Protein 6P2I (pdb70)

B-factor: mean 33.3, std 12.21, range [14.89, 86.78]

Foldseek 3Di:
DEEEAQEADPDQDPVLVVVVVVVHHYYYDRHADDLVSSQVRQQVGQEYEYEDAQQDLVSLVSHHNYAEYEYLALADQSYPQVSCVVVNHWYFYLHALQLLLLLVVQVVFVCCLQQVVVVVVVCVVVVDDPDPPVRDGDQQAQFEEEEADCPNNNVSNLVVSVVSNYQAEYEDDVPDDDPRHHYDDLLCSQQRGQEYEYDDHDDPVQFQVAPLVSPLNHQLAHEYEYLYEQRSHPVVSVLVCQVVSSYSAYEYAYHNDDVPDCVVVGSSYHYHPSCSRDDPRSVVSSSVSVSQQSVCVVVVNGPRIDD/DEEEAQEADPDQDDVLVVVVVVVDHYYYDNHHDDLVSSLVRQQVGAEYEYEDDQADLVSLVSHHNYAEYEYLALADQRYPVVSCVVSNHWYFYLHALQQLLLLVVQVVFVCCLQQVVVVVVVCVVVVDPDDPPVRDGDQQAQFEEEEEDCPNNNVSNLVVSVVSNYQAEYEDDVPPDDPSHHYDDLLCRQQRGQEYEYDDHDDPVQFQVAPLVSPLNHQLAHEYEYLYEQRSHPVVSVLVCQVVSSYSAYEYAYHNDDVPDCVVVGSSYHYHPSCSRDDPRSVVSSSVSVVQQVVCVVVVRGPRTDD

Nearest PDB structures (foldseek):
  6p2i-assembly1_B  TM=1.003E+00  e=3.876E-62  Bacillus sp. 5mfcol3.1
  8i5z-assembly1_A  TM=8.192E-01  e=4.871E-26  Thermodesulfatator indicus DSM 15286
  6pex-assembly1_A  TM=8.570E-01  e=5.355E-25  Vitis vinifera
  2yq5-assembly1_B  TM=7.923E-01  e=7.911E-25  Lactobacillus delbrueckii subsp. bulgaricus
  5vg6-assembly3_D  TM=7.718E-01  e=9.087E-20  Xanthobacter autotrophicus Py2

Secondary structure (DSSP, 8-state):
-EEEE-S--S---HHHHHHHHHHSEEEE--S---HHHHHHHHHT-SEEEESS--B-HHHHTT--S--EEEESSS--TTB-HHHHHHTT-EEE---STTHHHHHHHHHHHHHHHHTTHHHHHHHHHTT--S--GGG-B---TT-EEEEE--SHHHHHHHHHHHHTT-EEEEE-SS----TT-EE--HHHHHHH-SEEEE----STTTTT-B-HHHHTTS-TT-EEEE-S-GGGB-HHHHHHHHHTT-SSEEEES--S--TT-GGGG-TTEEE-SS-TT-BHHHHHHHHHHHHHHHHHHHTT---SB--/-EEEE-S--S---HHHHHHHHHHSEEEE--S---HHHHHHHHHT-SEEEESS--B-HHHHTT--S--EEEESSS--TTB-HHHHHHTT-EEE---STTHHHHHHHHHHHHHHHHTTHHHHHHHHHTT-----GGG-B---TT-EEEEE--SHHHHHHHHHHHHTT-EEEEE-SS----TT-EE--HHHHHHH-SEEEE----STTTTT-B-HHHHTTS-TT-EEEE-S-GGGB-HHHHHHHHHTT-SSEEEES--S--TT-GGGG-SSEEE-SS-TT-BHHHHHHHHHHHHHHHHHHHTT---SB--

Solvent-accessible surface area: 25408 Å² total

Structure (mmCIF, N/CA/C/O backbone):
data_6P2I
#
_entry.id   6P2I
#
_cell.length_a   71.303
_cell.length_b   96.760
_cell.length_c   102.860
_cell.angle_alpha   90.00
_cell.angle_beta   90.00
_cell.angle_gamma   90.00
#
_symmetry.space_group_name_H-M   'P 21 21 21'
#
loop_
_entity.id
_entity.type
_entity.pdbx_description
1 polymer 'Glycerate dehydrogenase'
2 non-polymer 'NADP NICOTINAMIDE-ADENINE-DINUCLEOTIDE PHOSPHATE'
3 non-polymer D-ARGININE
4 non-polymer 1,2-ETHANEDIOL
5 water water
#
loop_
_atom_site.group_PDB
_atom_site.id
_atom_site.type_symbol
_atom_site.label_atom_id
_atom_site.label_alt_id
_atom_site.label_comp_id
_atom_site.label_asym_id
_atom_site.label_entity_id
_atom_site.label_seq_id
_atom_site.pdbx_PDB_ins_code
_atom_site.Cartn_x
_atom_site.Cartn_y
_atom_site.Cartn_z
_atom_site.occupancy
_atom_site.B_iso_or_equiv
_atom_site.auth_seq_id
_atom_site.auth_comp_id
_atom_site.auth_asym_id
_atom_site.auth_atom_id
_atom_site.pdbx_PDB_model_num
ATOM 1 N N . MET A 1 1 ? 3.116 29.929 34.706 1.00 46.71 1 MET A N 1
ATOM 2 C CA . MET A 1 1 ? 4.321 30.758 34.621 1.00 34.23 1 MET A CA 1
ATOM 3 C C . MET A 1 1 ? 4.462 31.392 33.245 1.00 32.94 1 MET A C 1
ATOM 4 O O . MET A 1 1 ? 4.750 30.717 32.255 1.00 34.93 1 MET A O 1
ATOM 9 N N . LYS A 1 2 ? 4.271 32.705 33.206 1.00 26.59 2 LYS A N 1
ATOM 10 C CA . LYS A 1 2 ? 4.428 33.506 32.006 1.00 23.84 2 LYS A CA 1
ATOM 11 C C . LYS A 1 2 ? 5.643 34.411 32.159 1.00 24.32 2 LYS A C 1
ATOM 12 O O . LYS A 1 2 ? 5.836 35.028 33.210 1.00 28.28 2 LYS A O 1
ATOM 18 N N . ILE A 1 3 ? 6.455 34.479 31.108 1.00 23.63 3 ILE A N 1
ATOM 19 C CA . ILE A 1 3 ? 7.650 35.313 31.057 1.00 21.86 3 ILE A CA 1
ATOM 20 C C . ILE A 1 3 ? 7.516 36.208 29.835 1.00 24.29 3 ILE A C 1
ATOM 21 O O . ILE A 1 3 ? 7.207 35.722 28.741 1.00 25.27 3 ILE A O 1
ATOM 26 N N . THR A 1 4 ? 7.707 37.511 30.020 1.00 22.56 4 THR A N 1
ATOM 27 C CA . THR A 1 4 ? 7.471 38.470 28.945 1.00 22.36 4 THR A CA 1
ATOM 28 C C . THR A 1 4 ? 8.635 39.438 28.831 1.00 22.53 4 THR A C 1
ATOM 29 O O . THR A 1 4 ? 8.935 40.167 29.781 1.00 20.45 4 THR A O 1
ATOM 33 N N . TYR A 1 5 ? 9.272 39.453 27.665 1.00 19.99 5 TYR A N 1
ATOM 34 C CA . TYR A 1 5 ? 10.227 40.501 27.308 1.00 22.82 5 TYR A CA 1
ATOM 35 C C . TYR A 1 5 ? 9.375 41.640 26.754 1.00 24.53 5 TYR A C 1
ATOM 36 O O . TYR A 1 5 ? 8.836 41.549 25.645 1.00 23.31 5 TYR A O 1
ATOM 45 N N . ILE A 1 6 ? 9.197 42.702 27.548 1.00 19.43 6 ILE A N 1
ATOM 46 C CA . ILE A 1 6 ? 8.122 43.654 27.264 1.00 22.66 6 ILE A CA 1
ATOM 47 C C . ILE A 1 6 ? 8.458 44.688 26.203 1.00 21.31 6 ILE A C 1
ATOM 48 O O . ILE A 1 6 ? 7.560 45.422 25.778 1.00 23.84 6 ILE A O 1
ATOM 53 N N . ASP A 1 7 ? 9.714 44.785 25.758 1.00 22.05 7 ASP A N 1
ATOM 54 C CA . ASP A 1 7 ? 10.062 45.766 24.738 1.00 21.81 7 ASP A CA 1
ATOM 55 C C . ASP A 1 7 ? 11.183 45.200 23.871 1.00 23.05 7 ASP A C 1
ATOM 56 O O . ASP A 1 7 ? 11.711 44.121 24.136 1.00 22.56 7 ASP A O 1
ATOM 61 N N . LYS A 1 8 ? 11.514 45.925 22.798 1.00 25.17 8 LYS A N 1
ATOM 62 C CA . LYS A 1 8 ? 12.283 45.380 21.676 1.00 22.44 8 LYS A CA 1
ATOM 63 C C . LYS A 1 8 ? 13.689 44.951 22.075 1.00 22.86 8 LYS A C 1
ATOM 64 O O . LYS A 1 8 ? 14.525 45.798 22.419 1.00 23.01 8 LYS A O 1
ATOM 70 N N . PRO A 1 9 ? 14.002 43.659 22.034 1.00 20.99 9 PRO A N 1
ATOM 71 C CA . PRO A 1 9 ? 15.348 43.233 22.432 1.00 17.65 9 PRO A CA 1
ATOM 72 C C . PRO A 1 9 ? 16.374 43.638 21.389 1.00 21.52 9 PRO A C 1
ATOM 73 O O . PRO A 1 9 ? 16.144 43.516 20.182 1.00 21.48 9 PRO A O 1
ATOM 77 N N . THR A 1 10 ? 17.518 44.120 21.869 1.00 20.82 10 THR A N 1
ATOM 78 C CA . THR A 1 10 ? 18.652 44.279 20.968 1.00 23.72 10 THR A CA 1
ATOM 79 C C . THR A 1 10 ? 19.102 42.929 20.444 1.00 21.80 10 THR A C 1
ATOM 80 O O . THR A 1 10 ? 19.375 42.771 19.244 1.00 20.85 10 THR A O 1
ATOM 84 N N . TYR A 1 11 ? 19.140 41.932 21.325 1.00 20.12 11 TYR A N 1
ATOM 85 C CA . TYR A 1 11 ? 19.677 40.617 20.997 1.00 21.77 11 TYR A CA 1
ATOM 86 C C . TYR A 1 11 ? 18.864 39.568 21.737 1.00 23.58 11 TYR A C 1
ATOM 87 O O . TYR A 1 11 ? 18.733 39.634 22.962 1.00 22.84 11 TYR A O 1
ATOM 96 N N . LEU A 1 12 ? 18.293 38.625 20.990 1.00 23.66 12 LEU A N 1
ATOM 97 C CA . LEU A 1 12 ? 17.497 37.545 21.566 1.00 21.07 12 LEU A CA 1
ATOM 98 C C . LEU A 1 12 ? 17.446 36.431 20.534 1.00 21.44 12 LEU A C 1
ATOM 99 O O . LEU A 1 12 ? 16.445 36.254 19.826 1.00 23.71 12 LEU A O 1
ATOM 104 N N . PRO A 1 13 ? 18.519 35.658 20.429 1.00 20.89 13 PRO A N 1
ATOM 105 C CA . PRO A 1 13 ? 18.613 34.654 19.370 1.00 21.68 13 PRO A CA 1
ATOM 106 C C . PRO A 1 13 ? 17.678 33.490 19.636 1.00 24.35 13 PRO A C 1
ATOM 107 O O . PRO A 1 13 ? 17.142 33.324 20.735 1.00 25.40 13 PRO A O 1
ATOM 111 N N . SER A 1 14 ? 17.496 32.674 18.591 1.00 26.05 14 SER A N 1
ATOM 112 C CA . SER A 1 14 ? 16.548 31.567 18.650 1.00 26.01 14 SER A CA 1
ATOM 113 C C . SER A 1 14 ? 16.843 30.628 19.810 1.00 29.01 14 SER A C 1
ATOM 114 O O . SER A 1 14 ? 15.914 30.122 20.454 1.00 28.28 14 SER A O 1
ATOM 117 N N . TRP A 1 15 ? 18.126 30.356 20.079 1.00 30.38 15 TRP A N 1
ATOM 118 C CA . TRP A 1 15 ? 18.430 29.392 21.131 1.00 29.44 15 TRP A CA 1
ATOM 119 C C . TRP A 1 15 ? 17.948 29.885 22.489 1.00 25.38 15 TRP A C 1
ATOM 120 O O . TRP A 1 15 ? 17.505 29.079 23.317 1.00 27.18 15 TRP A O 1
ATOM 131 N N . VAL A 1 16 ? 17.958 31.198 22.705 1.00 23.52 16 VAL A N 1
ATOM 132 C CA . VAL A 1 16 ? 17.475 31.753 23.965 1.00 22.02 16 VAL A CA 1
ATOM 133 C C . VAL A 1 16 ? 15.959 31.716 24.021 1.00 22.95 16 VAL A C 1
ATOM 134 O O . VAL A 1 16 ? 15.378 31.376 25.055 1.00 22.74 16 VAL A O 1
ATOM 138 N N . ILE A 1 17 ? 15.297 32.083 22.922 1.00 21.83 17 ILE A N 1
ATOM 139 C CA . ILE A 1 17 ? 13.839 31.980 22.879 1.00 21.72 17 ILE A CA 1
ATOM 140 C C . ILE A 1 17 ? 13.405 30.551 23.162 1.00 21.71 17 ILE A C 1
ATOM 141 O O . ILE A 1 17 ? 12.473 30.311 23.941 1.00 25.20 17 ILE A O 1
ATOM 146 N N . ASN A 1 18 ? 14.080 29.573 22.553 1.00 23.91 18 ASN A N 1
ATOM 147 C CA . ASN A 1 18 ? 13.714 28.179 22.793 1.00 25.33 18 ASN A CA 1
ATOM 148 C C . ASN A 1 18 ? 13.975 27.787 24.243 1.00 27.28 18 ASN A C 1
ATOM 149 O O . ASN A 1 18 ? 13.160 27.097 24.867 1.00 27.75 18 ASN A O 1
ATOM 154 N N . LYS A 1 19 ? 15.104 28.234 24.798 1.00 25.23 19 LYS A N 1
ATOM 155 C CA . LYS A 1 19 ? 15.420 27.895 26.182 1.00 25.68 19 LYS A CA 1
ATOM 156 C C . LYS A 1 19 ? 14.393 28.480 27.150 1.00 26.66 19 LYS A C 1
ATOM 157 O O . LYS A 1 19 ? 13.933 27.796 28.073 1.00 23.13 19 LYS A O 1
ATOM 163 N N . ILE A 1 20 ? 14.013 29.742 26.962 1.00 23.32 20 ILE A N 1
ATOM 164 C CA . ILE A 1 20 ? 13.115 30.336 27.943 1.00 22.92 20 ILE A CA 1
ATOM 165 C C . ILE A 1 20 ? 11.728 29.705 27.849 1.00 23.06 20 ILE A C 1
ATOM 166 O O . ILE A 1 20 ? 11.031 29.553 28.863 1.00 23.60 20 ILE A O 1
ATOM 171 N N . ASN A 1 21 ? 11.315 29.285 26.651 1.00 26.07 21 ASN A N 1
ATOM 172 C CA . ASN A 1 21 ? 10.052 28.565 26.537 1.00 22.35 21 ASN A CA 1
ATOM 173 C C . ASN A 1 21 ? 10.094 27.214 27.250 1.00 23.56 21 ASN A C 1
ATOM 174 O O . ASN A 1 21 ? 9.042 26.604 27.454 1.00 24.73 21 ASN A O 1
ATOM 179 N N . GLU A 1 22 ? 11.285 26.734 27.649 1.00 24.09 22 GLU A N 1
ATOM 180 C CA . GLU A 1 22 ? 11.322 25.536 28.487 1.00 24.41 22 GLU A CA 1
ATOM 181 C C . GLU A 1 22 ? 10.847 25.829 29.907 1.00 26.24 22 GLU A C 1
ATOM 182 O O . GLU A 1 22 ? 10.380 24.919 30.602 1.00 27.94 22 GLU A O 1
ATOM 188 N N . TYR A 1 23 ? 10.994 27.076 30.361 1.00 27.69 23 TYR A N 1
ATOM 189 C CA . TYR A 1 23 ? 10.659 27.468 31.725 1.00 30.89 23 TYR A CA 1
ATOM 190 C C . TYR A 1 23 ? 9.219 27.926 31.888 1.00 30.91 23 TYR A C 1
ATOM 191 O O . TYR A 1 23 ? 8.703 27.905 33.008 1.00 29.36 23 TYR A O 1
ATOM 200 N N . GLY A 1 24 ? 8.569 28.342 30.810 1.00 30.16 24 GLY A N 1
ATOM 201 C CA . GLY A 1 24 ? 7.200 28.805 30.889 1.00 34.07 24 GLY A CA 1
ATOM 202 C C . GLY A 1 24 ? 6.788 29.408 29.563 1.00 29.31 24 GLY A C 1
ATOM 203 O O . GLY A 1 24 ? 7.505 29.303 28.569 1.00 27.64 24 GLY A O 1
ATOM 204 N N . ASP A 1 25 ? 5.612 30.031 29.566 1.00 27.38 25 ASP A N 1
ATOM 205 C CA . ASP A 1 25 ? 5.103 30.703 28.373 1.00 24.45 25 ASP A CA 1
ATOM 206 C C . ASP A 1 25 ? 5.857 32.008 28.154 1.00 25.10 25 ASP A C 1
ATOM 207 O O . ASP A 1 25 ? 5.648 32.985 28.879 1.00 30.17 25 ASP A O 1
ATOM 212 N N . PHE A 1 26 ? 6.704 32.038 27.132 1.00 26.92 26 PHE A N 1
ATOM 213 C CA . PHE A 1 26 ? 7.553 33.182 26.837 1.00 26.74 26 PHE A CA 1
ATOM 214 C C . PHE A 1 26 ? 6.937 33.998 25.709 1.00 26.05 26 PHE A C 1
ATOM 215 O O . PHE A 1 26 ? 6.584 33.448 24.658 1.00 29.69 26 PHE A O 1
ATOM 223 N N . GLU A 1 27 ? 6.777 35.300 25.938 1.00 23.52 27 GLU A N 1
ATOM 224 C CA . GLU A 1 27 ? 6.265 36.211 24.921 1.00 23.12 27 GLU A CA 1
ATOM 225 C C . GLU A 1 27 ? 7.228 37.376 24.793 1.00 25.44 27 GLU A C 1
ATOM 226 O O . GLU A 1 27 ? 7.703 37.901 25.798 1.00 24.93 27 GLU A O 1
ATOM 232 N N . VAL A 1 28 ? 7.515 37.774 23.558 1.00 26.23 28 VAL A N 1
ATOM 233 C CA . VAL A 1 28 ? 8.457 38.848 23.274 1.00 23.66 28 VAL A CA 1
ATOM 234 C C . VAL A 1 28 ? 7.752 39.885 22.420 1.00 24.82 28 VAL A C 1
ATOM 235 O O . VAL A 1 28 ? 7.095 39.535 21.435 1.00 30.10 28 VAL A O 1
ATOM 239 N N . PHE A 1 29 ? 7.907 41.156 22.781 1.00 24.30 29 PHE A N 1
ATOM 240 C CA . PHE A 1 29 ? 7.350 42.271 22.025 1.00 26.96 29 PHE A CA 1
ATOM 241 C C . PHE A 1 29 ? 8.474 43.016 21.329 1.00 29.00 29 PHE A C 1
ATOM 242 O O . PHE A 1 29 ? 9.419 43.470 21.982 1.00 30.88 29 PHE A O 1
ATOM 250 N N . TYR A 1 30 ? 8.358 43.167 20.016 1.00 24.10 30 TYR A N 1
ATOM 251 C CA . TYR A 1 30 ? 9.416 43.831 19.253 1.00 28.29 30 TYR A CA 1
ATOM 252 C C . TYR A 1 30 ? 9.046 45.278 18.953 1.00 34.59 30 TYR A C 1
ATOM 253 O O . TYR A 1 30 ? 9.048 45.725 17.811 1.00 37.47 30 TYR A O 1
ATOM 262 N N . ASP A 1 31 ? 8.710 46.025 19.999 1.00 28.07 31 ASP A N 1
ATOM 263 C CA . ASP A 1 31 ? 8.315 47.416 19.857 1.00 22.71 31 ASP A CA 1
ATOM 264 C C . ASP A 1 31 ? 8.703 48.153 21.128 1.00 27.89 31 ASP A C 1
ATOM 265 O O . ASP A 1 31 ? 9.261 47.571 22.062 1.00 26.57 31 ASP A O 1
ATOM 270 N N . PHE A 1 32 ? 8.413 49.445 21.151 1.00 26.17 32 PHE A N 1
ATOM 271 C CA . PHE A 1 32 ? 8.516 50.233 22.370 1.00 27.48 32 PHE A CA 1
ATOM 272 C C . PHE A 1 32 ? 7.100 50.493 22.848 1.00 21.14 32 PHE A C 1
ATOM 273 O O . PHE A 1 32 ? 6.340 51.188 22.154 1.00 27.61 32 PHE A O 1
ATOM 281 N N . PRO A 1 33 ? 6.677 49.920 23.974 1.00 23.40 33 PRO A N 1
ATOM 282 C CA . PRO A 1 33 ? 5.283 50.094 24.398 1.00 24.48 33 PRO A CA 1
ATOM 283 C C . PRO A 1 33 ? 5.018 51.518 24.856 1.00 29.01 33 PRO A C 1
ATOM 284 O O . PRO A 1 33 ? 5.879 52.169 25.450 1.00 30.14 33 PRO A O 1
ATOM 288 N N . ASN A 1 34 ? 3.813 52.000 24.567 1.00 29.22 34 ASN A N 1
ATOM 289 C CA . ASN A 1 34 ? 3.329 53.184 25.260 1.00 36.93 34 ASN A CA 1
ATOM 290 C C . ASN A 1 34 ? 3.067 52.817 26.724 1.00 38.62 34 ASN A C 1
ATOM 291 O O . ASN A 1 34 ? 3.111 51.646 27.107 1.00 31.81 34 ASN A O 1
ATOM 296 N N . GLU A 1 35 ? 2.822 53.828 27.563 1.00 36.16 35 GLU A N 1
ATOM 297 C CA . GLU A 1 35 ? 2.729 53.563 28.999 1.00 37.43 35 GLU A CA 1
ATOM 298 C C . GLU A 1 35 ? 1.619 52.563 29.326 1.00 37.18 35 GLU A C 1
ATOM 299 O O . GLU A 1 35 ? 1.783 51.708 30.204 1.00 38.27 35 GLU A O 1
ATOM 305 N N . GLU A 1 36 ? 0.491 52.642 28.622 1.00 30.24 36 GLU A N 1
ATOM 306 C CA . GLU A 1 36 ? -0.612 51.726 28.895 1.00 38.17 36 GLU A CA 1
ATOM 307 C C . GLU A 1 36 ? -0.282 50.304 28.461 1.00 38.69 36 GLU A C 1
ATOM 308 O O . GLU A 1 36 ? -0.644 49.342 29.151 1.00 34.26 36 GLU A O 1
ATOM 314 N N . GLU A 1 37 ? 0.369 50.148 27.303 1.00 30.81 37 GLU A N 1
ATOM 315 C CA . GLU A 1 37 ? 0.838 48.827 26.896 1.00 28.91 37 GLU A CA 1
ATOM 316 C C . GLU A 1 37 ? 1.803 48.261 27.925 1.00 30.15 37 GLU A C 1
ATOM 317 O O . GLU A 1 37 ? 1.743 47.071 28.263 1.00 28.54 37 GLU A O 1
ATOM 323 N N . ALA A 1 38 ? 2.690 49.109 28.449 1.00 29.31 38 ALA A N 1
ATOM 324 C CA . ALA A 1 38 ? 3.689 48.642 29.402 1.00 28.48 38 ALA A CA 1
ATOM 325 C C . ALA A 1 38 ? 3.025 48.106 30.662 1.00 29.67 38 ALA A C 1
ATOM 326 O O . ALA A 1 38 ? 3.343 47.002 31.123 1.00 28.25 38 ALA A O 1
ATOM 328 N N . ILE A 1 39 ? 2.086 48.871 31.225 1.00 30.47 39 ILE A N 1
ATOM 329 C CA . ILE A 1 39 ? 1.369 48.416 32.413 1.00 30.27 39 ILE A CA 1
ATOM 330 C C . ILE A 1 39 ? 0.623 47.122 32.117 1.00 28.41 39 ILE A C 1
ATOM 331 O O . ILE A 1 39 ? 0.618 46.190 32.934 1.00 29.21 39 ILE A O 1
ATOM 336 N N . ASN A 1 40 ? -0.004 47.035 30.938 1.00 28.28 40 ASN A N 1
ATOM 337 C CA . ASN A 1 40 ? -0.755 45.834 30.592 1.00 31.99 40 ASN A CA 1
ATOM 338 C C . ASN A 1 40 ? 0.166 44.629 30.445 1.00 27.81 40 ASN A C 1
ATOM 339 O O . ASN A 1 40 ? -0.151 43.537 30.937 1.00 30.77 40 ASN A O 1
ATOM 344 N N . ARG A 1 41 ? 1.305 44.802 29.768 1.00 25.23 41 ARG A N 1
ATOM 345 C CA . ARG A 1 41 ? 2.233 43.688 29.614 1.00 24.27 41 ARG A CA 1
ATOM 346 C C . ARG A 1 41 ? 2.802 43.275 30.957 1.00 26.60 41 ARG A C 1
ATOM 347 O O . ARG A 1 41 ? 2.927 42.078 31.240 1.00 29.01 41 ARG A O 1
ATOM 355 N N . LEU A 1 42 ? 3.139 44.254 31.802 1.00 26.07 42 LEU A N 1
ATOM 356 C CA . LEU A 1 42 ? 3.661 43.929 33.124 1.00 29.64 42 LEU A CA 1
ATOM 357 C C . LEU A 1 42 ? 2.616 43.224 33.981 1.00 28.74 42 LEU A C 1
ATOM 358 O O . LEU A 1 42 ? 2.965 42.352 34.784 1.00 29.61 42 LEU A O 1
ATOM 363 N N . SER A 1 43 ? 1.345 43.574 33.821 1.00 29.02 43 SER A N 1
ATOM 364 C CA . SER A 1 43 ? 0.289 42.979 34.631 1.00 28.16 43 SER A CA 1
ATOM 365 C C . SER A 1 43 ? -0.222 41.649 34.089 1.00 30.51 43 SER A C 1
ATOM 366 O O . SER A 1 43 ? -1.055 41.009 34.747 1.00 33.89 43 SER A O 1
ATOM 369 N N A SER A 1 44 ? 0.256 41.214 32.924 0.55 29.50 44 SER A N 1
ATOM 370 N N B SER A 1 44 ? 0.214 41.223 32.905 0.45 29.96 44 SER A N 1
ATOM 371 C CA A SER A 1 44 ? -0.200 39.977 32.307 0.55 29.46 44 SER A CA 1
ATOM 372 C CA B SER A 1 44 ? -0.219 39.949 32.346 0.45 29.66 44 SER A CA 1
ATOM 373 C C A SER A 1 44 ? 0.843 38.871 32.398 0.55 28.71 44 SER A C 1
ATOM 374 C C B SER A 1 44 ? 0.925 38.944 32.296 0.45 29.05 44 SER A C 1
ATOM 375 O O A SER A 1 44 ? 0.724 37.850 31.713 0.55 27.63 44 SER A O 1
ATOM 376 O O B SER A 1 44 ? 0.969 38.080 31.416 0.45 28.69 44 SER A O 1
ATOM 381 N N . THR A 1 45 ? 1.858 39.050 33.239 1.00 25.08 45 THR A N 1
ATOM 382 C CA . THR A 1 45 ? 2.990 38.147 33.277 1.00 27.63 45 THR A CA 1
ATOM 383 C C . THR A 1 45 ? 3.413 37.932 34.724 1.00 29.09 45 THR A C 1
ATOM 384 O O . THR A 1 45 ? 3.086 38.718 35.618 1.00 28.48 45 THR A O 1
ATOM 388 N N . ASP A 1 46 ? 4.140 36.841 34.948 1.00 25.46 46 ASP A N 1
ATOM 389 C CA . ASP A 1 46 ? 4.685 36.569 36.267 1.00 24.92 46 ASP A CA 1
ATOM 390 C C . ASP A 1 46 ? 6.128 37.031 36.394 1.00 24.81 46 ASP A C 1
ATOM 391 O O . ASP A 1 46 ? 6.504 37.608 37.421 1.00 27.39 46 ASP A O 1
ATOM 396 N N . ILE A 1 47 ? 6.936 36.803 35.356 1.00 23.77 47 ILE A N 1
ATOM 397 C CA . ILE A 1 47 ? 8.276 37.362 35.229 1.00 23.05 47 ILE A CA 1
ATOM 398 C C . ILE A 1 47 ? 8.268 38.308 34.040 1.00 23.19 47 ILE A C 1
ATOM 399 O O . ILE A 1 47 ? 7.699 37.985 32.991 1.00 25.11 47 ILE A O 1
ATOM 404 N N . ALA A 1 48 ? 8.865 39.487 34.210 1.00 22.01 48 ALA A N 1
ATOM 405 C CA . ALA A 1 48 ? 9.013 40.437 33.116 1.00 18.96 48 ALA A CA 1
ATOM 406 C C . ALA A 1 48 ? 10.489 40.717 32.890 1.00 19.72 48 ALA A C 1
ATOM 407 O O . ALA A 1 48 ? 11.280 40.700 33.833 1.00 22.40 48 ALA A O 1
ATOM 409 N N . ILE A 1 49 ? 10.837 40.981 31.630 1.00 22.19 49 ILE A N 1
ATOM 410 C CA . ILE A 1 49 ? 12.182 41.397 31.223 1.00 21.63 49 ILE A CA 1
ATOM 411 C C . ILE A 1 49 ? 12.043 42.736 30.515 1.00 22.81 49 ILE A C 1
ATOM 412 O O . ILE A 1 49 ? 11.154 42.907 29.675 1.00 21.11 49 ILE A O 1
ATOM 417 N N . VAL A 1 50 ? 12.916 43.685 30.839 1.00 21.26 50 VAL A N 1
ATOM 418 C CA . VAL A 1 50 ? 12.786 45.030 30.298 1.00 17.27 50 VAL A CA 1
ATOM 419 C C . VAL A 1 50 ? 14.151 45.518 29.825 1.00 18.61 50 VAL A C 1
ATOM 420 O O . VAL A 1 50 ? 15.181 45.211 30.439 1.00 20.90 50 VAL A O 1
ATOM 424 N N . GLU A 1 51 ? 14.157 46.255 28.714 1.00 18.05 51 GLU A N 1
ATOM 425 C CA . GLU A 1 51 ? 15.393 46.824 28.168 1.00 17.53 51 GLU A CA 1
ATOM 426 C C . GLU A 1 51 ? 15.361 48.337 28.033 1.00 22.45 51 GLU A C 1
ATOM 427 O O . GLU A 1 51 ? 16.394 48.998 28.229 1.00 24.10 51 GLU A O 1
ATOM 433 N N . TRP A 1 52 ? 14.198 48.914 27.710 1.00 19.62 52 TRP A N 1
ATOM 434 C CA . TRP A 1 52 ? 14.106 50.316 27.322 1.00 19.64 52 TRP A CA 1
ATOM 435 C C . TRP A 1 52 ? 13.111 51.124 28.129 1.00 25.51 52 TRP A C 1
ATOM 436 O O . TRP A 1 52 ? 13.222 52.354 28.156 1.00 26.50 52 TRP A O 1
ATOM 447 N N . THR A 1 53 ? 12.126 50.493 28.747 1.00 23.54 53 THR A N 1
ATOM 448 C CA . THR A 1 53 ? 10.935 51.198 29.182 1.00 25.33 53 THR A CA 1
ATOM 449 C C . THR A 1 53 ? 11.068 51.647 30.625 1.00 22.24 53 THR A C 1
ATOM 450 O O . THR A 1 53 ? 11.337 50.833 31.512 1.00 27.56 53 THR A O 1
ATOM 454 N N . SER A 1 54 ? 10.851 52.939 30.853 1.00 24.88 54 SER A N 1
ATOM 455 C CA . SER A 1 54 ? 10.790 53.455 32.211 1.00 28.78 54 SER A CA 1
ATOM 456 C C . SER A 1 54 ? 9.608 52.847 32.948 1.00 28.36 54 SER A C 1
ATOM 457 O O . SER A 1 54 ? 8.499 52.763 32.411 1.00 30.35 54 SER A O 1
ATOM 460 N N . ILE A 1 55 ? 9.842 52.424 34.183 1.00 26.55 55 ILE A N 1
ATOM 461 C CA . ILE A 1 55 ? 8.792 51.865 35.028 1.00 29.43 55 ILE A CA 1
ATOM 462 C C . ILE A 1 55 ? 8.7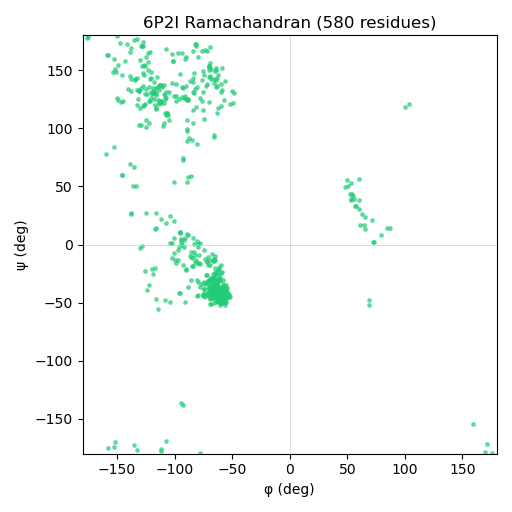52 52.719 36.287 1.00 31.58 55 ILE A C 1
ATOM 463 O O . ILE A 1 55 ? 9.624 52.616 37.158 1.00 30.94 55 ILE A O 1
ATOM 468 N N . THR A 1 56 ? 7.741 53.574 36.379 1.00 30.75 56 THR A N 1
ATOM 469 C CA . THR A 1 56 ? 7.626 54.573 37.428 1.00 38.44 56 THR A CA 1
ATOM 470 C C . THR A 1 56 ? 6.726 54.080 38.552 1.00 37.57 56 THR A C 1
ATOM 471 O O . THR A 1 56 ? 5.957 53.125 38.406 1.00 34.13 56 THR A O 1
ATOM 475 N N . LYS A 1 57 ? 6.816 54.775 39.690 1.00 36.13 57 LYS A N 1
ATOM 476 C CA . LYS A 1 57 ? 5.958 54.443 40.821 1.00 33.50 57 LYS A CA 1
ATOM 477 C C . LYS A 1 57 ? 4.487 54.526 40.434 1.00 33.58 57 LYS A C 1
ATOM 478 O O . LYS A 1 57 ? 3.691 53.666 40.819 1.00 38.95 57 LYS A O 1
ATOM 484 N N . GLU A 1 58 ? 4.116 55.540 39.649 1.00 39.25 58 GLU A N 1
ATOM 485 C CA . GLU A 1 58 ? 2.725 55.677 39.223 1.00 39.56 58 GLU A CA 1
ATOM 486 C C . GLU A 1 58 ? 2.271 54.461 38.423 1.00 34.54 58 GLU A C 1
ATOM 487 O O . GLU A 1 58 ? 1.122 54.015 38.552 1.00 37.61 58 GLU A O 1
ATOM 493 N N . MET A 1 59 ? 3.165 53.917 37.589 1.00 35.36 59 MET A N 1
ATOM 494 C CA . MET A 1 59 ? 2.884 52.689 36.849 1.00 37.56 59 MET A CA 1
ATOM 495 C C . MET A 1 59 ? 2.799 51.482 37.773 1.00 35.67 59 MET A C 1
ATOM 496 O O . MET A 1 59 ? 1.903 50.645 37.628 1.00 35.64 59 MET A O 1
ATOM 501 N N . ILE A 1 60 ? 3.741 51.363 38.711 1.00 32.35 60 ILE A N 1
ATOM 502 C CA . ILE A 1 60 ? 3.806 50.183 39.570 1.00 36.35 60 ILE A CA 1
ATOM 503 C C . ILE A 1 60 ? 2.568 50.075 40.448 1.00 36.25 60 ILE A C 1
ATOM 504 O O . ILE A 1 60 ? 2.083 48.969 40.720 1.00 39.19 60 ILE A O 1
ATOM 509 N N . GLU A 1 61 ? 2.010 51.208 40.878 1.00 38.00 61 GLU A N 1
ATOM 510 C CA . GLU A 1 61 ? 0.782 51.165 41.661 1.00 38.90 61 GLU A CA 1
ATOM 511 C C . GLU A 1 61 ? -0.379 50.569 40.874 1.00 40.53 61 GLU A C 1
ATOM 512 O O . GLU A 1 61 ? -1.327 50.061 41.482 1.00 41.09 61 GLU A O 1
ATOM 518 N N . LYS A 1 62 ? -0.316 50.591 39.542 1.00 40.83 62 LYS A N 1
ATOM 519 C CA . LYS A 1 62 ? -1.369 50.039 38.698 1.00 35.34 62 LYS A CA 1
ATOM 520 C C . LYS A 1 62 ? -1.089 48.612 38.245 1.00 38.51 62 LYS A C 1
ATOM 521 O O . LYS A 1 62 ? -1.928 48.016 37.563 1.00 37.82 62 LYS A O 1
ATOM 527 N N . ILE A 1 63 ? 0.055 48.055 38.604 1.00 33.60 63 ILE A N 1
ATOM 528 C CA . ILE A 1 63 ? 0.461 46.725 38.168 1.00 33.60 63 ILE A CA 1
ATOM 529 C C . ILE A 1 63 ? -0.111 45.676 39.112 1.00 38.95 63 ILE A C 1
ATOM 530 O O . ILE A 1 63 ? -0.166 45.874 40.331 1.00 42.66 63 ILE A O 1
ATOM 535 N N . SER A 1 64 ? -0.544 44.554 38.543 1.00 32.15 64 SER A N 1
ATOM 536 C CA . SER A 1 64 ? -0.918 43.379 39.310 1.00 31.06 64 SER A CA 1
ATOM 537 C C . SER A 1 64 ? -0.187 42.168 38.745 1.00 34.41 64 SER A C 1
ATOM 538 O O . SER A 1 64 ? 0.486 42.249 37.713 1.00 31.00 64 SER A O 1
ATOM 541 N N . ARG A 1 65 ? -0.299 41.052 39.473 1.00 38.64 65 ARG A N 1
ATOM 542 C CA . ARG A 1 65 ? 0.226 39.736 39.101 1.00 33.82 65 ARG A CA 1
ATOM 543 C C . ARG A 1 65 ? 1.749 39.649 39.114 1.00 34.18 65 ARG A C 1
ATOM 544 O O 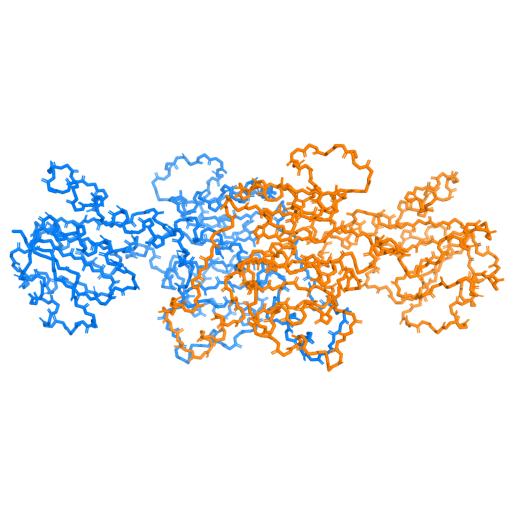. ARG A 1 65 ? 2.305 38.702 39.683 1.00 32.66 65 ARG A O 1
ATOM 552 N N . LEU A 1 66 ? 2.423 40.622 38.498 1.00 29.06 66 LEU A N 1
ATOM 553 C CA . LEU A 1 66 ? 3.879 40.590 38.346 1.00 26.63 66 LEU A CA 1
ATOM 554 C C . LEU A 1 66 ? 4.587 40.309 39.668 1.00 27.99 66 LEU A C 1
ATOM 555 O O . LEU A 1 66 ? 4.304 40.945 40.683 1.00 28.28 66 LEU A O 1
ATOM 560 N N . LYS A 1 67 ? 5.544 39.373 39.646 1.00 27.42 67 LYS A N 1
ATOM 561 C CA . LYS A 1 67 ? 6.317 39.065 40.840 1.00 27.01 67 LYS A CA 1
ATOM 562 C C . LYS A 1 67 ? 7.810 39.305 40.693 1.00 28.59 67 LYS A C 1
ATOM 563 O O . LYS A 1 67 ? 8.485 39.482 41.713 1.00 29.87 67 LYS A O 1
ATOM 569 N N . TYR A 1 68 ? 8.341 39.335 39.471 1.00 27.33 68 TYR A N 1
ATOM 570 C CA . TYR A 1 68 ? 9.786 39.362 39.256 1.00 24.85 68 TYR A CA 1
ATOM 571 C C . TYR A 1 68 ? 10.086 40.128 37.979 1.00 21.12 68 TYR A C 1
ATOM 572 O O . TYR A 1 68 ? 9.544 39.803 36.913 1.00 24.74 68 TYR A O 1
ATOM 581 N N . LEU A 1 69 ? 10.929 41.152 38.098 1.00 24.18 69 LEU A N 1
ATOM 582 C CA . LEU A 1 69 ? 11.354 41.977 36.976 1.00 21.87 69 LEU A CA 1
ATOM 583 C C . LEU A 1 69 ? 12.853 41.832 36.804 1.00 21.21 69 LEU A C 1
ATOM 584 O O . LEU A 1 69 ? 13.604 41.970 37.776 1.00 24.81 69 LEU A O 1
ATOM 589 N N . ILE A 1 70 ? 13.279 41.558 35.572 1.00 19.05 70 ILE A N 1
ATOM 590 C CA . ILE A 1 70 ? 14.689 41.467 35.207 1.00 19.77 70 ILE A CA 1
ATOM 591 C C . ILE A 1 70 ? 14.990 42.595 34.235 1.00 24.65 70 ILE A C 1
ATOM 592 O O . ILE A 1 70 ? 14.335 42.701 33.190 1.00 22.96 70 ILE A O 1
ATOM 597 N N . THR A 1 71 ? 15.980 43.433 34.562 1.00 20.05 71 THR A N 1
ATOM 598 C CA . THR A 1 71 ? 16.514 44.345 33.561 1.00 22.63 71 THR A CA 1
ATOM 599 C C . THR A 1 71 ? 17.555 43.586 32.760 1.00 20.82 71 THR A C 1
ATOM 600 O O . THR A 1 71 ? 18.381 42.875 33.340 1.00 20.37 71 THR A O 1
ATOM 604 N N . ILE A 1 72 ? 17.462 43.670 31.428 1.00 18.14 72 ILE A N 1
ATOM 605 C CA . ILE A 1 72 ? 18.484 43.073 30.582 1.00 18.12 72 ILE A CA 1
ATOM 606 C C . ILE A 1 72 ? 19.776 43.849 30.721 1.00 18.75 72 ILE A C 1
ATOM 607 O O . ILE A 1 72 ? 20.842 43.331 30.388 1.00 20.71 72 ILE A O 1
ATOM 612 N N . THR A 1 73 ? 19.697 45.066 31.242 1.00 18.69 73 THR A N 1
ATOM 613 C CA . THR A 1 73 ? 20.825 45.967 31.417 1.00 20.64 73 THR A CA 1
ATOM 614 C C . THR A 1 73 ? 21.481 45.771 32.777 1.00 20.26 73 THR A C 1
ATOM 615 O O . THR A 1 73 ? 20.893 45.213 33.705 1.00 19.36 73 THR A O 1
ATOM 619 N N . THR A 1 74 ? 22.732 46.247 32.891 1.00 18.20 74 THR A N 1
ATOM 620 C CA . THR A 1 74 ? 23.323 46.394 34.219 1.00 18.57 74 THR A CA 1
ATOM 621 C C . THR A 1 74 ? 22.723 47.585 34.950 1.00 19.79 74 THR A C 1
ATOM 622 O O . THR A 1 74 ? 22.495 47.536 36.166 1.00 22.64 74 THR A O 1
ATOM 626 N N . SER A 1 75 ? 22.458 48.666 34.226 1.00 23.38 75 SER A N 1
ATOM 627 C CA A SER A 1 75 ? 21.805 49.810 34.841 0.48 23.27 75 SER A CA 1
ATOM 628 C CA B SER A 1 75 ? 21.800 49.818 34.822 0.52 23.32 75 SER A CA 1
ATOM 629 C C . SER A 1 75 ? 20.347 49.495 35.159 1.00 25.72 75 SER A C 1
ATOM 630 O O . SER A 1 75 ? 19.692 48.688 34.492 1.00 24.97 75 SER A O 1
ATOM 635 N N . TYR A 1 76 ? 19.855 50.123 36.209 1.00 22.48 76 TYR A N 1
ATOM 636 C CA . TYR A 1 76 ? 18.441 50.017 36.545 1.00 22.95 76 TYR A CA 1
ATOM 637 C C . TYR A 1 76 ? 17.899 51.378 36.959 1.00 25.25 76 TYR A C 1
ATOM 638 O O . TYR A 1 76 ? 16.916 51.466 37.703 1.00 27.95 76 TYR A O 1
ATOM 647 N N . ASP A 1 77 ? 18.519 52.448 36.458 1.00 24.48 77 ASP A N 1
ATOM 648 C CA . ASP A 1 77 ? 18.162 53.800 36.860 1.00 25.74 77 ASP A CA 1
ATOM 649 C C . ASP A 1 77 ? 16.842 54.253 36.263 1.00 30.18 77 ASP A C 1
ATOM 650 O O . ASP A 1 77 ? 16.305 55.276 36.695 1.00 39.25 77 ASP A O 1
ATOM 655 N N . TYR A 1 78 ? 16.313 53.519 35.287 1.00 26.72 78 TYR A N 1
ATOM 656 C CA . TYR A 1 78 ? 15.036 53.836 34.665 1.00 26.51 78 TYR A CA 1
ATOM 657 C C . TYR A 1 78 ? 13.886 53.073 35.314 1.00 32.46 78 TYR A C 1
ATOM 658 O O . TYR A 1 78 ? 12.737 53.181 34.863 1.00 29.19 78 TYR A O 1
ATOM 667 N N . ILE A 1 79 ? 14.176 52.332 36.382 1.00 26.05 79 ILE A N 1
ATOM 668 C CA . ILE A 1 79 ? 13.216 51.511 37.112 1.00 29.14 79 ILE A CA 1
ATOM 669 C C . ILE A 1 79 ? 13.136 52.027 38.542 1.00 29.47 79 ILE A C 1
ATOM 670 O O . ILE A 1 79 ? 14.168 52.192 39.197 1.00 32.81 79 ILE A O 1
ATOM 675 N N . ASP A 1 80 ? 11.919 52.255 39.040 1.00 30.96 80 ASP A N 1
ATOM 676 C CA . ASP A 1 80 ? 11.750 52.671 40.437 1.00 29.87 80 ASP A CA 1
ATOM 677 C C . ASP A 1 80 ? 11.834 51.430 41.320 1.00 31.77 80 ASP A C 1
ATOM 678 O O . ASP A 1 80 ? 10.825 50.818 41.674 1.00 32.61 80 ASP A O 1
ATOM 683 N N . VAL A 1 81 ? 13.063 51.065 41.700 1.00 34.01 81 VAL A N 1
ATOM 684 C CA . VAL A 1 81 ? 13.278 49.819 42.430 1.00 34.32 81 VAL A CA 1
ATOM 685 C C . VAL A 1 81 ? 12.665 49.888 43.823 1.00 34.20 81 VAL A C 1
ATOM 686 O O . VAL A 1 81 ? 12.118 48.897 44.323 1.00 38.73 81 VAL A O 1
ATOM 690 N N . ASN A 1 82 ? 12.742 51.050 44.472 1.00 37.54 82 ASN A N 1
ATOM 691 C CA . ASN A 1 82 ? 12.126 51.189 45.788 1.00 39.52 82 ASN A CA 1
ATOM 692 C C . ASN A 1 82 ? 10.620 50.976 45.718 1.00 34.68 82 ASN A C 1
ATOM 693 O O . ASN A 1 82 ? 10.037 50.341 46.604 1.00 38.19 82 ASN A O 1
ATOM 698 N N . SER A 1 83 ? 9.973 51.491 44.670 1.00 38.21 83 SER A N 1
ATOM 699 C CA . SER A 1 83 ? 8.532 51.289 44.535 1.00 37.60 83 SER A CA 1
ATOM 700 C C . SER A 1 83 ? 8.205 49.828 44.250 1.00 35.36 83 SER A C 1
ATOM 701 O O . SER A 1 83 ? 7.199 49.308 44.739 1.00 39.00 83 SER A O 1
ATOM 704 N N . LEU A 1 84 ? 9.036 49.151 43.448 1.00 33.02 84 LEU A N 1
ATOM 705 C CA . LEU A 1 84 ? 8.842 47.718 43.251 1.00 31.95 84 LEU A CA 1
ATOM 706 C C . LEU A 1 84 ? 8.984 46.959 44.568 1.00 32.37 84 LEU A C 1
ATOM 707 O O . LEU A 1 84 ? 8.197 46.049 44.855 1.00 34.03 84 LEU A O 1
ATOM 712 N N . LYS A 1 85 ? 9.988 47.315 45.376 1.00 40.04 85 LYS A N 1
ATOM 713 C CA . LYS A 1 85 ? 10.137 46.700 46.693 1.00 38.48 85 LYS A CA 1
ATOM 714 C C . LYS A 1 85 ? 8.890 46.916 47.539 1.00 39.89 85 LYS A C 1
ATOM 715 O O . LYS A 1 85 ? 8.385 45.978 48.168 1.00 42.97 85 LYS A O 1
ATOM 721 N N . ASP A 1 86 ? 8.362 48.142 47.543 1.00 43.30 86 ASP A N 1
ATOM 722 C CA . ASP A 1 86 ? 7.165 48.452 48.318 1.00 40.97 86 ASP A CA 1
ATOM 723 C C . ASP A 1 86 ? 5.934 47.700 47.828 1.00 38.16 86 ASP A C 1
ATOM 724 O O . ASP A 1 86 ? 4.959 47.577 48.579 1.00 45.89 86 ASP A O 1
ATOM 729 N N . ASN A 1 87 ? 5.945 47.208 46.589 1.00 40.23 87 ASN A N 1
ATOM 730 C CA . ASN A 1 87 ? 4.832 46.443 46.043 1.00 40.50 87 ASN A CA 1
ATOM 731 C C . ASN A 1 87 ? 5.163 44.960 45.912 1.00 36.20 87 ASN A C 1
ATOM 732 O O . ASN A 1 87 ? 4.493 44.243 45.159 1.00 42.72 87 ASN A O 1
ATOM 737 N N . GLU A 1 88 ? 6.188 44.495 46.627 1.00 39.12 88 GLU A N 1
ATOM 738 C CA . GLU A 1 88 ? 6.541 43.076 46.705 1.00 43.06 88 GLU A CA 1
ATOM 739 C C . GLU A 1 88 ? 6.876 42.492 45.333 1.00 41.70 88 GLU A C 1
ATOM 740 O O . GLU A 1 88 ? 6.538 41.347 45.027 1.00 40.60 88 GLU A O 1
ATOM 746 N N . ILE A 1 89 ? 7.554 43.279 44.501 1.00 31.30 89 ILE A N 1
ATOM 747 C CA . ILE A 1 89 ? 8.046 42.819 43.207 1.00 28.07 89 ILE A CA 1
ATOM 748 C C . ILE A 1 89 ? 9.564 42.815 43.266 1.00 28.59 89 ILE A C 1
ATOM 749 O O . ILE A 1 89 ? 10.186 43.858 43.507 1.00 33.49 89 ILE A O 1
ATOM 754 N N . MET A 1 90 ? 10.152 41.644 43.049 1.00 28.63 90 MET A N 1
ATOM 755 C CA . MET A 1 90 ? 11.596 41.468 43.118 1.00 26.43 90 MET A CA 1
ATOM 756 C C . MET A 1 90 ? 12.234 41.883 41.797 1.00 27.43 90 MET A C 1
ATOM 757 O O . MET A 1 90 ? 11.624 41.770 40.730 1.00 30.17 90 MET A O 1
ATOM 762 N N . VAL A 1 91 ? 13.460 42.412 41.879 1.00 25.64 91 VAL A N 1
ATOM 763 C CA . VAL A 1 91 ? 14.177 42.952 40.727 1.00 23.64 91 VAL A CA 1
ATOM 764 C C . VAL A 1 91 ? 15.579 42.370 40.695 1.00 23.66 91 VAL A C 1
ATOM 765 O O . VAL A 1 91 ? 16.276 42.372 41.715 1.00 27.12 91 VAL A O 1
ATOM 769 N N . SER A 1 92 ? 15.997 41.908 39.519 1.00 22.99 92 SER A N 1
ATOM 770 C CA . SER A 1 92 ? 17.380 41.530 39.252 1.00 20.98 92 SER A CA 1
ATOM 771 C C . SER A 1 92 ? 17.868 42.292 38.034 1.00 21.49 92 SER A C 1
ATOM 772 O O . SER A 1 92 ? 17.080 42.655 37.159 1.00 22.41 92 SER A O 1
ATOM 775 N N . ASN A 1 93 ? 19.186 42.505 37.955 1.00 20.41 93 ASN A N 1
ATOM 776 C CA . ASN A 1 93 ? 19.782 42.994 36.722 1.00 20.42 93 ASN A CA 1
ATOM 777 C C . ASN A 1 93 ? 20.644 41.893 36.111 1.00 22.02 93 ASN A C 1
ATOM 778 O O . ASN A 1 93 ? 20.684 40.760 36.601 1.00 21.68 93 ASN A O 1
ATOM 783 N N . CYS A 1 94 ? 21.326 42.236 35.018 1.00 21.38 94 CYS A N 1
ATOM 784 C CA . CYS A 1 94 ? 22.360 41.388 34.440 1.00 17.93 94 CYS A CA 1
ATOM 785 C C . CYS A 1 94 ? 23.672 42.107 34.713 1.00 19.41 94 CYS A C 1
ATOM 786 O O . CYS A 1 94 ? 23.969 43.130 34.075 1.00 19.69 94 CYS A O 1
ATOM 789 N N . PRO A 1 95 ? 24.455 41.643 35.675 1.00 19.71 95 PRO A N 1
ATOM 790 C CA . PRO A 1 95 ? 25.433 42.524 36.325 1.00 20.96 95 PRO A CA 1
ATOM 791 C C . PRO A 1 95 ? 26.814 42.585 35.706 1.00 20.19 95 PRO A C 1
ATOM 792 O O . PRO A 1 95 ? 27.541 43.531 36.015 1.00 20.34 95 PRO A O 1
ATOM 796 N N . GLN A 1 96 ? 27.229 41.592 34.921 1.00 17.10 96 GLN A N 1
ATOM 797 C CA . GLN A 1 96 ? 28.634 41.557 34.501 1.00 18.64 96 GLN A CA 1
ATOM 798 C C . GLN A 1 96 ? 28.855 41.363 33.008 1.00 20.80 96 GLN A C 1
ATOM 799 O O . GLN A 1 96 ? 30.010 41.394 32.567 1.00 21.65 96 GLN A O 1
ATOM 805 N N . TYR A 1 97 ? 27.793 41.186 32.216 1.00 19.36 97 TYR A N 1
ATOM 806 C CA . TYR A 1 97 ? 27.952 40.776 30.825 1.00 20.98 97 TYR A CA 1
ATOM 807 C C . TYR A 1 97 ? 28.864 41.707 30.035 1.00 20.05 97 TYR A C 1
ATOM 808 O O . TYR A 1 97 ? 29.575 41.247 29.138 1.00 20.38 97 TYR A O 1
ATOM 817 N N . SER A 1 98 ? 28.850 43.008 30.324 1.00 19.33 98 SER A N 1
ATOM 818 C CA . SER A 1 98 ? 29.530 43.950 29.442 1.00 19.48 98 SER A CA 1
ATOM 819 C C . SER A 1 98 ? 30.859 44.464 29.984 1.00 19.61 98 SER A C 1
ATOM 820 O O . SER A 1 98 ? 31.487 45.289 29.320 1.00 19.81 98 SER A O 1
ATOM 823 N N . LYS A 1 99 ? 31.298 44.018 31.158 1.00 18.30 99 LYS A N 1
ATOM 824 C CA . LYS A 1 99 ? 32.382 44.744 31.825 1.00 18.96 99 LYS A CA 1
ATOM 825 C C . LYS A 1 99 ? 33.669 44.741 31.004 1.00 17.68 99 LYS A C 1
ATOM 826 O O . LYS A 1 99 ? 34.390 45.748 30.988 1.00 18.59 99 LYS A O 1
ATOM 832 N N . GLN A 1 100 ? 33.968 43.645 30.298 1.00 20.65 100 GLN A N 1
ATOM 833 C CA . GLN A 1 100 ? 35.178 43.646 29.468 1.00 21.47 100 GLN A CA 1
ATOM 834 C C . GLN A 1 100 ? 35.001 44.539 28.245 1.00 20.50 100 GLN A C 1
ATOM 835 O O . GLN A 1 100 ? 35.919 45.287 27.874 1.00 18.74 100 GLN A O 1
ATOM 841 N N . ALA A 1 101 ? 33.834 44.463 27.599 1.00 16.36 101 ALA A N 1
ATOM 842 C CA . ALA A 1 101 ? 33.547 45.325 26.454 1.00 19.77 101 ALA A CA 1
ATOM 843 C C . ALA A 1 101 ? 33.649 46.799 26.833 1.00 18.60 101 ALA A C 1
ATOM 844 O O . ALA A 1 101 ? 34.268 47.595 26.116 1.00 18.12 101 ALA A O 1
ATOM 846 N N . VAL A 1 102 ? 33.066 47.184 27.973 1.00 18.12 102 VAL A N 1
ATOM 847 C CA . VAL A 1 102 ? 33.069 48.597 28.339 1.00 15.28 102 VAL A CA 1
ATOM 848 C C . VAL A 1 102 ? 34.471 49.035 28.740 1.00 17.00 102 VAL A C 1
ATOM 849 O O . VAL A 1 102 ? 34.921 50.127 28.374 1.00 20.29 102 VAL A O 1
ATOM 853 N N . ALA A 1 103 ? 35.178 48.198 29.504 1.00 16.77 103 ALA A N 1
ATOM 854 C CA . ALA A 1 103 ? 36.543 48.544 29.885 1.00 18.45 103 ALA A CA 1
ATOM 855 C C . ALA A 1 103 ? 37.425 48.743 28.656 1.00 20.33 103 ALA A C 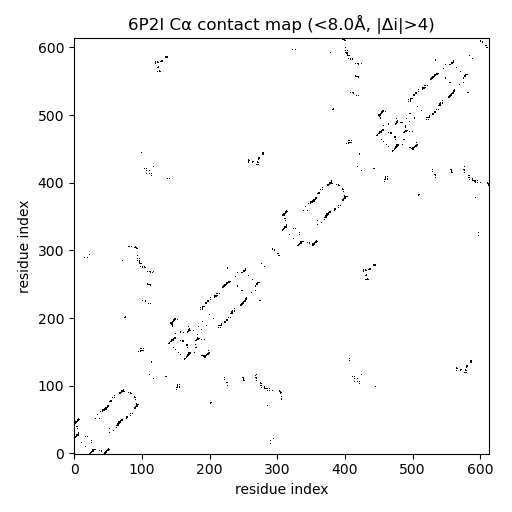1
ATOM 856 O O . ALA A 1 103 ? 38.211 49.698 28.598 1.00 19.12 103 ALA A O 1
ATOM 858 N N . GLU A 1 104 ? 37.302 47.869 27.657 1.00 18.31 104 GLU A N 1
ATOM 859 C CA . GLU A 1 104 ? 38.076 48.085 26.436 1.00 19.17 104 GLU A CA 1
ATOM 860 C C . GLU A 1 104 ? 37.645 49.361 25.729 1.00 19.73 104 GLU A C 1
ATOM 861 O O . GLU A 1 104 ? 38.481 50.068 25.153 1.00 18.44 104 GLU A O 1
ATOM 867 N N . HIS A 1 105 ? 36.349 49.692 25.789 1.00 16.88 105 HIS A N 1
ATOM 868 C CA . HIS A 1 105 ? 35.886 50.922 25.161 1.00 16.52 105 HIS A CA 1
ATOM 869 C C . HIS A 1 105 ? 36.472 52.152 25.821 1.00 15.88 105 HIS A C 1
ATOM 870 O O . HIS A 1 105 ? 36.679 53.172 25.150 1.00 18.14 105 HIS A O 1
ATOM 877 N N . VAL A 1 106 ? 36.718 52.100 27.135 1.00 16.86 106 VAL A N 1
ATOM 878 C CA . VAL A 1 106 ? 37.363 53.229 27.794 1.00 16.17 106 VAL A CA 1
ATOM 879 C C . VAL A 1 106 ? 38.698 53.529 27.119 1.00 18.57 106 VAL A C 1
ATOM 880 O O . VAL A 1 106 ? 39.030 54.691 26.846 1.00 19.09 106 VAL A O 1
ATOM 884 N N . PHE A 1 107 ? 39.467 52.484 26.824 1.00 19.66 107 PHE A N 1
ATOM 885 C CA . PHE A 1 107 ? 40.758 52.690 26.177 1.00 17.80 107 PHE A CA 1
ATOM 886 C C . PHE A 1 107 ? 40.593 53.047 24.708 1.00 19.62 107 PHE A C 1
ATOM 887 O O . PHE A 1 107 ? 41.363 53.856 24.191 1.00 18.81 107 PHE A O 1
ATOM 895 N N . ALA A 1 108 ? 39.575 52.503 24.034 1.00 18.05 108 ALA A N 1
ATOM 896 C CA . ALA A 1 108 ? 39.267 52.951 22.679 1.00 16.93 108 ALA A CA 1
ATOM 897 C C . ALA A 1 108 ? 39.031 54.456 22.647 1.00 17.34 108 ALA A C 1
ATOM 898 O O . ALA A 1 108 ? 39.599 55.174 21.815 1.00 19.56 108 ALA A O 1
ATOM 900 N N . LEU A 1 109 ? 38.198 54.959 23.563 1.00 19.70 109 LEU A N 1
ATOM 901 C CA . LEU A 1 109 ? 37.912 56.387 23.599 1.00 20.16 109 LEU A CA 1
ATOM 902 C C . LEU A 1 109 ? 39.134 57.200 24.002 1.00 18.24 109 LEU A C 1
ATOM 903 O O . LEU A 1 109 ? 39.409 58.247 23.405 1.00 18.75 109 LEU A O 1
ATOM 908 N N . LEU A 1 110 ? 39.857 56.746 25.028 1.00 16.98 110 LEU A N 1
ATOM 909 C CA . LEU A 1 110 ? 41.031 57.465 25.508 1.00 19.80 110 LEU A CA 1
ATOM 910 C C . LEU A 1 110 ? 42.057 57.639 24.398 1.00 18.17 110 LEU A C 1
ATOM 911 O O . LEU A 1 110 ? 42.583 58.733 24.194 1.00 19.35 110 LEU A O 1
ATOM 916 N N . PHE A 1 111 ? 42.341 56.561 23.668 1.00 18.47 111 PHE A N 1
ATOM 917 C CA . PHE A 1 111 ? 43.303 56.643 22.573 1.00 20.89 111 PHE A CA 1
ATOM 918 C C . PHE A 1 111 ? 42.769 57.502 21.429 1.00 19.75 111 PHE A C 1
ATOM 919 O O . PHE A 1 111 ? 43.519 58.272 20.827 1.00 22.36 111 PHE A O 1
ATOM 927 N N . ALA A 1 112 ? 41.468 57.392 21.119 1.00 18.89 112 ALA A N 1
ATOM 928 C CA . ALA A 1 112 ? 40.891 58.212 20.058 1.00 18.59 112 ALA A CA 1
ATOM 929 C C . ALA A 1 112 ? 41.016 59.696 20.384 1.00 20.35 112 ALA A C 1
ATOM 930 O O . ALA A 1 112 ? 41.291 60.515 19.500 1.00 21.42 112 ALA A O 1
ATOM 932 N N . VAL A 1 113 ? 40.824 60.063 21.655 1.00 19.20 113 VAL A N 1
ATOM 933 C CA . VAL A 1 113 ? 41.026 61.451 22.066 1.00 19.51 113 VAL A CA 1
ATOM 934 C C . VAL A 1 113 ? 42.505 61.805 22.015 1.00 22.58 113 VAL A C 1
ATOM 935 O O . VAL A 1 113 ? 42.900 62.820 21.423 1.00 23.14 113 VAL A O 1
ATOM 939 N N . ASN A 1 114 ? 43.342 60.969 22.642 1.00 20.85 114 ASN A N 1
ATOM 940 C CA . ASN A 1 114 ? 44.748 61.308 22.816 1.00 22.13 114 ASN A CA 1
ATOM 941 C C . ASN A 1 114 ? 45.452 61.447 21.479 1.00 22.33 114 ASN A C 1
ATOM 942 O O . ASN A 1 114 ? 46.286 62.339 21.303 1.00 23.37 114 ASN A O 1
ATOM 947 N N . ARG A 1 115 ? 45.131 60.576 20.530 1.00 19.85 115 ARG A N 1
ATOM 948 C CA . ARG A 1 115 ? 45.806 60.562 19.241 1.00 20.06 115 ARG A CA 1
ATOM 949 C C . ARG A 1 115 ? 45.055 61.373 18.195 1.00 22.69 115 ARG A C 1
ATOM 950 O O . ARG A 1 115 ? 45.501 61.437 17.043 1.00 23.56 115 ARG A O 1
ATOM 958 N N . LYS A 1 116 ? 43.929 61.993 18.572 1.00 18.89 116 LYS A N 1
ATOM 959 C CA . LYS A 1 116 ? 43.106 62.789 17.659 1.00 19.69 116 LYS A CA 1
ATOM 960 C C . LYS A 1 116 ? 42.806 62.006 16.390 1.00 21.57 116 LYS A C 1
ATOM 961 O O . LYS A 1 116 ? 42.963 62.498 15.270 1.00 23.65 116 LYS A O 1
ATOM 967 N N . ILE A 1 117 ? 42.330 60.771 16.590 1.00 22.28 117 ILE A N 1
ATOM 968 C CA . ILE A 1 117 ? 42.090 59.851 15.479 1.00 24.64 117 ILE A CA 1
ATOM 969 C C . ILE A 1 117 ? 41.157 60.466 14.439 1.00 21.60 117 ILE A C 1
ATOM 970 O O . ILE A 1 117 ? 41.355 60.286 13.231 1.00 24.42 117 ILE A O 1
ATOM 975 N N . LEU A 1 118 ? 40.107 61.175 14.878 1.00 20.95 118 LEU A N 1
ATOM 976 C CA . LEU A 1 118 ? 39.192 61.785 13.918 1.00 26.58 118 LEU A CA 1
ATOM 977 C C . LEU A 1 118 ? 39.929 62.741 12.984 1.00 27.75 118 LEU A C 1
ATOM 978 O O . LEU A 1 118 ? 39.771 62.678 11.755 1.00 26.22 118 LEU A O 1
ATOM 983 N N . GLN A 1 119 ? 40.742 63.639 13.554 1.00 25.82 119 GLN A N 1
ATOM 984 C CA . GLN A 1 119 ? 41.471 64.617 12.749 1.00 25.25 119 GLN A CA 1
ATOM 985 C C . GLN A 1 119 ? 42.598 63.967 11.965 1.00 25.07 119 GLN A C 1
ATOM 986 O O . GLN A 1 119 ? 42.918 64.399 10.847 1.00 26.40 119 GLN A O 1
ATOM 992 N N . ALA A 1 120 ? 43.208 62.942 12.542 1.00 23.67 120 ALA A N 1
ATOM 993 C CA . ALA A 1 120 ? 44.329 62.266 11.899 1.00 22.15 120 ALA A CA 1
ATOM 994 C C . ALA A 1 120 ? 43.869 61.547 10.646 1.00 23.64 120 ALA A C 1
ATOM 995 O O . ALA A 1 120 ? 44.503 61.639 9.587 1.00 24.49 120 ALA A O 1
ATOM 997 N N . ASP A 1 121 ? 42.750 60.834 10.746 1.00 24.39 121 ASP A N 1
ATOM 998 C CA . ASP A 1 121 ? 42.221 60.164 9.573 1.00 24.06 121 ASP A CA 1
ATOM 999 C C . ASP A 1 121 ? 41.806 61.172 8.515 1.00 25.67 121 ASP A C 1
ATOM 1000 O O . ASP A 1 121 ? 42.104 60.992 7.330 1.00 27.48 121 ASP A O 1
ATOM 1005 N N . GLU A 1 122 ? 41.129 62.249 8.927 1.00 26.47 122 GLU A N 1
ATOM 1006 C CA . GLU A 1 122 ? 40.678 63.244 7.959 1.00 31.58 122 GLU A CA 1
ATOM 1007 C C . GLU A 1 122 ? 41.857 63.873 7.232 1.00 27.73 122 GLU A C 1
ATOM 1008 O O . GLU A 1 122 ? 41.780 64.150 6.029 1.00 33.36 122 GLU A O 1
ATOM 1014 N N . THR A 1 123 ? 42.961 64.090 7.949 1.00 28.61 123 THR A N 1
ATOM 1015 C CA . THR A 1 123 ? 44.189 64.595 7.341 1.00 27.69 123 THR A CA 1
ATOM 1016 C C . THR A 1 123 ? 44.647 63.701 6.196 1.00 28.92 123 THR A C 1
ATOM 1017 O O . THR A 1 123 ? 44.960 64.181 5.099 1.00 31.61 123 THR A O 1
ATOM 1021 N N . CYS A 1 124 ? 44.704 62.387 6.442 1.00 26.66 124 CYS A N 1
ATOM 1022 C CA . CYS A 1 124 ? 45.120 61.454 5.400 1.00 34.34 124 CYS A CA 1
ATOM 1023 C C . CYS A 1 124 ? 44.130 61.419 4.238 1.00 28.30 124 CYS A C 1
ATOM 1024 O O . CYS A 1 124 ? 44.542 61.294 3.078 1.00 33.93 124 CYS A O 1
ATOM 1027 N N . ARG A 1 125 ? 42.822 61.525 4.516 1.00 29.51 125 ARG A N 1
ATOM 1028 C CA . ARG A 1 125 ? 41.841 61.521 3.430 1.00 31.24 125 ARG A CA 1
ATOM 1029 C C . ARG A 1 125 ? 42.006 62.741 2.537 1.00 36.34 125 ARG A C 1
ATOM 1030 O O . ARG A 1 125 ? 41.602 62.717 1.367 1.00 36.75 125 ARG A O 1
ATOM 1038 N N . LYS A 1 126 ? 42.597 63.812 3.068 1.00 34.60 126 LYS A N 1
ATOM 1039 C CA . LYS A 1 126 ? 42.938 64.988 2.283 1.00 36.54 126 LYS A CA 1
ATOM 1040 C C . LYS A 1 126 ? 44.213 64.797 1.479 1.00 43.07 126 LYS A C 1
ATOM 1041 O O . LYS A 1 126 ? 44.596 65.702 0.734 1.00 41.12 126 LYS A O 1
ATOM 1047 N N . GLY A 1 127 ? 44.878 63.653 1.613 1.00 36.02 127 GLY A N 1
ATOM 1048 C CA . GLY A 1 127 ? 46.111 63.402 0.896 1.00 42.82 127 GLY A CA 1
ATOM 1049 C C . GLY A 1 127 ? 47.360 63.944 1.552 1.00 35.77 127 GLY A C 1
ATOM 1050 O O . GLY A 1 127 ? 48.401 64.017 0.889 1.00 39.83 127 GLY A O 1
ATOM 1051 N N . LEU A 1 128 ? 47.289 64.328 2.825 1.00 35.96 128 LEU A N 1
ATOM 1052 C CA . LEU A 1 128 ? 48.436 64.845 3.555 1.00 33.94 128 LEU A CA 1
ATOM 1053 C C . LEU A 1 128 ? 49.105 63.725 4.336 1.00 30.05 128 LEU A C 1
ATOM 1054 O O . LEU A 1 128 ? 48.450 62.802 4.831 1.00 34.06 128 LEU A O 1
ATOM 1059 N N . SER A 1 129 ? 50.424 63.819 4.461 1.00 32.54 129 SER A N 1
ATOM 1060 C CA . SER A 1 129 ? 51.186 62.751 5.084 1.00 31.80 129 SER A CA 1
ATOM 1061 C C . SER A 1 129 ? 52.319 63.343 5.909 1.00 32.68 129 SER A C 1
ATOM 1062 O O . SER A 1 129 ? 52.754 64.478 5.687 1.00 32.70 129 SER A O 1
ATOM 1065 N N . HIS A 1 130 ? 52.788 62.543 6.870 1.00 33.15 130 HIS A N 1
ATOM 1066 C CA . HIS A 1 130 ? 53.890 62.912 7.762 1.00 27.09 130 HIS A CA 1
ATOM 1067 C C . HIS A 1 130 ? 53.613 64.252 8.437 1.00 31.21 130 HIS A C 1
ATOM 1068 O O . HIS A 1 130 ? 54.425 65.183 8.404 1.00 30.56 130 HIS A O 1
ATOM 1075 N N . ILE A 1 131 ? 52.436 64.330 9.060 1.00 27.71 131 ILE A N 1
ATOM 1076 C CA . ILE A 1 131 ? 51.944 65.522 9.737 1.00 28.06 131 ILE A CA 1
ATOM 1077 C C . ILE A 1 131 ? 52.029 65.261 11.233 1.00 26.03 131 ILE A C 1
ATOM 1078 O O . ILE A 1 131 ? 51.294 64.423 11.771 1.00 24.41 131 ILE A O 1
ATOM 1083 N N . TYR A 1 132 ? 52.919 65.970 11.915 1.00 28.49 132 TYR A N 1
ATOM 1084 C CA . TYR A 1 132 ? 53.148 65.653 13.321 1.00 24.35 132 TYR A CA 1
ATOM 1085 C C . TYR A 1 132 ? 52.606 66.697 14.298 1.00 27.25 132 TYR A C 1
ATOM 1086 O O . TYR A 1 132 ? 51.956 66.308 15.277 1.00 27.43 132 TYR A O 1
ATOM 1095 N N . PRO A 1 133 ? 52.851 67.999 14.100 1.00 29.92 133 PRO A N 1
ATOM 1096 C CA . PRO A 1 133 ? 52.523 69.000 15.147 1.00 36.13 133 PRO A CA 1
ATOM 1097 C C . PRO A 1 133 ? 51.090 68.911 15.655 1.00 32.99 133 PRO A C 1
ATOM 1098 O O . PRO A 1 133 ? 50.878 68.960 16.877 1.00 28.81 133 PRO A O 1
ATOM 1102 N N . PRO A 1 134 ? 50.071 68.780 14.789 1.00 32.16 134 PRO A N 1
ATOM 1103 C CA . PRO A 1 134 ? 48.699 68.720 15.325 1.00 29.20 134 PRO A CA 1
ATOM 1104 C C . PRO A 1 134 ? 48.422 67.488 16.163 1.00 27.44 134 PRO A C 1
ATOM 1105 O O . PRO A 1 134 ? 47.424 67.475 16.898 1.00 28.54 134 PRO A O 1
ATOM 1109 N N . PHE A 1 135 ? 49.281 66.467 16.104 1.00 24.55 135 PHE A N 1
ATOM 1110 C CA . PHE A 1 135 ? 49.009 65.169 16.709 1.00 22.11 135 PHE A CA 1
ATOM 1111 C C . PHE A 1 135 ? 49.990 64.828 17.821 1.00 24.25 135 PHE A C 1
ATOM 1112 O O . PHE A 1 135 ? 50.050 63.677 18.260 1.00 28.75 135 PHE A O 1
ATOM 1120 N N . LEU A 1 136 ? 50.737 65.819 18.295 1.00 23.68 136 LEU A N 1
ATOM 1121 C CA . LEU A 1 136 ? 51.535 65.662 19.507 1.00 25.39 136 LEU A CA 1
ATOM 1122 C C . LEU A 1 136 ? 50.666 65.134 20.634 1.00 26.04 136 LEU A C 1
ATOM 1123 O O . LEU A 1 136 ? 49.665 65.761 21.000 1.00 23.22 136 LEU A O 1
ATOM 1128 N N . CYS A 1 137 ? 51.040 63.981 21.181 1.00 24.69 137 CYS A N 1
ATOM 1129 C CA . CYS A 1 137 ? 50.199 63.288 22.143 1.00 24.94 137 CYS A CA 1
ATOM 1130 C C . CYS A 1 137 ? 50.989 62.978 23.407 1.00 24.19 137 CYS A C 1
ATOM 1131 O O . CYS A 1 137 ? 52.198 63.218 23.499 1.00 22.28 137 CYS A O 1
ATOM 1134 N N . SER A 1 138 ? 50.278 62.446 24.395 1.00 24.96 138 SER A N 1
ATOM 1135 C CA . SER A 1 138 ? 50.886 61.921 25.606 1.00 22.48 138 SER A CA 1
ATOM 1136 C C . SER A 1 138 ? 50.763 60.406 25.611 1.00 21.25 138 SER A C 1
ATOM 1137 O O . SER A 1 138 ? 49.710 59.854 25.255 1.00 24.71 138 SER A O 1
ATOM 1140 N N . GLU A 1 139 ? 51.841 59.735 26.002 1.00 18.89 139 GLU A N 1
ATOM 1141 C CA . GLU A 1 139 ? 51.740 58.314 26.309 1.00 19.60 139 GLU A CA 1
ATOM 1142 C C . GLU A 1 139 ? 50.905 58.142 27.564 1.00 22.12 139 GLU A C 1
ATOM 1143 O O . GLU A 1 139 ? 50.986 58.956 28.487 1.00 24.08 139 GLU A O 1
ATOM 1149 N N . ILE A 1 140 ? 50.088 57.086 27.597 1.00 18.87 140 ILE A N 1
ATOM 1150 C CA . ILE A 1 140 ? 49.325 56.834 28.816 1.00 19.59 140 ILE A CA 1
ATOM 1151 C C . ILE A 1 140 ? 50.135 56.065 29.853 1.00 20.17 140 ILE A C 1
ATOM 1152 O O . ILE A 1 140 ? 49.796 56.111 31.045 1.00 19.05 140 ILE A O 1
ATOM 1157 N N . ARG A 1 141 ? 51.221 55.397 29.460 1.00 18.08 141 ARG A N 1
ATOM 1158 C CA . ARG A 1 141 ? 52.039 54.721 30.453 1.00 18.21 141 ARG A CA 1
ATOM 1159 C C . ARG A 1 141 ? 52.555 55.739 31.464 1.00 24.70 141 ARG A C 1
ATOM 1160 O O . ARG A 1 141 ? 52.927 56.862 31.105 1.00 25.88 141 ARG A O 1
ATOM 1168 N N . ASP A 1 142 ? 52.523 55.355 32.739 1.00 23.99 142 ASP A N 1
ATOM 1169 C CA . ASP A 1 142 ? 52.994 56.119 33.894 1.00 26.42 142 ASP A CA 1
ATOM 1170 C C . ASP A 1 142 ? 52.081 57.287 34.243 1.00 27.18 142 ASP A C 1
ATOM 1171 O O . ASP A 1 142 ? 52.394 58.032 35.189 1.00 30.60 142 ASP A O 1
ATOM 1176 N N . LYS A 1 143 ? 50.965 57.473 33.536 1.00 22.58 143 LYS A N 1
ATOM 1177 C CA . LYS A 1 143 ? 50.027 58.519 33.906 1.00 19.25 143 LYS A CA 1
ATOM 1178 C C . LYS A 1 143 ? 49.092 58.012 34.993 1.00 24.85 143 LYS A C 1
ATOM 1179 O O . LYS A 1 143 ? 48.998 56.814 35.263 1.00 24.93 143 LYS A O 1
ATOM 1185 N N . THR A 1 144 ? 48.384 58.945 35.614 1.00 21.42 144 THR A N 1
ATOM 1186 C CA . THR A 1 144 ? 47.433 58.614 36.667 1.00 20.93 144 THR A CA 1
ATOM 1187 C C . THR A 1 144 ? 46.033 58.591 36.078 1.00 21.92 144 THR A C 1
ATOM 1188 O O . THR A 1 144 ? 45.583 59.586 35.497 1.00 22.12 144 THR A O 1
ATOM 1192 N N . ILE A 1 145 ? 45.349 57.461 36.224 1.00 18.39 145 ILE A N 1
ATOM 1193 C CA . ILE A 1 145 ? 43.948 57.347 35.833 1.00 16.59 145 ILE A CA 1
ATOM 1194 C C . ILE A 1 145 ? 43.110 57.285 37.100 1.00 21.01 145 ILE A C 1
ATOM 1195 O O . ILE A 1 145 ? 43.421 56.519 38.019 1.00 21.15 145 ILE A O 1
ATOM 1200 N N . GLY A 1 146 ? 42.058 58.101 37.148 1.00 20.90 146 GLY A N 1
ATOM 1201 C CA . GLY A 1 146 ? 41.194 58.166 38.310 1.00 20.84 146 GLY A CA 1
ATOM 1202 C C . GLY A 1 146 ? 39.831 57.606 37.962 1.00 22.79 146 GLY A C 1
ATOM 1203 O O . GLY A 1 146 ? 39.187 58.052 37.003 1.00 23.05 146 GLY A O 1
ATOM 1204 N N . LEU A 1 147 ? 39.400 56.606 38.714 1.00 20.51 147 LEU A N 1
ATOM 1205 C CA . LEU A 1 147 ? 38.175 55.866 38.428 1.00 19.46 147 LEU A CA 1
ATOM 1206 C C . LEU A 1 147 ? 37.124 56.277 39.450 1.00 20.72 147 LEU A C 1
ATOM 1207 O O . LEU A 1 147 ? 37.271 56.003 40.645 1.00 22.56 147 LEU A O 1
ATOM 1212 N N . ILE A 1 148 ? 36.075 56.960 38.989 1.00 19.86 148 ILE A N 1
ATOM 1213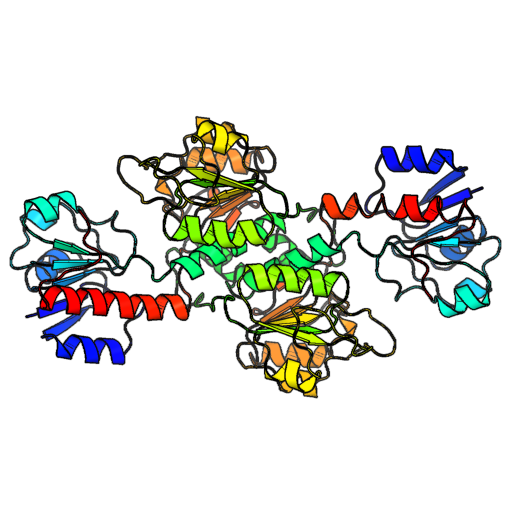 C CA . ILE A 1 148 ? 34.956 57.330 39.848 1.00 19.60 148 ILE A CA 1
ATOM 1214 C C . ILE A 1 148 ? 33.978 56.159 39.779 1.00 25.63 148 ILE A C 1
ATOM 1215 O O . ILE A 1 148 ? 33.194 56.039 38.832 1.00 23.91 148 ILE A O 1
ATOM 1220 N N . GLY A 1 149 ? 34.051 55.275 40.775 1.00 21.77 149 GLY A N 1
ATOM 1221 C CA . GLY A 1 149 ? 33.375 53.992 40.712 1.00 22.60 149 GLY A CA 1
ATOM 1222 C C . GLY A 1 149 ? 34.374 52.897 40.408 1.00 23.97 149 GLY A C 1
ATOM 1223 O O . GLY A 1 149 ? 35.068 52.953 39.386 1.00 22.38 149 GLY A O 1
ATOM 1224 N N . ILE A 1 150 ? 34.487 51.915 41.304 1.00 22.35 150 ILE A N 1
ATOM 1225 C CA . ILE A 1 150 ? 35.507 50.882 41.189 1.00 19.06 150 ILE A CA 1
ATOM 1226 C C . ILE A 1 150 ? 34.860 49.539 41.501 1.00 24.65 150 ILE A C 1
ATOM 1227 O O . ILE A 1 150 ? 35.368 48.752 42.313 1.00 22.40 150 ILE A O 1
ATOM 1232 N N . GLY A 1 151 ? 33.736 49.276 40.846 1.00 20.14 151 GLY A N 1
ATOM 1233 C CA . GLY A 1 151 ? 33.020 48.019 40.925 1.00 20.96 151 GLY A CA 1
ATOM 1234 C C . GLY A 1 151 ? 33.422 47.092 39.797 1.00 22.15 151 GLY A C 1
ATOM 1235 O O . GLY A 1 151 ? 34.607 46.979 39.462 1.00 21.50 151 GLY A O 1
ATOM 1236 N N . GLN A 1 152 ? 32.424 46.439 39.191 1.00 20.55 152 GLN A N 1
ATOM 1237 C CA . GLN A 1 152 ? 32.693 45.464 38.135 1.00 23.34 152 GLN A CA 1
ATOM 1238 C C . GLN A 1 152 ? 33.492 46.089 36.997 1.00 27.53 152 GLN A C 1
ATOM 1239 O O . GLN A 1 152 ? 34.532 45.556 36.587 1.00 21.44 152 GLN A O 1
ATOM 1245 N N . ILE A 1 153 ? 33.025 47.222 36.471 1.00 22.50 153 ILE A N 1
ATOM 1246 C CA . ILE A 1 153 ? 33.692 47.802 35.309 1.00 23.90 153 ILE A CA 1
ATOM 1247 C C . ILE A 1 153 ? 34.931 48.581 35.726 1.00 21.39 153 ILE A C 1
ATOM 1248 O O . ILE A 1 153 ? 35.998 48.441 35.109 1.00 22.06 153 ILE A O 1
ATOM 1253 N N . GLY A 1 154 ? 34.831 49.389 36.788 1.00 18.85 154 GLY A N 1
ATOM 1254 C CA . GLY A 1 154 ? 35.996 50.135 37.247 1.00 20.62 154 GLY A CA 1
ATOM 1255 C C . GLY A 1 154 ? 37.182 49.235 37.538 1.00 21.00 154 GLY A C 1
ATOM 1256 O O . GLY A 1 154 ? 38.319 49.554 37.177 1.00 19.92 154 GLY A O 1
ATOM 1257 N N . GLN A 1 155 ? 36.934 48.083 38.163 1.00 19.93 155 GLN A N 1
ATOM 1258 C CA . GLN A 1 155 ? 38.041 47.170 38.458 1.00 20.92 155 GLN A CA 1
ATOM 1259 C C . GLN A 1 155 ? 38.611 46.542 37.195 1.00 21.79 155 GLN A C 1
ATOM 1260 O O . GLN A 1 155 ? 39.808 46.234 37.144 1.00 21.02 155 GLN A O 1
ATOM 1266 N N . THR A 1 156 ? 37.779 46.320 36.179 1.00 20.07 156 THR A N 1
ATOM 1267 C CA . THR A 1 156 ? 38.299 45.802 34.918 1.00 22.15 156 THR A CA 1
ATOM 1268 C C . THR A 1 156 ? 39.178 46.839 34.238 1.00 21.84 156 THR A C 1
ATOM 1269 O O . THR A 1 156 ? 40.255 46.506 33.721 1.00 22.41 156 THR A O 1
ATOM 1273 N N . VAL A 1 157 ? 38.751 48.103 34.255 1.00 17.33 157 VAL A N 1
ATOM 1274 C CA . VAL A 1 157 ? 39.587 49.175 33.723 1.00 21.33 157 VAL A CA 1
ATOM 1275 C C . VAL A 1 157 ? 40.899 49.248 34.493 1.00 22.91 157 VAL A C 1
ATOM 1276 O O . VAL A 1 157 ? 41.979 49.406 33.901 1.00 23.18 157 VAL A O 1
ATOM 1280 N N . ALA A 1 158 ? 40.831 49.125 35.822 1.00 18.22 158 ALA A N 1
ATOM 1281 C CA . ALA A 1 158 ? 42.059 49.166 36.620 1.00 21.85 158 ALA A CA 1
ATOM 1282 C C . ALA A 1 158 ? 43.022 48.054 36.223 1.00 24.89 158 ALA A C 1
ATOM 1283 O O . ALA A 1 158 ? 44.242 48.265 36.182 1.00 27.98 158 ALA A O 1
ATOM 1285 N N . GLU A 1 159 ? 42.504 46.854 35.944 1.00 25.04 159 GLU A N 1
ATOM 1286 C CA . GLU A 1 159 ? 43.388 45.753 35.563 1.00 25.60 159 GLU A CA 1
ATOM 1287 C C . GLU A 1 159 ? 44.139 46.083 34.285 1.00 31.60 159 GLU A C 1
ATOM 1288 O O . GLU A 1 159 ? 45.353 45.855 34.184 1.00 39.56 159 GLU A O 1
ATOM 1294 N N . ILE A 1 160 ? 43.421 46.592 33.285 1.00 25.40 160 ILE A N 1
ATOM 1295 C CA . ILE A 1 160 ? 44.061 46.984 32.035 1.00 32.81 160 ILE A CA 1
ATOM 1296 C C . ILE A 1 160 ? 45.046 48.120 32.279 1.00 38.83 160 ILE A C 1
ATOM 1297 O O . ILE A 1 160 ? 46.171 48.109 31.760 1.00 38.71 160 ILE A O 1
ATOM 1302 N N . ALA A 1 161 ? 44.645 49.109 33.080 1.00 25.83 161 ALA A N 1
ATOM 1303 C CA . ALA A 1 161 ? 45.532 50.234 33.371 1.00 24.49 161 ALA A CA 1
ATOM 1304 C C . ALA A 1 161 ? 46.794 49.779 34.093 1.00 29.07 161 ALA A C 1
ATOM 1305 O O . ALA A 1 161 ? 47.904 50.211 33.752 1.00 33.09 161 ALA A O 1
ATOM 1307 N N . ASN A 1 162 ? 46.645 48.930 35.122 1.00 26.61 162 ASN A N 1
ATOM 1308 C CA . ASN A 1 162 ? 47.789 48.590 35.969 1.00 39.93 162 ASN A CA 1
ATOM 1309 C C . ASN A 1 162 ? 48.844 47.835 35.182 1.00 45.97 162 ASN A C 1
ATOM 1310 O O . ASN A 1 162 ? 50.034 47.887 35.519 1.00 47.03 162 ASN A O 1
ATOM 1315 N N . ALA A 1 163 ? 48.436 47.160 34.113 1.00 41.37 163 ALA A N 1
ATOM 1316 C CA . ALA A 1 163 ? 49.362 46.435 33.263 1.00 48.41 163 ALA A CA 1
ATOM 1317 C C . ALA A 1 163 ? 49.777 47.224 32.025 1.00 57.43 163 ALA A C 1
ATOM 1318 O O . ALA A 1 163 ? 50.747 46.838 31.365 1.00 62.60 163 ALA A O 1
ATOM 1320 N N . PHE A 1 164 ? 49.078 48.319 31.699 1.00 49.14 164 PHE A N 1
ATOM 1321 C CA . PHE A 1 164 ? 49.675 49.408 30.928 1.00 42.19 164 PHE A CA 1
ATOM 1322 C C . PHE A 1 164 ? 50.726 50.161 31.732 1.00 43.30 164 PHE A C 1
ATOM 1323 O O . PHE A 1 164 ? 51.348 51.085 31.192 1.00 46.82 164 PHE A O 1
ATOM 1331 N N A GLN A 1 165 ? 50.886 49.804 33.010 0.46 33.70 165 GLN A N 1
ATOM 1332 N N B GLN A 1 165 ? 50.954 49.781 32.990 0.54 33.70 165 GLN A N 1
ATOM 1333 C CA A GLN A 1 165 ? 51.824 50.441 33.933 0.46 30.73 165 GLN A CA 1
ATOM 1334 C CA B GLN A 1 165 ? 51.853 50.491 33.899 0.54 30.26 165 GLN A CA 1
ATOM 1335 C C A GLN A 1 165 ? 51.439 51.898 34.187 0.46 30.37 165 GLN A C 1
ATOM 1336 C C B GLN A 1 165 ? 51.405 51.945 34.067 0.54 29.99 165 GLN A C 1
ATOM 1337 O O A GLN A 1 165 ? 52.255 52.815 34.081 0.46 30.29 165 GLN A O 1
ATOM 1338 O O B GLN A 1 165 ? 52.129 52.894 33.767 0.54 29.66 165 GLN A O 1
ATOM 1349 N N . MET A 1 166 ? 50.171 52.096 34.534 1.00 31.48 166 MET A N 1
ATOM 1350 C CA . MET A 1 166 ? 49.614 53.378 34.942 1.00 27.16 166 MET A CA 1
ATOM 1351 C C . MET A 1 166 ? 49.463 53.390 36.457 1.00 28.94 166 MET A C 1
ATOM 1352 O O . MET A 1 166 ? 49.449 52.340 37.100 1.00 29.65 166 MET A O 1
ATOM 1357 N N . LYS A 1 167 ? 49.367 54.590 37.028 1.00 23.08 167 LYS A N 1
ATOM 1358 C CA . LYS A 1 167 ? 48.999 54.742 38.432 1.00 22.17 167 LYS A CA 1
ATOM 1359 C C . LYS A 1 167 ? 47.485 54.834 38.496 1.00 23.73 167 LYS A C 1
ATOM 1360 O O . LYS A 1 167 ? 46.890 55.672 37.813 1.00 26.30 167 LYS A O 1
ATOM 1366 N N . VAL A 1 168 ? 46.857 53.955 39.275 1.00 23.52 168 VAL A N 1
ATOM 1367 C CA . VAL A 1 168 ? 45.399 53.890 39.340 1.00 22.14 168 VAL A CA 1
ATOM 1368 C C . VAL A 1 168 ? 44.941 54.414 40.689 1.00 22.80 168 VAL A C 1
ATOM 1369 O O . VAL A 1 168 ? 45.338 53.885 41.735 1.00 25.52 168 VAL A O 1
ATOM 1373 N N . ILE A 1 169 ? 44.104 55.448 40.666 1.00 19.37 169 ILE A N 1
ATOM 1374 C CA . ILE A 1 169 ? 43.425 55.924 41.860 1.00 20.28 169 ILE A CA 1
ATOM 1375 C C . ILE A 1 169 ? 41.923 55.851 41.595 1.00 21.04 169 ILE A C 1
ATOM 1376 O O . ILE A 1 169 ? 41.474 55.668 40.462 1.00 21.59 169 ILE A O 1
ATOM 1381 N N . GLY A 1 170 ? 41.137 55.954 42.657 1.00 22.41 170 GLY A N 1
ATOM 1382 C CA . GLY A 1 170 ? 39.716 55.750 42.461 1.00 20.77 170 GLY A CA 1
ATOM 1383 C C . GLY A 1 170 ? 38.941 55.999 43.731 1.00 23.45 170 GLY A C 1
ATOM 1384 O O . GLY A 1 170 ? 39.504 56.297 44.791 1.00 26.46 170 GLY A O 1
ATOM 1385 N N . LEU A 1 171 ? 37.623 55.884 43.608 1.00 22.52 171 LEU A N 1
ATOM 1386 C CA . LEU A 1 171 ? 36.765 56.102 44.758 1.00 23.61 171 LEU A CA 1
ATOM 1387 C C . LEU A 1 171 ? 35.503 55.282 44.604 1.00 24.74 171 LEU A C 1
ATOM 1388 O O . LEU A 1 171 ? 35.051 54.999 43.490 1.00 24.54 171 LEU A O 1
ATOM 1393 N N . ASN A 1 172 ? 34.943 54.908 45.748 1.00 23.96 172 ASN A N 1
ATOM 1394 C CA . ASN A 1 172 ? 33.649 54.266 45.807 1.00 21.58 172 ASN A CA 1
ATOM 1395 C C . ASN A 1 172 ? 32.869 54.934 46.933 1.00 23.46 172 ASN A C 1
ATOM 1396 O O . ASN A 1 172 ? 33.300 55.943 47.503 1.00 27.60 172 ASN A O 1
ATOM 1401 N N . LYS A 1 173 ? 31.707 54.376 47.249 1.00 22.71 173 LYS A N 1
ATOM 1402 C CA . LYS A 1 173 ? 30.825 54.928 48.267 1.00 25.80 173 LYS A CA 1
ATOM 1403 C C . LYS A 1 173 ? 31.022 54.277 49.629 1.00 23.89 173 LYS A C 1
ATOM 1404 O O . LYS A 1 173 ? 31.038 54.973 50.652 1.00 31.70 173 LYS A O 1
ATOM 1410 N N . SER A 1 174 ? 31.188 52.954 49.663 1.00 28.06 174 SER A N 1
ATOM 1411 C CA . SER A 1 174 ? 31.260 52.214 50.919 1.00 30.26 174 SER A CA 1
ATOM 1412 C C . SER A 1 174 ? 32.620 52.318 51.590 1.00 34.72 174 SER A C 1
ATOM 1413 O O . SER A 1 174 ? 32.738 51.982 52.774 1.00 30.54 174 SER A O 1
ATOM 1416 N N . LYS A 1 175 ? 33.638 52.761 50.856 1.00 27.50 175 LYS A N 1
ATOM 1417 C CA . LYS A 1 175 ? 35.036 52.748 51.281 1.00 28.40 175 LYS A CA 1
ATOM 1418 C C . LYS A 1 175 ? 35.568 51.332 51.486 1.00 33.39 175 LYS A C 1
ATOM 1419 O O . LYS A 1 175 ? 36.620 51.145 52.114 1.00 32.98 175 LYS A O 1
ATOM 1425 N N . ARG A 1 176 ? 34.888 50.319 50.950 1.00 28.87 176 ARG A N 1
ATOM 1426 C CA . ARG A 1 176 ? 35.511 49.006 50.873 1.00 30.14 176 ARG A CA 1
ATOM 1427 C C . ARG A 1 176 ? 36.832 49.122 50.118 1.00 33.65 176 ARG A C 1
ATOM 1428 O O . ARG A 1 176 ? 36.957 49.882 49.154 1.00 29.45 176 ARG A O 1
ATOM 1436 N N . ASN A 1 177 ? 37.838 48.396 50.592 1.00 28.56 177 ASN A N 1
ATOM 1437 C CA . ASN A 1 177 ? 39.176 48.506 50.037 1.00 28.80 177 ASN A CA 1
ATOM 1438 C C . ASN A 1 177 ? 39.291 47.621 48.800 1.00 30.45 177 ASN A C 1
ATOM 1439 O O . ASN A 1 177 ? 39.189 46.393 48.895 1.00 34.22 177 ASN A O 1
ATOM 1444 N N . VAL A 1 178 ? 39.502 48.240 47.644 1.00 30.36 178 VAL A N 1
ATOM 1445 C CA . VAL A 1 178 ? 39.618 47.525 46.381 1.00 29.48 178 VAL A CA 1
ATOM 1446 C C . VAL A 1 178 ? 41.097 47.367 46.059 1.00 30.02 178 VAL A C 1
ATOM 1447 O O . VAL A 1 178 ? 41.853 48.348 46.058 1.00 30.29 178 VAL A O 1
ATOM 1451 N N . LYS A 1 179 ? 41.512 46.131 45.789 1.00 38.28 179 LYS A N 1
ATOM 1452 C CA . LYS A 1 179 ? 42.926 45.844 45.578 1.00 38.47 179 LYS A CA 1
ATOM 1453 C C . LYS A 1 179 ? 43.447 46.533 44.322 1.00 38.50 179 LYS A C 1
ATOM 1454 O O . LYS A 1 179 ? 42.773 46.575 43.287 1.00 33.95 179 LYS A O 1
ATOM 1456 N N . GLY A 1 180 ? 44.659 47.082 44.426 1.00 31.82 180 GLY A N 1
ATOM 1457 C CA . GLY A 1 180 ? 45.334 47.694 43.299 1.00 30.98 180 GLY A CA 1
ATOM 1458 C C . GLY A 1 180 ? 44.877 49.088 42.942 1.00 37.13 180 GLY A C 1
ATOM 1459 O O . GLY A 1 180 ? 45.285 49.607 41.895 1.00 33.09 180 GLY A O 1
ATOM 1460 N N . ILE A 1 181 ? 44.038 49.711 43.769 1.00 28.99 181 ILE A N 1
ATOM 1461 C CA . ILE A 1 181 ? 43.508 51.040 43.495 1.00 23.60 181 ILE A CA 1
ATOM 1462 C C . ILE A 1 181 ? 43.721 51.897 44.735 1.00 28.38 181 ILE A C 1
ATOM 1463 O O . ILE A 1 181 ? 43.164 51.597 45.797 1.00 28.54 181 ILE A O 1
ATOM 1468 N N . GLN A 1 182 ? 44.517 52.957 44.607 1.00 26.66 182 GLN A N 1
ATOM 1469 C CA . GLN A 1 182 ? 44.702 53.898 45.708 1.00 25.77 182 GLN A CA 1
ATOM 1470 C C . GLN A 1 182 ? 43.453 54.763 45.814 1.00 28.80 182 GLN A C 1
ATOM 1471 O O . GLN A 1 182 ? 43.131 55.515 44.888 1.00 27.45 182 GLN A O 1
ATOM 1477 N N . GLN A 1 183 ? 42.737 54.661 46.924 1.00 24.74 183 GLN A N 1
ATOM 1478 C CA . GLN A 1 183 ? 41.452 55.330 47.015 1.00 23.60 183 GLN A CA 1
ATOM 1479 C C . GLN A 1 183 ? 41.593 56.706 47.652 1.00 27.95 183 GLN A C 1
ATOM 1480 O O . GLN A 1 183 ? 42.325 56.889 48.630 1.00 30.07 183 GLN A O 1
ATOM 1486 N N . VAL A 1 184 ? 40.917 57.683 47.044 1.00 25.58 184 VAL A N 1
ATOM 1487 C CA . VAL A 1 184 ? 41.019 59.096 47.392 1.00 24.43 184 VAL A CA 1
ATOM 1488 C C . VAL A 1 184 ? 39.615 59.690 47.367 1.00 27.29 184 VAL A C 1
ATOM 1489 O O . VAL A 1 184 ? 38.671 59.069 46.877 1.00 27.89 184 VAL A O 1
ATOM 1493 N N . ASP A 1 185 ? 39.480 60.916 47.884 1.00 28.87 185 ASP A N 1
ATOM 1494 C CA . ASP A 1 185 ? 38.209 61.609 47.704 1.00 33.59 185 ASP A CA 1
ATOM 1495 C C . ASP A 1 185 ? 38.152 62.263 46.316 1.00 35.52 185 ASP A C 1
ATOM 1496 O O . ASP A 1 185 ? 39.141 62.293 45.572 1.00 31.46 185 ASP A O 1
ATOM 1501 N N . ILE A 1 186 ? 36.964 62.761 45.950 1.00 29.88 186 ILE A N 1
ATOM 1502 C CA . ILE A 1 186 ? 36.741 63.165 44.560 1.00 27.28 186 ILE A CA 1
ATOM 1503 C C . ILE A 1 186 ? 37.528 64.429 44.222 1.00 27.41 186 ILE A C 1
ATOM 1504 O O . ILE A 1 186 ? 37.955 64.613 43.072 1.00 28.35 186 ILE A O 1
ATOM 1509 N N . THR A 1 187 ? 37.739 65.310 45.202 1.00 31.01 187 THR A N 1
ATOM 1510 C CA . THR A 1 187 ? 38.520 66.517 44.960 1.00 29.38 187 THR A CA 1
ATOM 1511 C C . THR A 1 187 ? 39.951 66.161 44.582 1.00 33.23 187 THR A C 1
ATOM 1512 O O . THR A 1 187 ? 40.484 66.656 43.580 1.00 31.01 187 THR A O 1
ATOM 1516 N N . GLU A 1 188 ? 40.588 65.288 45.367 1.00 33.96 188 GLU A N 1
ATOM 1517 C CA . GLU A 1 188 ? 41.929 64.841 45.006 1.00 30.38 188 GLU A CA 1
ATOM 1518 C C . GLU A 1 188 ? 41.923 64.102 43.677 1.00 28.81 188 GLU A C 1
ATOM 1519 O O . GLU A 1 188 ? 42.831 64.280 42.860 1.00 30.26 188 GLU A O 1
ATOM 1525 N N . LEU A 1 189 ? 40.906 63.271 43.432 1.00 26.41 189 LEU A N 1
ATOM 1526 C CA . LEU A 1 189 ? 40.865 62.563 42.158 1.00 24.65 189 LEU A CA 1
ATOM 1527 C C . LEU A 1 189 ? 40.850 63.541 40.991 1.00 27.95 189 LEU A C 1
ATOM 1528 O O . LEU A 1 189 ? 41.595 63.368 40.017 1.00 26.75 189 LEU A O 1
ATOM 1533 N N . MET A 1 190 ? 40.008 64.576 41.074 1.00 26.49 190 MET A N 1
ATOM 1534 C CA . MET A 1 190 ? 39.921 65.544 39.986 1.00 30.13 190 MET A CA 1
ATOM 1535 C C . MET A 1 190 ? 41.220 66.322 39.831 1.00 30.24 190 MET A C 1
ATOM 1536 O O . MET A 1 190 ? 41.600 66.660 38.707 1.00 29.23 190 MET A O 1
ATOM 1541 N N . LYS A 1 191 ? 41.918 66.600 40.937 1.00 27.25 191 LYS A N 1
ATOM 1542 C CA . LYS A 1 191 ? 43.150 67.379 40.859 1.00 30.38 191 LYS A CA 1
ATOM 1543 C C . LYS A 1 191 ? 44.301 66.561 40.287 1.00 31.79 191 LYS A C 1
ATOM 1544 O O . LYS A 1 191 ? 45.128 67.090 39.535 1.00 29.20 191 LYS A O 1
ATOM 1550 N N . LYS A 1 192 ? 44.387 65.278 40.642 1.00 28.10 192 LYS A N 1
ATOM 1551 C CA . LYS A 1 192 ? 45.602 64.512 40.383 1.00 28.25 192 LYS A CA 1
ATOM 1552 C C . LYS A 1 192 ? 45.528 63.636 39.138 1.00 27.62 192 LYS A C 1
ATOM 1553 O O . LYS A 1 192 ? 46.577 63.188 38.662 1.00 29.12 192 LYS A O 1
ATOM 1559 N N . SER A 1 193 ? 44.340 63.386 38.593 1.00 24.54 193 SER A N 1
ATOM 1560 C CA . SER A 1 193 ? 44.215 62.442 37.489 1.00 22.66 193 SER A CA 1
ATOM 1561 C C . SER A 1 193 ? 44.600 63.076 36.161 1.00 28.16 193 SER A C 1
ATOM 1562 O O . SER A 1 193 ? 44.193 64.196 35.842 1.00 27.69 193 SER A O 1
ATOM 1565 N N . ASP A 1 194 ? 45.381 62.340 35.379 1.00 23.64 194 ASP A N 1
ATOM 1566 C CA . ASP A 1 194 ? 45.584 62.699 33.983 1.00 24.30 194 ASP A CA 1
ATOM 1567 C C . ASP A 1 194 ? 44.414 62.246 33.134 1.00 23.20 194 ASP A C 1
ATOM 1568 O O . ASP A 1 194 ? 44.079 62.892 32.130 1.00 24.92 194 ASP A O 1
ATOM 1573 N N . ILE A 1 195 ? 43.802 61.133 33.525 1.00 20.97 195 ILE A N 1
ATOM 1574 C CA . ILE A 1 195 ? 42.655 60.550 32.848 1.00 21.92 195 ILE A CA 1
ATOM 1575 C C . ILE A 1 195 ? 41.610 60.258 33.916 1.00 20.33 195 ILE A C 1
ATOM 1576 O O . ILE A 1 195 ? 41.940 59.710 34.974 1.00 22.71 195 ILE A O 1
ATOM 1581 N N . ILE A 1 196 ? 40.366 60.657 33.666 1.00 20.12 196 ILE A N 1
ATOM 1582 C CA . ILE A 1 196 ? 39.272 60.411 34.596 1.00 19.43 196 ILE A CA 1
ATOM 1583 C C . ILE A 1 196 ? 38.233 59.592 33.859 1.00 19.89 196 ILE A C 1
ATOM 1584 O O . ILE A 1 196 ? 37.861 59.937 32.733 1.00 22.10 196 ILE A O 1
ATOM 1589 N N . SER A 1 197 ? 37.769 58.506 34.480 1.00 19.21 197 SER A N 1
ATOM 1590 C CA . SER A 1 197 ? 36.748 57.656 33.867 1.00 20.48 197 SER A CA 1
ATOM 1591 C C . SER A 1 197 ? 35.652 57.345 34.877 1.00 20.45 197 SER A C 1
ATOM 1592 O O . SER A 1 197 ? 35.942 56.954 36.013 1.00 21.04 197 SER A O 1
ATOM 1595 N N . LEU A 1 198 ? 34.392 57.500 34.455 1.00 18.64 198 LEU A N 1
ATOM 1596 C CA A LEU A 1 198 ? 33.242 57.274 35.325 0.65 20.44 198 LEU A CA 1
ATOM 1597 C CA B LEU A 1 198 ? 33.251 57.269 35.333 0.35 20.18 198 LEU A CA 1
ATOM 1598 C C . LEU A 1 198 ? 32.745 55.837 35.195 1.00 20.81 198 LEU A C 1
ATOM 1599 O O . LEU A 1 198 ? 32.572 55.333 34.080 1.00 20.72 198 LEU A O 1
ATOM 1608 N N . HIS A 1 199 ? 32.497 55.190 36.339 1.00 18.63 199 HIS A N 1
ATOM 1609 C CA . HIS A 1 199 ? 32.009 53.815 36.383 1.00 18.47 199 HIS A CA 1
ATOM 1610 C C . HIS A 1 199 ? 31.065 53.663 37.570 1.00 22.22 199 HIS A C 1
ATOM 1611 O O . HIS A 1 199 ? 31.266 52.853 38.466 1.00 21.47 199 HIS A O 1
ATOM 1618 N N . ILE A 1 200 ? 29.999 54.458 37.553 1.00 20.91 200 ILE A N 1
ATOM 1619 C CA . ILE A 1 200 ? 29.120 54.625 38.703 1.00 22.74 200 ILE A CA 1
ATOM 1620 C C . ILE A 1 200 ? 27.673 54.626 38.224 1.00 21.66 200 ILE A C 1
ATOM 1621 O O . ILE A 1 200 ? 27.382 55.138 37.132 1.00 22.59 200 ILE A O 1
ATOM 1626 N N . PRO A 1 201 ? 26.754 54.028 38.972 1.00 21.41 201 PRO A N 1
ATOM 1627 C CA . PRO A 1 201 ? 25.342 54.069 38.575 1.00 21.79 201 PRO A CA 1
ATOM 1628 C C . PRO A 1 201 ? 24.778 55.466 38.732 1.00 23.27 201 PRO A C 1
ATOM 1629 O O . PRO A 1 201 ? 25.231 56.260 39.560 1.00 25.64 201 PRO A O 1
ATOM 1633 N N . ARG A 1 202 ? 23.765 55.761 37.927 1.00 26.20 202 ARG A N 1
ATOM 1634 C CA . ARG A 1 202 ? 23.027 57.010 38.053 1.00 28.47 202 ARG A CA 1
ATOM 1635 C C . ARG A 1 202 ? 21.871 56.850 39.032 1.00 28.18 202 ARG A C 1
ATOM 1636 O O . ARG A 1 202 ? 21.033 55.954 38.877 1.00 32.36 202 ARG A O 1
ATOM 1644 N N . ASN A 1 203 ? 21.832 57.710 40.043 1.00 27.86 203 ASN A N 1
ATOM 1645 C CA . ASN A 1 203 ? 20.684 57.792 40.940 1.00 36.10 203 ASN A CA 1
ATOM 1646 C C . ASN A 1 203 ? 20.629 59.208 41.495 1.00 32.84 203 ASN A C 1
ATOM 1647 O O . ASN A 1 203 ? 21.395 60.081 41.078 1.00 34.57 203 ASN A O 1
ATOM 1652 N N . ALA A 1 204 ? 19.700 59.438 42.428 1.00 33.92 204 ALA A N 1
ATOM 1653 C CA . ALA A 1 204 ? 19.533 60.768 43.003 1.00 36.46 204 ALA A CA 1
ATOM 1654 C C . ALA A 1 204 ? 20.818 61.274 43.654 1.00 41.99 204 ALA A C 1
ATOM 1655 O O . ALA A 1 204 ? 21.076 62.483 43.657 1.00 42.39 204 ALA A O 1
ATOM 1657 N N . ASP A 1 205 ? 21.644 60.368 44.190 1.00 41.97 205 ASP A N 1
ATOM 1658 C CA . ASP A 1 205 ? 22.885 60.767 44.849 1.00 42.91 205 ASP A CA 1
ATOM 1659 C C . ASP A 1 205 ? 23.988 61.121 43.859 1.00 44.54 205 ASP A C 1
ATOM 1660 O O . ASP A 1 205 ? 24.813 61.998 44.142 1.00 40.43 205 ASP A O 1
ATOM 1665 N N . THR A 1 206 ? 24.038 60.450 42.713 1.00 36.20 206 THR A N 1
ATOM 1666 C CA . THR A 1 206 ? 25.146 60.607 41.786 1.00 31.26 206 THR A CA 1
ATOM 1667 C C . THR A 1 206 ? 24.837 61.521 40.610 1.00 29.78 206 THR A C 1
ATOM 1668 O O . THR A 1 206 ? 25.745 61.823 39.837 1.00 30.20 206 THR A O 1
ATOM 1672 N N . GLU A 1 207 ? 23.592 61.967 40.449 1.00 33.90 207 GLU A N 1
ATOM 1673 C CA . GLU A 1 207 ? 23.297 62.922 39.389 1.00 29.72 207 GLU A CA 1
ATOM 1674 C C . GLU A 1 207 ? 24.121 64.185 39.588 1.00 30.25 207 GLU A C 1
ATOM 1675 O O . GLU A 1 207 ? 24.181 64.728 40.695 1.00 31.37 207 GLU A O 1
ATOM 1681 N N . ILE A 1 208 ? 24.777 64.631 38.515 1.00 31.00 208 ILE A N 1
ATOM 1682 C CA . ILE A 1 208 ? 25.630 65.818 38.528 1.00 36.08 208 ILE A CA 1
ATOM 1683 C C . ILE A 1 208 ? 26.688 65.696 39.619 1.00 35.22 208 ILE A C 1
ATOM 1684 O O . ILE A 1 208 ? 26.972 66.664 40.338 1.00 36.07 208 ILE A O 1
ATOM 1689 N N . ILE A 1 209 ? 27.270 64.505 39.762 1.00 32.34 209 ILE A N 1
ATOM 1690 C CA . ILE A 1 209 ? 28.353 64.356 40.727 1.00 33.00 209 ILE A CA 1
ATOM 1691 C C . ILE A 1 209 ? 29.578 65.146 40.278 1.00 31.16 209 ILE A C 1
ATOM 1692 O O . ILE A 1 209 ? 30.328 65.667 41.113 1.00 32.64 209 ILE A O 1
ATOM 1697 N N . LEU A 1 210 ? 29.785 65.280 38.967 1.00 26.26 210 LEU A N 1
ATOM 1698 C CA . LEU A 1 210 ? 30.862 66.124 38.438 1.00 26.34 210 LEU A CA 1
ATOM 1699 C C . LEU A 1 210 ? 30.290 67.526 38.266 1.00 32.24 210 LEU A C 1
ATOM 1700 O O . LEU A 1 210 ? 29.765 67.890 37.213 1.00 32.72 210 LEU A O 1
ATOM 1705 N N . THR A 1 211 ? 30.387 68.315 39.328 1.00 29.78 211 THR A N 1
ATOM 1706 C CA . THR A 1 211 ? 29.896 69.683 39.340 1.00 32.24 211 THR A CA 1
ATOM 1707 C C . THR A 1 211 ? 30.811 70.594 38.524 1.00 35.71 211 THR A C 1
ATOM 1708 O O . THR A 1 211 ? 31.935 70.232 38.156 1.00 33.98 211 THR A O 1
ATOM 1712 N N . GLU A 1 212 ? 30.312 71.804 38.249 1.00 33.73 212 GLU A N 1
ATOM 1713 C CA . GLU A 1 212 ? 31.155 72.821 37.627 1.00 39.98 212 GLU A CA 1
ATOM 1714 C C . GLU A 1 212 ? 32.424 73.048 38.440 1.00 34.41 212 GLU A C 1
ATOM 1715 O O . GLU A 1 212 ? 33.520 73.159 37.878 1.00 37.04 212 GLU A O 1
ATOM 1721 N N . LYS A 1 213 ? 32.291 73.115 39.769 1.00 38.79 213 LYS A N 1
ATOM 1722 C CA . LYS A 1 213 ? 33.456 73.324 40.627 1.00 36.62 213 LYS A CA 1
ATOM 1723 C C . LYS A 1 213 ? 34.467 72.194 40.474 1.00 34.54 213 LYS A C 1
ATOM 1724 O O . LYS A 1 213 ? 35.666 72.437 40.287 1.00 37.31 213 LYS A O 1
ATOM 1727 N N . LEU A 1 214 ? 34.003 70.945 40.553 1.00 31.45 214 LEU A N 1
ATOM 1728 C CA . LEU A 1 214 ? 34.917 69.811 40.433 1.00 31.73 214 LEU A CA 1
ATOM 1729 C C . LEU A 1 214 ? 35.570 69.769 39.059 1.00 30.08 214 LEU A C 1
ATOM 1730 O O . LEU A 1 214 ? 36.766 69.474 38.942 1.00 29.34 214 LEU A O 1
ATOM 1735 N N . LEU A 1 215 ? 34.798 70.046 38.003 1.00 32.10 215 LEU A N 1
ATOM 1736 C CA . LEU A 1 215 ? 35.372 70.071 36.661 1.00 30.36 215 LEU A CA 1
ATOM 1737 C C . LEU A 1 215 ? 36.454 71.140 36.531 1.00 32.35 215 LEU A C 1
ATOM 1738 O O . LEU A 1 215 ? 37.411 70.969 35.769 1.00 31.21 215 LEU A O 1
ATOM 1743 N N . SER A 1 216 ? 36.333 72.240 37.268 1.00 33.66 216 SER A N 1
ATOM 1744 C CA . SER A 1 216 ? 37.330 73.300 37.168 1.00 30.93 216 SER A CA 1
ATOM 1745 C C . SER A 1 216 ? 38.665 72.905 37.777 1.00 32.04 216 SER A C 1
ATOM 1746 O O . SER A 1 216 ? 39.651 73.627 37.588 1.00 32.26 216 SER A O 1
ATOM 1749 N N . LEU A 1 217 ? 38.725 71.789 38.500 1.00 33.92 217 LEU A N 1
ATOM 1750 C CA . LEU A 1 217 ? 39.971 71.344 39.112 1.00 33.06 217 LEU A CA 1
ATOM 1751 C C . LEU A 1 217 ? 40.827 70.489 38.184 1.00 29.35 217 LEU A C 1
ATOM 1752 O O . LEU A 1 217 ? 41.992 70.227 38.515 1.00 31.96 217 LEU A O 1
ATOM 1757 N N . MET A 1 218 ? 40.288 70.070 37.034 1.00 28.23 218 MET A N 1
ATOM 1758 C CA . MET A 1 218 ? 40.992 69.155 36.139 1.00 30.50 218 MET A CA 1
ATOM 1759 C C . MET A 1 218 ? 42.322 69.730 35.679 1.00 30.68 218 MET A C 1
ATOM 1760 O O . MET A 1 218 ? 42.504 70.947 35.582 1.00 32.15 218 MET A O 1
ATOM 1765 N N . LYS A 1 219 ? 43.250 68.824 35.386 1.00 28.46 219 LYS A N 1
ATOM 1766 C CA . LYS A 1 219 ? 44.528 69.208 34.824 1.00 31.20 219 LYS A CA 1
ATOM 1767 C C . LYS A 1 219 ? 44.328 69.812 33.434 1.00 29.77 219 LYS A C 1
ATOM 1768 O O . LYS A 1 219 ? 43.403 69.432 32.710 1.00 28.03 219 LYS A O 1
ATOM 1774 N N . PRO A 1 220 ? 45.189 70.749 33.033 1.00 33.14 220 PRO A N 1
ATOM 1775 C CA . PRO A 1 220 ? 45.004 71.408 31.729 1.00 31.54 220 PRO A CA 1
ATOM 1776 C C . PRO A 1 220 ? 45.075 70.468 30.542 1.00 33.89 220 PRO A C 1
ATOM 1777 O O . PRO A 1 220 ? 44.561 70.817 29.472 1.00 35.30 220 PRO A O 1
ATOM 1781 N N . ASP A 1 221 ? 45.696 69.296 30.677 1.00 31.21 221 ASP A N 1
ATOM 1782 C CA . ASP A 1 221 ? 45.734 68.326 29.587 1.00 30.30 221 ASP A CA 1
ATOM 1783 C C . ASP A 1 221 ? 45.005 67.033 29.952 1.00 27.64 221 ASP A C 1
ATOM 1784 O O . ASP A 1 221 ? 45.303 65.969 29.403 1.00 28.70 221 ASP A O 1
ATOM 1787 N N . ALA A 1 222 ? 44.021 67.122 30.850 1.00 27.36 222 ALA A N 1
ATOM 1788 C CA . ALA A 1 222 ? 43.268 65.953 31.284 1.00 27.01 222 ALA A CA 1
ATOM 1789 C C . ALA A 1 222 ? 42.364 65.435 30.171 1.00 25.58 222 ALA A C 1
ATOM 1790 O O . ALA A 1 222 ? 41.943 66.182 29.285 1.00 26.91 222 ALA A O 1
ATOM 1792 N N . VAL A 1 223 ? 42.071 64.134 30.224 1.00 23.26 223 VAL A N 1
ATOM 1793 C CA . VAL A 1 223 ? 41.078 63.500 29.362 1.00 20.73 223 VAL A CA 1
ATOM 1794 C C . VAL A 1 223 ? 40.002 62.903 30.250 1.00 22.70 223 VAL A C 1
ATOM 1795 O O . VAL A 1 223 ? 40.306 62.178 31.206 1.00 22.64 223 VAL A O 1
ATOM 1799 N N . LEU A 1 224 ? 38.749 63.211 29.935 1.00 19.85 224 LEU A N 1
ATOM 1800 C CA . LEU A 1 224 ? 37.600 62.716 30.674 1.00 22.77 224 LEU A CA 1
ATOM 1801 C C . LEU A 1 224 ? 36.868 61.691 29.819 1.00 21.68 224 LEU A C 1
ATOM 1802 O O . LEU A 1 224 ? 36.563 61.960 28.653 1.00 21.10 224 LEU A O 1
ATOM 1807 N N . ILE A 1 225 ? 36.616 60.515 30.388 1.00 21.29 225 ILE A N 1
ATOM 1808 C CA . ILE A 1 225 ? 35.908 59.429 29.711 1.00 19.90 225 ILE A CA 1
ATOM 1809 C C . ILE A 1 225 ? 34.608 59.170 30.460 1.00 19.63 225 ILE A C 1
ATOM 1810 O O . ILE A 1 225 ? 34.619 59.012 31.684 1.00 20.19 225 ILE A O 1
ATOM 1815 N N . ASN A 1 226 ? 33.484 59.114 29.735 1.00 19.01 226 ASN A N 1
ATOM 1816 C CA . ASN A 1 226 ? 32.215 58.752 30.358 1.00 21.66 226 ASN A CA 1
ATOM 1817 C C . ASN A 1 226 ? 31.534 57.647 29.554 1.00 20.78 226 ASN A C 1
ATOM 1818 O O . ASN A 1 226 ? 30.948 57.904 28.498 1.00 22.28 226 ASN A O 1
ATOM 1823 N N . THR A 1 227 ? 31.611 56.416 30.060 1.00 20.19 227 THR A N 1
ATOM 1824 C CA . THR A 1 227 ? 30.790 55.321 29.562 1.00 18.99 227 THR A CA 1
ATOM 1825 C C . THR A 1 227 ? 29.526 55.138 30.389 1.00 26.03 227 THR A C 1
ATOM 1826 O O . THR A 1 227 ? 28.843 54.123 30.231 1.00 26.59 227 THR A O 1
ATOM 1830 N N . CYS A 1 228 ? 29.212 56.080 31.279 1.00 20.35 228 CYS A N 1
ATOM 1831 C CA . CYS A 1 228 ? 27.995 56.030 32.074 1.00 21.89 228 CYS A CA 1
ATOM 1832 C C . CYS A 1 228 ? 27.034 57.126 31.607 1.00 23.53 228 CYS A C 1
ATOM 1833 O O . CYS A 1 228 ? 27.223 57.740 30.552 1.00 25.17 228 CYS A O 1
ATOM 1836 N N A ARG A 1 229 ? 25.999 57.383 32.400 0.48 25.75 229 ARG A N 1
ATOM 1837 N N C ARG A 1 229 ? 25.985 57.357 32.396 0.52 25.64 229 ARG A N 1
ATOM 1838 C CA A ARG A 1 229 ? 24.953 58.298 31.962 0.48 24.39 229 ARG A CA 1
ATOM 1839 C CA C ARG A 1 229 ? 24.962 58.320 32.011 0.52 24.43 229 ARG A CA 1
ATOM 1840 C C A ARG A 1 229 ? 25.451 59.738 31.920 0.48 24.14 229 ARG A C 1
ATOM 1841 C C C ARG A 1 229 ? 25.558 59.714 31.856 0.52 24.37 229 ARG A C 1
ATOM 1842 O O A ARG A 1 229 ? 26.160 60.199 32.819 0.48 22.65 229 ARG A O 1
ATOM 1843 O O C ARG A 1 229 ? 26.450 60.114 32.609 0.52 24.47 229 ARG A O 1
ATOM 1858 N N . GLY A 1 230 ? 25.061 60.455 30.861 1.00 27.21 230 GLY A N 1
ATOM 1859 C CA . GLY A 1 230 ? 25.482 61.839 30.708 1.00 26.86 230 GLY A CA 1
ATOM 1860 C C . GLY A 1 230 ? 25.085 62.705 31.887 1.00 22.21 230 GLY A C 1
ATOM 1861 O O . GLY A 1 230 ? 25.777 63.676 32.215 1.00 29.42 230 GLY A O 1
ATOM 1862 N N . ASN A 1 231 ? 23.981 62.349 32.552 1.00 25.81 231 ASN A N 1
ATOM 1863 C CA . ASN A 1 231 ? 23.445 63.073 33.697 1.00 28.20 231 ASN A CA 1
ATOM 1864 C C . ASN A 1 231 ? 24.356 63.061 34.916 1.00 26.48 231 ASN A C 1
ATOM 1865 O O . ASN A 1 231 ? 24.070 63.778 35.882 1.00 28.58 231 ASN A O 1
ATOM 1870 N N . LEU A 1 232 ? 25.421 62.255 34.910 1.00 27.00 232 LEU A N 1
ATOM 1871 C CA . LEU A 1 232 ? 26.375 62.271 36.012 1.00 26.21 232 LEU A CA 1
ATOM 1872 C C . LEU A 1 232 ? 27.201 63.544 36.026 1.00 28.58 232 LEU A C 1
ATOM 1873 O O . LEU A 1 232 ? 27.829 63.850 37.044 1.00 28.28 232 LEU A O 1
ATOM 1878 N N . ILE A 1 233 ? 27.229 64.277 34.917 1.00 30.09 233 ILE A N 1
ATOM 1879 C CA . ILE A 1 233 ? 28.077 65.452 34.748 1.00 26.07 233 ILE A CA 1
ATOM 1880 C C . ILE A 1 233 ? 27.191 66.677 34.592 1.00 30.49 233 ILE A C 1
ATOM 1881 O O . ILE A 1 233 ? 26.114 66.596 33.990 1.00 31.62 233 ILE A O 1
ATOM 1886 N N . ASP A 1 234 ? 27.642 67.810 35.138 1.00 29.47 234 ASP A N 1
ATOM 1887 C CA . ASP A 1 234 ? 27.088 69.095 34.725 1.00 31.72 234 ASP A CA 1
ATOM 1888 C C . ASP A 1 234 ? 27.476 69.304 33.267 1.00 33.56 234 ASP A C 1
ATOM 1889 O O . ASP A 1 234 ? 28.564 69.814 32.971 1.00 31.42 234 ASP A O 1
ATOM 1894 N N . GLU A 1 235 ? 26.599 68.896 32.348 1.00 31.27 235 GLU A N 1
ATOM 1895 C CA . GLU A 1 235 ? 26.985 68.831 30.943 1.00 33.59 235 GLU A CA 1
ATOM 1896 C C . GLU A 1 235 ? 27.225 70.211 30.351 1.00 35.31 235 GLU A C 1
ATOM 1897 O O . GLU A 1 235 ? 28.089 70.364 29.478 1.00 34.53 235 GLU A O 1
ATOM 1903 N N . GLN A 1 236 ? 26.474 71.218 30.804 1.00 34.60 236 GLN A N 1
ATOM 1904 C CA . GLN A 1 236 ? 26.723 72.582 30.357 1.00 37.89 236 GLN A CA 1
ATOM 1905 C C . GLN A 1 236 ? 28.096 73.056 30.806 1.00 39.75 236 GLN A C 1
ATOM 1906 O O . GLN A 1 236 ? 28.817 73.708 30.040 1.00 34.99 236 GLN A O 1
ATOM 1912 N N . ALA A 1 237 ? 28.478 72.741 32.046 1.00 35.32 237 ALA A N 1
ATOM 1913 C CA . ALA A 1 237 ? 29.812 73.109 32.508 1.00 35.95 237 ALA A CA 1
ATOM 1914 C C . ALA A 1 237 ? 30.884 72.360 31.728 1.00 36.07 237 ALA A C 1
ATOM 1915 O O . ALA A 1 237 ? 31.939 72.926 31.417 1.00 34.73 237 ALA A O 1
ATOM 1917 N N . LEU A 1 238 ? 30.630 71.091 31.397 1.00 33.35 238 LEU A N 1
ATOM 1918 C CA . LEU A 1 238 ? 31.596 70.330 30.611 1.00 33.04 238 LEU A CA 1
ATOM 1919 C C . LEU A 1 238 ? 31.770 70.940 29.228 1.00 30.89 238 LEU A C 1
ATOM 1920 O O . LEU A 1 238 ? 32.891 71.017 28.710 1.00 27.33 238 LEU A O 1
ATOM 1925 N N . TYR A 1 239 ? 30.670 71.385 28.613 1.00 29.75 239 TYR A N 1
ATOM 1926 C CA . TYR A 1 239 ? 30.775 72.054 27.322 1.00 28.35 239 TYR A CA 1
ATOM 1927 C C . TYR A 1 239 ? 31.697 73.265 27.406 1.00 34.35 239 TYR A C 1
ATOM 1928 O O . TYR A 1 239 ? 32.572 73.448 26.553 1.00 35.07 239 TYR A O 1
ATOM 1937 N N . SER A 1 240 ? 31.513 74.103 28.434 1.00 32.17 240 SER A N 1
ATOM 1938 C CA . SER A 1 240 ? 32.349 75.289 28.589 1.00 34.57 240 SER A CA 1
ATOM 1939 C C . SER A 1 240 ? 33.810 74.915 28.796 1.00 32.43 240 SER A C 1
ATOM 1940 O O . SER A 1 240 ? 34.707 75.569 28.254 1.00 37.47 240 SER A O 1
ATOM 1943 N N . VAL A 1 241 ? 34.067 73.865 29.578 1.00 34.08 241 VAL A N 1
ATOM 1944 C CA . VAL A 1 241 ? 35.440 73.418 29.802 1.00 32.06 241 VAL A CA 1
ATOM 1945 C C . VAL A 1 241 ? 36.092 73.022 28.482 1.00 32.98 241 VAL A C 1
ATOM 1946 O O . VAL A 1 241 ? 37.215 73.439 28.170 1.00 35.13 241 VAL A O 1
ATOM 1950 N N . LEU A 1 242 ? 35.384 72.228 27.677 1.00 29.82 242 LEU A N 1
ATOM 1951 C CA . LEU A 1 242 ? 35.932 71.788 26.397 1.00 29.90 242 LEU A CA 1
ATOM 1952 C C . LEU A 1 242 ? 36.000 72.929 25.389 1.00 36.62 242 LEU A C 1
ATOM 1953 O O . LEU A 1 242 ? 37.008 73.082 24.687 1.00 31.95 242 LEU A O 1
ATOM 1958 N N . LYS A 1 243 ? 34.943 73.745 25.304 1.00 32.50 243 LYS A N 1
ATOM 1959 C CA . LYS A 1 243 ? 34.946 74.875 24.376 1.00 34.42 243 LYS A CA 1
ATOM 1960 C C . LYS A 1 243 ? 36.127 75.802 24.632 1.00 35.18 243 LYS A C 1
ATOM 1961 O O . LYS A 1 243 ? 36.715 76.347 23.690 1.00 40.74 243 LYS A O 1
ATOM 1967 N N . GLN A 1 244 ? 36.483 75.999 25.899 1.00 34.64 244 GLN A N 1
ATOM 1968 C CA . GLN A 1 244 ? 37.580 76.877 26.280 1.00 37.06 244 GLN A CA 1
ATOM 1969 C C . GLN A 1 244 ? 38.915 76.147 26.340 1.00 38.27 244 GLN A C 1
ATOM 1970 O O . GLN A 1 244 ? 39.900 76.723 26.814 1.00 36.25 244 GLN A O 1
ATOM 1976 N N . ASN A 1 245 ? 38.959 74.898 25.877 1.00 36.22 245 ASN A N 1
ATOM 1977 C CA . ASN A 1 245 ? 40.186 74.100 25.826 1.00 38.68 245 ASN A CA 1
ATOM 1978 C C . ASN A 1 245 ? 40.877 74.053 27.187 1.00 37.98 245 ASN A C 1
ATOM 1979 O O . ASN A 1 245 ? 42.104 74.108 27.289 1.00 37.87 245 ASN A O 1
ATOM 1984 N N . ARG A 1 246 ? 40.075 73.952 28.249 1.00 34.23 246 ARG A N 1
ATOM 1985 C CA . ARG A 1 246 ? 40.617 73.869 29.601 1.00 32.09 246 ARG A CA 1
ATOM 1986 C C . ARG A 1 246 ? 41.073 72.460 29.971 1.00 31.36 246 ARG A C 1
ATOM 1987 O O . ARG A 1 246 ? 41.758 72.300 30.990 1.00 32.20 246 ARG A O 1
ATOM 1995 N N . ILE A 1 247 ? 40.706 71.444 29.184 1.00 29.76 247 ILE A N 1
ATOM 1996 C CA . ILE A 1 247 ? 41.288 70.106 29.249 1.00 30.77 247 ILE A CA 1
ATOM 1997 C C . ILE A 1 247 ? 41.620 69.667 27.826 1.00 31.01 247 ILE A C 1
ATOM 1998 O O . ILE A 1 247 ? 41.333 70.375 26.863 1.00 30.81 247 ILE A O 1
ATOM 2003 N N . ARG A 1 248 ? 42.227 68.483 27.699 1.00 27.16 248 ARG A N 1
ATOM 2004 C CA . ARG A 1 248 ? 42.625 68.013 26.374 1.00 29.03 248 ARG A CA 1
ATOM 2005 C C . ARG A 1 248 ? 41.421 67.561 25.554 1.00 26.13 248 ARG A C 1
ATOM 2006 O O . ARG A 1 248 ? 41.314 67.884 24.364 1.00 28.45 248 ARG A O 1
ATOM 2014 N N . GLY A 1 249 ? 40.524 66.793 26.157 1.00 25.86 249 GLY A N 1
ATOM 2015 C CA . GLY A 1 249 ? 39.346 66.342 25.435 1.00 24.97 249 GLY A CA 1
ATOM 2016 C C . GLY A 1 249 ? 38.520 65.392 26.272 1.00 26.16 249 GLY A C 1
ATOM 2017 O O . GLY A 1 249 ? 38.848 65.087 27.423 1.00 24.04 249 GLY A O 1
ATOM 2018 N N . ALA A 1 250 ? 37.422 64.928 25.673 1.00 22.29 250 ALA A N 1
ATOM 2019 C CA . ALA A 1 250 ? 36.528 64.006 26.349 1.00 19.87 250 ALA A CA 1
ATOM 2020 C C . ALA A 1 250 ? 36.071 62.921 25.385 1.00 20.38 250 ALA A C 1
ATOM 2021 O O . ALA A 1 250 ? 35.870 63.174 24.194 1.00 21.12 250 ALA A O 1
ATOM 2023 N N . GLY A 1 251 ? 35.908 61.715 25.914 1.00 21.95 251 GLY A N 1
ATOM 2024 C CA . GLY A 1 251 ? 35.337 60.622 25.155 1.00 20.87 251 GLY A CA 1
ATOM 2025 C C . GLY A 1 251 ? 34.037 60.224 25.818 1.00 21.11 251 GLY A C 1
ATOM 2026 O O . GLY A 1 251 ? 34.042 59.807 26.984 1.00 21.32 251 GLY A O 1
ATOM 2027 N N . LEU A 1 252 ? 32.917 60.365 25.114 1.00 21.72 252 LEU A N 1
ATOM 2028 C CA . LEU A 1 252 ? 31.606 60.267 25.747 1.00 22.57 252 LEU A CA 1
ATOM 2029 C C . LEU A 1 252 ? 30.728 59.264 25.013 1.00 19.26 252 LEU A C 1
ATOM 2030 O O . LEU A 1 252 ? 30.401 59.463 23.836 1.00 21.77 252 LEU A O 1
ATOM 2035 N N . ASP A 1 253 ? 30.309 58.220 25.726 1.00 19.97 253 ASP A N 1
ATOM 2036 C CA . ASP A 1 253 ? 29.417 57.199 25.197 1.00 19.46 253 ASP A CA 1
ATOM 2037 C C . ASP A 1 253 ? 27.955 57.526 25.466 1.00 23.42 253 ASP A C 1
ATOM 2038 O O . ASP A 1 253 ? 27.082 56.771 25.037 1.00 22.85 253 ASP A O 1
ATOM 2043 N N . ASP A 1 254 ? 27.675 58.628 26.166 1.00 20.95 254 ASP A N 1
ATOM 2044 C CA . ASP A 1 254 ? 26.313 59.096 26.391 1.00 23.82 254 ASP A CA 1
ATOM 2045 C C . ASP A 1 254 ? 26.339 60.608 26.538 1.00 26.02 254 ASP A C 1
ATOM 2046 O O . ASP A 1 254 ? 27.330 61.182 26.991 1.00 25.48 254 ASP A O 1
ATOM 2051 N N . LEU A 1 255 ? 25.254 61.249 26.116 1.00 25.60 255 LEU A N 1
ATOM 2052 C CA . LEU A 1 255 ? 24.987 62.652 26.403 1.00 24.05 255 LEU A CA 1
ATOM 2053 C C . LEU A 1 255 ? 23.573 62.746 26.949 1.00 25.81 255 LEU A C 1
ATOM 2054 O O . LEU A 1 255 ? 22.747 61.864 26.703 1.00 29.79 255 LEU A O 1
ATOM 2059 N N . THR A 1 256 ? 23.280 63.831 27.679 1.00 26.14 256 THR A N 1
ATOM 2060 C CA . THR A 1 256 ? 21.920 63.964 28.213 1.00 28.86 256 THR A CA 1
ATOM 2061 C C . THR A 1 256 ? 20.893 64.126 27.096 1.00 32.96 256 THR A C 1
ATOM 2062 O O . THR A 1 256 ? 19.724 63.759 27.268 1.00 38.22 256 THR A O 1
ATOM 2066 N N . TYR A 1 257 ? 21.306 64.681 25.959 1.00 31.43 257 TYR A N 1
ATOM 2067 C CA . TYR A 1 257 ? 20.511 64.726 24.740 1.00 31.08 257 TYR A CA 1
ATOM 2068 C C . TYR A 1 257 ? 21.471 64.935 23.580 1.00 34.18 257 TYR A C 1
ATOM 2069 O O . TYR A 1 257 ? 22.619 65.337 23.776 1.00 29.41 257 TYR A O 1
ATOM 2078 N N . TYR A 1 258 ? 20.995 64.659 22.364 1.00 33.62 258 TYR A N 1
ATOM 2079 C CA . TYR A 1 258 ? 21.857 64.707 21.190 1.00 37.48 258 TYR A CA 1
ATOM 2080 C C . TYR A 1 258 ? 21.469 65.811 20.212 1.00 35.39 258 TYR A C 1
ATOM 2081 O O . TYR A 1 258 ? 22.311 66.647 19.882 1.00 38.20 258 TYR A O 1
ATOM 2090 N N . LYS A 1 259 ? 20.224 65.844 19.741 1.00 39.56 259 LYS A N 1
ATOM 2091 C CA . LYS A 1 259 ? 19.849 66.849 18.749 1.00 42.52 259 LYS A CA 1
ATOM 2092 C C . LYS A 1 259 ? 20.122 68.254 19.274 1.00 40.02 259 LYS A C 1
ATOM 2093 O O . LYS A 1 259 ? 19.666 68.624 20.359 1.00 39.84 259 LYS A O 1
ATOM 2099 N N . ASP A 1 260 ? 20.907 69.019 18.514 1.00 39.23 260 ASP A N 1
ATOM 2100 C CA . ASP A 1 260 ? 21.247 70.413 18.796 1.00 39.51 260 ASP A CA 1
ATOM 2101 C C . ASP A 1 260 ? 22.076 70.585 20.067 1.00 40.52 260 ASP A C 1
ATOM 2102 O O . ASP A 1 260 ? 22.225 71.715 20.551 1.00 38.49 260 ASP A O 1
ATOM 2107 N N . ASN A 1 261 ? 22.627 69.509 20.615 1.00 41.25 261 ASN A N 1
ATOM 2108 C CA . ASN A 1 261 ? 23.508 69.631 21.770 1.00 37.48 261 ASN A CA 1
ATOM 2109 C C . ASN A 1 261 ? 24.809 70.288 21.329 1.00 38.97 261 ASN A C 1
ATOM 2110 O O . ASN A 1 261 ? 25.470 69.777 20.416 1.00 36.33 261 ASN A O 1
ATOM 2115 N N . PRO A 1 262 ? 25.204 71.413 21.931 1.00 36.82 262 PRO A N 1
ATOM 2116 C CA . PRO A 1 262 ? 26.422 72.108 21.481 1.00 30.73 262 PRO A CA 1
ATOM 2117 C C . PRO A 1 262 ? 27.681 71.259 21.553 1.00 31.86 262 PRO A C 1
ATOM 2118 O O . PRO A 1 262 ? 28.646 71.549 20.831 1.00 33.71 262 PRO A O 1
ATOM 2122 N N . ILE A 1 263 ? 27.710 70.226 22.397 1.00 31.81 263 ILE A N 1
ATOM 2123 C CA . ILE A 1 263 ? 28.891 69.366 22.460 1.00 30.15 263 ILE A CA 1
ATOM 2124 C C . ILE A 1 263 ? 29.155 68.704 21.112 1.00 34.52 263 ILE A C 1
ATOM 2125 O O . ILE A 1 263 ? 30.313 68.427 20.764 1.00 32.09 263 ILE A O 1
ATOM 2130 N N . ILE A 1 264 ? 28.104 68.479 20.316 1.00 32.88 264 ILE A N 1
ATOM 2131 C CA . ILE A 1 264 ? 28.261 67.897 18.982 1.00 33.47 264 ILE A CA 1
ATOM 2132 C C . ILE A 1 264 ? 29.118 68.775 18.073 1.00 31.88 264 ILE A C 1
ATOM 2133 O O . ILE A 1 264 ? 29.684 68.282 17.089 1.00 34.17 264 ILE A O 1
ATOM 2138 N N . GLY A 1 265 ? 29.269 70.056 18.403 1.00 29.64 265 GLY A N 1
ATOM 2139 C CA . GLY A 1 265 ? 30.079 70.979 17.639 1.00 33.58 265 GLY A CA 1
ATOM 2140 C C . GLY A 1 265 ? 31.553 71.003 17.987 1.00 33.80 265 GLY A C 1
ATOM 2141 O O . GLY A 1 265 ? 32.334 71.669 17.296 1.00 35.29 265 GLY A O 1
ATOM 2142 N N . LEU A 1 266 ? 31.963 70.290 19.030 1.00 30.89 266 LEU A N 1
ATOM 2143 C CA . LEU A 1 266 ? 33.325 70.373 19.546 1.00 32.89 266 LEU A CA 1
ATOM 2144 C C . LEU A 1 266 ? 34.275 69.457 18.785 1.00 35.74 266 LEU A C 1
ATOM 2145 O O . LEU A 1 266 ? 33.938 68.314 18.462 1.00 31.25 266 LEU A O 1
ATOM 2150 N N . ASN A 1 267 ? 35.482 69.959 18.540 1.00 32.45 267 ASN A N 1
ATOM 2151 C CA . ASN A 1 267 ? 36.531 69.202 17.869 1.00 30.10 267 ASN A CA 1
ATOM 2152 C C . ASN A 1 267 ? 37.488 68.523 18.839 1.00 32.61 267 ASN A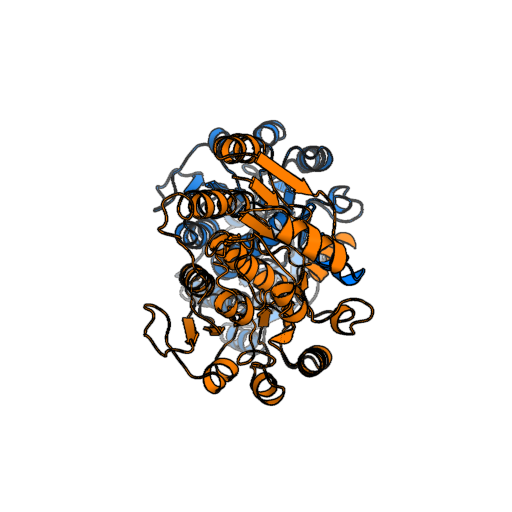 C 1
ATOM 2153 O O . ASN A 1 267 ? 38.540 68.031 18.413 1.00 34.87 267 ASN A O 1
ATOM 2158 N N . ASN A 1 268 ? 37.171 68.513 20.131 1.00 26.15 268 ASN A N 1
ATOM 2159 C CA . ASN A 1 268 ? 37.994 67.813 21.108 1.00 27.47 268 ASN A CA 1
ATOM 2160 C C . ASN A 1 268 ? 37.163 66.821 21.907 1.00 31.17 268 ASN A C 1
ATOM 2161 O O . ASN A 1 268 ? 37.487 66.512 23.056 1.00 25.72 268 ASN A O 1
ATOM 2166 N N . VAL A 1 269 ? 36.080 66.316 21.315 1.00 25.51 269 VAL A N 1
ATOM 2167 C CA . VAL A 1 269 ? 35.342 65.204 21.895 1.00 19.76 269 VAL A CA 1
ATOM 2168 C C . VAL A 1 269 ? 35.292 64.081 20.871 1.00 21.66 269 VAL A C 1
ATOM 2169 O O . VAL A 1 269 ? 35.319 64.311 19.657 1.00 24.96 269 VAL A O 1
ATOM 2173 N N . VAL A 1 270 ? 35.244 62.860 21.378 1.00 21.13 270 VAL A N 1
ATOM 2174 C CA . VAL A 1 270 ? 34.949 61.674 20.593 1.00 18.62 270 VAL A CA 1
ATOM 2175 C C . VAL A 1 270 ? 33.672 61.081 21.169 1.00 22.95 270 VAL A C 1
ATOM 2176 O O . VAL A 1 270 ? 33.589 60.843 22.379 1.00 21.03 270 VAL A O 1
ATOM 2180 N N . LEU A 1 271 ? 32.674 60.881 20.316 1.00 21.39 271 LEU A N 1
ATOM 2181 C CA . LEU A 1 271 ? 31.355 60.434 20.747 1.00 21.36 271 LEU A CA 1
ATOM 2182 C C . LEU A 1 271 ? 31.066 59.040 20.215 1.00 23.31 271 LEU A C 1
ATOM 2183 O O . LEU A 1 271 ? 31.347 58.746 19.051 1.00 22.13 271 LEU A O 1
ATOM 2188 N N . THR A 1 272 ? 30.501 58.185 21.065 1.00 21.41 272 THR A N 1
ATOM 2189 C CA . THR A 1 272 ? 29.972 56.916 20.595 1.00 19.13 272 THR A CA 1
ATOM 2190 C C . THR A 1 272 ? 28.518 56.774 21.039 1.00 19.64 272 THR A C 1
ATOM 2191 O O . THR A 1 272 ? 28.137 57.264 22.108 1.00 22.35 272 THR A O 1
ATOM 2195 N N . PRO A 1 273 ? 27.673 56.140 20.225 1.00 20.67 273 PRO A N 1
ATOM 2196 C CA . PRO A 1 273 ? 26.213 56.150 20.500 1.00 24.43 273 PRO A CA 1
ATOM 2197 C C . PRO A 1 273 ? 25.768 55.048 21.456 1.00 23.06 273 PRO A C 1
ATOM 2198 O O . PRO A 1 273 ? 24.921 54.205 21.130 1.00 22.95 273 PRO A O 1
ATOM 2202 N N . GLY A 1 274 ? 26.326 55.057 22.667 1.00 24.45 274 GLY A N 1
ATOM 2203 C CA . GLY A 1 274 ? 26.031 54.006 23.625 1.00 23.85 274 GLY A CA 1
ATOM 2204 C C . GLY A 1 274 ? 26.513 52.629 23.214 1.00 26.51 274 GLY A C 1
ATOM 2205 O O . GLY A 1 274 ? 25.970 51.630 23.681 1.00 26.41 274 GLY A O 1
ATOM 2206 N N . SER A 1 275 ? 27.519 52.545 22.344 1.00 19.87 275 SER A N 1
ATOM 2207 C CA . SER A 1 275 ? 27.956 51.274 21.773 1.00 20.53 275 SER A CA 1
ATOM 2208 C C . SER A 1 275 ? 29.064 50.592 22.579 1.00 22.76 275 SER A C 1
ATOM 2209 O O . SER A 1 275 ? 29.571 49.550 22.149 1.00 20.87 275 SER A O 1
ATOM 2212 N N . ALA A 1 276 ? 29.433 51.143 23.743 1.00 20.26 276 ALA A N 1
ATOM 2213 C CA . ALA A 1 276 ? 30.557 50.618 24.519 1.00 19.04 276 ALA A CA 1
ATOM 2214 C C . ALA A 1 276 ? 30.404 49.137 24.835 1.00 18.85 276 ALA A C 1
ATOM 2215 O O . ALA A 1 276 ? 31.393 48.389 24.858 1.00 19.58 276 ALA A O 1
ATOM 2217 N N . TRP A 1 277 ? 29.176 48.700 25.108 1.00 19.92 277 TRP A N 1
ATOM 2218 C CA . TRP A 1 277 ? 28.946 47.351 25.598 1.00 19.21 277 TRP A CA 1
ATOM 2219 C C . TRP A 1 277 ? 28.894 46.295 24.516 1.00 18.41 277 TRP A C 1
ATOM 2220 O O . TRP A 1 277 ? 28.904 45.103 24.849 1.00 20.95 277 TRP A O 1
ATOM 2231 N N . TYR A 1 278 ? 28.747 46.672 23.244 1.00 19.14 278 TYR A N 1
ATOM 2232 C CA . TYR A 1 278 ? 28.157 45.727 22.293 1.00 23.45 278 TYR A CA 1
ATOM 2233 C C . TYR A 1 278 ? 29.235 44.907 21.588 1.00 20.11 278 TYR A C 1
ATOM 2234 O O . TYR A 1 278 ? 29.515 45.078 20.404 1.00 21.82 278 TYR A O 1
ATOM 2243 N N . SER A 1 279 ? 29.800 43.959 22.337 1.00 20.10 279 SER A N 1
ATOM 2244 C CA . SER A 1 279 ? 30.687 42.948 21.779 1.00 20.99 279 SER A CA 1
ATOM 2245 C C . SER A 1 279 ? 29.954 41.620 21.607 1.00 23.14 279 SER A C 1
ATOM 2246 O O . SER A 1 279 ? 28.938 41.353 22.257 1.00 23.69 279 SER A O 1
ATOM 2249 N N . TYR A 1 280 ? 30.492 40.780 20.716 1.00 23.43 280 TYR A N 1
ATOM 2250 C CA . TYR A 1 280 ? 29.974 39.419 20.594 1.00 21.30 280 TYR A CA 1
ATOM 2251 C C . TYR A 1 280 ? 29.986 38.709 21.937 1.00 25.38 280 TYR A C 1
ATOM 2252 O O . TYR A 1 280 ? 29.038 37.990 22.282 1.00 26.42 280 TYR A O 1
ATOM 2261 N N . GLU A 1 281 ? 31.076 38.869 22.695 1.00 21.49 281 GLU A N 1
ATOM 2262 C CA . GLU A 1 281 ? 31.177 38.191 23.981 1.00 22.38 281 GLU A CA 1
ATOM 2263 C C . GLU A 1 281 ? 30.163 38.741 24.975 1.00 23.94 281 GLU A C 1
ATOM 2264 O O . GLU A 1 281 ? 29.539 37.972 25.720 1.00 23.71 281 GLU A O 1
ATOM 2270 N N . ALA A 1 282 ? 29.983 40.064 25.005 1.00 21.41 282 ALA A N 1
ATOM 2271 C CA . ALA A 1 282 ? 29.072 40.669 25.975 1.00 20.63 282 ALA A CA 1
ATOM 2272 C C . ALA A 1 282 ? 27.624 40.271 25.707 1.00 23.50 282 ALA A C 1
ATOM 2273 O O . ALA A 1 282 ? 26.886 39.923 26.635 1.00 22.20 282 ALA A O 1
ATOM 2275 N N . ARG A 1 283 ? 27.184 40.337 24.449 1.00 18.69 283 ARG A N 1
ATOM 2276 C CA . ARG A 1 283 ? 25.771 40.049 24.205 1.00 18.12 283 ARG A CA 1
ATOM 2277 C C . ARG A 1 283 ? 25.456 38.586 24.464 1.00 20.89 283 ARG A C 1
ATOM 2278 O O . ARG A 1 283 ? 24.338 38.262 24.874 1.00 21.16 283 ARG A O 1
ATOM 2286 N N . GLU A 1 284 ? 26.423 37.688 24.264 1.00 21.16 284 GLU A N 1
ATOM 2287 C CA . GLU A 1 284 ? 26.192 36.293 24.629 1.00 23.83 284 GLU A CA 1
ATOM 2288 C C . GLU A 1 284 ? 26.124 36.135 26.144 1.00 22.11 284 GLU A C 1
ATOM 2289 O O . GLU A 1 284 ? 25.221 35.469 26.669 1.00 22.66 284 GLU A O 1
ATOM 2295 N N . LYS A 1 285 ? 27.071 36.739 26.865 1.00 22.66 285 LYS A N 1
ATOM 2296 C CA . LYS A 1 285 ? 27.025 36.700 28.322 1.00 19.85 285 LYS A CA 1
ATOM 2297 C C . LYS A 1 285 ? 25.726 37.289 28.844 1.00 24.09 285 LYS A C 1
ATOM 2298 O O . LYS A 1 285 ? 25.193 36.825 29.857 1.00 22.21 285 LYS A O 1
ATOM 2304 N N . ASN A 1 286 ? 25.214 38.326 28.170 1.00 19.52 286 ASN A N 1
ATOM 2305 C CA . ASN A 1 286 ? 23.950 38.938 28.566 1.00 19.49 286 ASN A CA 1
ATOM 2306 C C . ASN A 1 286 ? 22.842 37.895 28.572 1.00 21.79 286 ASN A C 1
ATOM 2307 O O . ASN A 1 286 ? 22.008 37.862 29.488 1.00 20.61 286 ASN A O 1
ATOM 2312 N N . MET A 1 287 ? 22.843 37.016 27.566 1.00 20.63 287 MET A N 1
ATOM 2313 C CA . MET A 1 287 ? 21.852 35.944 27.498 1.00 20.23 287 MET A CA 1
ATOM 2314 C C . MET A 1 287 ? 22.063 34.932 28.612 1.00 26.06 287 MET A C 1
ATOM 2315 O O . MET A 1 287 ? 21.090 34.451 29.210 1.00 22.68 287 MET A O 1
ATOM 2320 N N . TYR A 1 288 ? 23.323 34.583 28.897 1.00 21.93 288 TYR A N 1
ATOM 2321 C CA . TYR A 1 288 ? 23.585 33.641 29.982 1.00 23.48 288 TYR A CA 1
ATOM 2322 C C . TYR A 1 288 ? 23.094 34.192 31.313 1.00 23.08 288 TYR A C 1
ATOM 2323 O O . TYR A 1 288 ? 22.561 33.442 32.143 1.00 23.29 288 TYR A O 1
ATOM 2332 N N . GLU A 1 289 ? 23.281 35.498 31.543 1.00 21.91 289 GLU A N 1
ATOM 2333 C CA . GLU A 1 289 ? 22.835 36.112 32.795 1.00 22.16 289 GLU A CA 1
ATOM 2334 C C . GLU A 1 289 ? 21.317 36.158 32.877 1.00 19.69 289 GLU A C 1
ATOM 2335 O O . GLU A 1 289 ? 20.740 35.869 33.930 1.00 22.73 289 GLU A O 1
ATOM 2341 N N . LEU A 1 290 ? 20.661 36.525 31.779 1.00 18.99 290 LEU A N 1
ATOM 2342 C CA . LEU A 1 290 ? 19.202 36.515 31.743 1.00 20.45 290 LEU A CA 1
ATOM 2343 C C . LEU A 1 290 ? 18.659 35.137 32.102 1.00 21.50 290 LEU A C 1
ATOM 2344 O O . LEU A 1 290 ? 17.720 35.009 32.901 1.00 21.64 290 LEU A O 1
ATOM 2349 N N . ILE A 1 291 ? 19.247 34.092 31.520 1.00 20.20 291 ILE A N 1
ATOM 2350 C CA . ILE A 1 291 ? 18.770 32.735 31.761 1.00 20.78 291 ILE A CA 1
ATOM 2351 C C . ILE A 1 291 ? 19.089 32.313 33.187 1.00 22.35 291 ILE A C 1
ATOM 2352 O O . ILE A 1 291 ? 18.285 31.640 33.844 1.00 24.82 291 ILE A O 1
ATOM 2357 N N . GLU A 1 292 ? 20.263 32.702 33.689 1.00 21.26 292 GLU A N 1
ATOM 2358 C CA . GLU A 1 292 ? 20.606 32.372 35.065 1.00 25.34 292 GLU A CA 1
ATOM 2359 C C . GLU A 1 292 ? 19.650 33.038 36.041 1.00 23.42 292 GLU A C 1
ATOM 2360 O O . GLU A 1 292 ? 19.264 32.436 37.049 1.00 24.62 292 GLU A O 1
ATOM 2366 N N . ASN A 1 293 ? 19.246 34.273 35.752 1.00 21.06 293 ASN A N 1
ATOM 2367 C CA . ASN A 1 293 ? 18.251 34.935 36.591 1.00 21.23 293 ASN A CA 1
ATOM 2368 C C . ASN A 1 293 ? 16.955 34.138 36.641 1.00 23.41 293 ASN A C 1
ATOM 2369 O O . ASN A 1 293 ? 16.373 33.939 37.718 1.00 23.42 293 ASN A O 1
ATOM 2374 N N . ILE A 1 294 ? 16.472 33.691 35.478 1.00 23.24 294 ILE A N 1
ATOM 2375 C CA . ILE A 1 294 ? 15.200 32.967 35.426 1.00 22.04 294 ILE A CA 1
ATOM 2376 C C . ILE A 1 294 ? 15.314 31.638 36.159 1.00 22.54 294 ILE A C 1
ATOM 2377 O O . ILE A 1 294 ? 14.480 31.301 37.010 1.00 24.74 294 ILE A O 1
ATOM 2382 N N . GLU A 1 295 ? 16.345 30.855 35.831 1.00 21.31 295 GLU A N 1
ATOM 2383 C CA . GLU A 1 295 ? 16.512 29.548 36.458 1.00 24.54 295 GLU A CA 1
ATOM 2384 C C . GLU A 1 295 ? 16.626 29.677 37.972 1.00 24.39 295 GLU A C 1
ATOM 2385 O O . GLU A 1 295 ? 15.972 28.940 38.722 1.00 26.84 295 GLU A O 1
ATOM 2387 N N . SER A 1 296 ? 17.450 30.620 38.440 1.00 23.90 296 SER A N 1
ATOM 2388 C CA . SER A 1 296 ? 17.694 30.747 39.874 1.00 26.43 296 SER A CA 1
ATOM 2389 C C . SER A 1 296 ? 16.438 31.193 40.606 1.00 25.55 296 SER A C 1
ATOM 2390 O O . SER A 1 296 ? 16.185 30.767 41.738 1.00 26.26 296 SER A O 1
ATOM 2393 N N . TYR A 1 297 ? 15.640 32.052 39.974 1.00 23.78 297 TYR A N 1
ATOM 2394 C CA . TYR A 1 297 ? 14.386 32.469 40.588 1.00 26.74 297 TYR A CA 1
ATOM 2395 C C . TYR A 1 297 ? 13.427 31.296 40.703 1.00 23.26 297 TYR A C 1
ATOM 2396 O O . TYR A 1 297 ? 12.794 31.096 41.747 1.00 27.23 297 TYR A O 1
ATOM 2405 N N . LEU A 1 298 ? 13.326 30.494 39.646 1.00 25.91 298 LEU A N 1
ATOM 2406 C CA . LEU A 1 298 ? 12.441 29.340 39.704 1.00 28.54 298 LEU A CA 1
ATOM 2407 C C . LEU A 1 298 ? 12.925 28.314 40.718 1.00 29.01 298 LEU A C 1
ATOM 2408 O O . LEU A 1 298 ? 12.107 27.579 41.292 1.00 31.22 298 LEU A O 1
ATOM 2413 N N . ALA A 1 299 ? 14.233 28.264 40.968 1.00 28.39 299 ALA A N 1
ATOM 2414 C CA . ALA A 1 299 ? 14.807 27.398 41.989 1.00 30.99 299 ALA A CA 1
ATOM 2415 C C . ALA A 1 299 ? 14.632 27.948 43.400 1.00 33.65 299 ALA A C 1
ATOM 2416 O O . ALA A 1 299 ? 15.090 27.308 44.354 1.00 32.38 299 ALA A O 1
ATOM 2418 N N . GLN A 1 300 ? 13.979 29.105 43.548 1.00 28.68 300 GLN A N 1
ATOM 2419 C CA . GLN A 1 300 ? 13.806 29.787 44.835 1.00 31.95 300 GLN A CA 1
ATOM 2420 C C . GLN A 1 300 ? 15.148 30.147 45.465 1.00 32.49 300 GLN A C 1
ATOM 2421 O O . GLN A 1 300 ? 15.285 30.192 46.689 1.00 34.10 300 GLN A O 1
ATOM 2427 N N . LYS A 1 301 ? 16.151 30.404 44.635 1.00 30.71 301 LYS A N 1
ATOM 2428 C CA . LYS A 1 301 ? 17.446 30.900 45.089 1.00 29.69 301 LYS A CA 1
ATOM 2429 C C . LYS A 1 301 ? 17.853 32.025 44.148 1.00 28.08 301 LYS A C 1
ATOM 2430 O O . LYS A 1 301 ? 18.823 31.902 43.390 1.00 29.57 301 LYS A O 1
ATOM 2436 N N . PRO A 1 302 ? 17.120 33.137 44.170 1.00 26.99 302 PRO A N 1
ATOM 2437 C CA . PRO A 1 302 ? 17.343 34.192 43.171 1.00 25.84 302 PRO A CA 1
ATOM 2438 C C . PRO A 1 302 ? 18.731 34.792 43.301 1.00 25.59 302 PRO A C 1
ATOM 2439 O O . PRO A 1 302 ? 19.311 34.847 44.389 1.00 30.40 302 PRO A O 1
ATOM 2443 N N . VAL A 1 303 ? 19.257 35.259 42.168 1.00 24.03 303 VAL A N 1
ATOM 2444 C CA . VAL A 1 303 ? 20.571 35.884 42.115 1.00 24.49 303 VAL A CA 1
ATOM 2445 C C . VAL A 1 303 ? 20.439 37.282 41.525 1.00 26.77 303 VAL A C 1
ATOM 2446 O O . VAL A 1 303 ? 19.412 37.649 40.945 1.00 22.92 303 VAL A O 1
ATOM 2450 N N . ASN A 1 304 ? 21.497 38.076 41.710 1.00 23.73 304 ASN A N 1
ATOM 2451 C CA . ASN A 1 304 ? 21.590 39.429 41.153 1.00 25.81 304 ASN A CA 1
ATOM 2452 C C . ASN A 1 304 ? 20.425 40.314 41.595 1.00 28.40 304 ASN A C 1
ATOM 2453 O O . ASN A 1 304 ? 19.999 41.215 40.863 1.00 23.03 304 ASN A O 1
ATOM 2458 N N . VAL A 1 305 ? 19.935 40.099 42.812 1.00 24.73 305 VAL A N 1
ATOM 2459 C CA . VAL A 1 305 ? 18.770 40.825 43.307 1.00 24.60 305 VAL A CA 1
ATOM 2460 C C . VAL A 1 305 ? 19.177 42.244 43.677 1.00 33.50 305 VAL A C 1
ATOM 2461 O O . VAL A 1 305 ? 20.174 42.459 44.377 1.00 32.73 305 VAL A O 1
ATOM 2465 N N . ILE A 1 306 ? 18.406 43.218 43.204 1.00 27.07 306 ILE A N 1
ATOM 2466 C CA . ILE A 1 306 ? 18.635 44.620 43.525 1.00 33.94 306 ILE A CA 1
ATOM 2467 C C . ILE A 1 306 ? 17.846 44.956 44.781 1.00 38.72 306 ILE A C 1
ATOM 2468 O O . ILE A 1 306 ? 16.629 44.747 44.832 1.00 39.55 306 ILE A O 1
ATOM 2473 N N . LEU A 1 307 ? 18.528 45.487 45.792 1.00 42.50 307 LEU A N 1
ATOM 2474 C CA . LEU A 1 307 ? 17.862 45.795 47.057 1.00 52.21 307 LEU A CA 1
ATOM 2475 C C . LEU A 1 307 ? 18.253 47.159 47.618 1.00 61.47 307 LEU A C 1
ATOM 2476 O O . LEU A 1 307 ? 19.396 47.592 47.491 1.00 67.64 307 LEU A O 1
ATOM 2481 N N . MET B 1 1 ? 85.190 71.766 15.785 1.00 47.72 1 MET B N 1
ATOM 2482 C CA . MET B 1 1 ? 84.064 70.845 15.725 1.00 50.58 1 MET B CA 1
ATOM 2483 C C . MET B 1 1 ? 82.799 71.580 15.306 1.00 51.42 1 MET B C 1
ATOM 2484 O O . MET B 1 1 ? 82.387 72.544 15.950 1.00 50.44 1 MET B O 1
ATOM 2489 N N . LYS B 1 2 ? 82.183 71.120 14.221 1.00 47.55 2 LYS B N 1
ATOM 2490 C CA . LYS B 1 2 ? 80.961 71.719 13.704 1.00 46.28 2 LYS B CA 1
ATOM 2491 C C . LYS B 1 2 ? 79.897 70.641 13.560 1.00 40.18 2 LYS B C 1
ATOM 2492 O O . LYS B 1 2 ? 80.162 69.582 12.981 1.00 41.12 2 LYS B O 1
ATOM 2498 N N . ILE B 1 3 ? 78.707 70.907 14.099 1.00 37.64 3 ILE B N 1
ATOM 2499 C CA . ILE B 1 3 ? 77.564 69.998 14.037 1.00 35.83 3 ILE B CA 1
ATOM 2500 C C . ILE B 1 3 ? 76.464 70.710 13.270 1.00 38.13 3 ILE B C 1
ATOM 2501 O O . ILE B 1 3 ? 76.176 71.881 13.541 1.00 41.31 3 ILE B O 1
ATOM 2506 N N . THR B 1 4 ? 75.858 70.019 12.307 1.00 36.58 4 THR B N 1
ATOM 2507 C CA . THR B 1 4 ? 74.813 70.622 11.489 1.00 36.50 4 THR B CA 1
ATOM 2508 C C . THR B 1 4 ? 73.609 69.701 11.418 1.00 34.89 4 THR B C 1
ATOM 2509 O O . THR B 1 4 ? 73.741 68.534 11.033 1.00 36.98 4 THR B O 1
ATOM 2513 N N . TYR B 1 5 ? 72.444 70.232 11.787 1.00 34.60 5 TYR B N 1
ATOM 2514 C CA . TYR B 1 5 ? 71.155 69.588 11.536 1.00 31.72 5 TYR B CA 1
ATOM 2515 C C . TYR B 1 5 ? 70.702 70.076 10.162 1.00 35.26 5 TYR B C 1
ATOM 2516 O O . TYR B 1 5 ? 70.342 71.245 9.999 1.00 34.19 5 TYR B O 1
ATOM 2525 N N . ILE B 1 6 ? 70.761 69.195 9.160 1.00 30.24 6 ILE B N 1
ATOM 2526 C CA . ILE B 1 6 ? 70.773 69.652 7.771 1.00 36.35 6 ILE B CA 1
ATOM 2527 C C . ILE B 1 6 ? 69.386 69.907 7.195 1.00 38.00 6 ILE B C 1
ATOM 2528 O O . ILE B 1 6 ? 69.279 70.513 6.118 1.00 39.15 6 ILE B O 1
ATOM 2533 N N . ASP B 1 7 ? 68.323 69.479 7.871 1.00 36.04 7 ASP B N 1
ATOM 2534 C CA . ASP B 1 7 ? 66.965 69.754 7.430 1.00 37.03 7 ASP B CA 1
ATOM 2535 C C . ASP B 1 7 ? 66.107 70.048 8.652 1.00 30.70 7 ASP B C 1
ATOM 2536 O O . ASP B 1 7 ? 66.549 69.899 9.792 1.00 32.13 7 ASP B O 1
ATOM 2541 N N . LYS B 1 8 ? 64.870 70.472 8.402 1.00 37.64 8 LYS B N 1
ATOM 2542 C CA . LYS B 1 8 ? 64.035 71.071 9.439 1.00 38.45 8 LYS B CA 1
ATOM 2543 C C . LYS B 1 8 ? 63.739 70.099 10.574 1.00 32.43 8 LYS B C 1
ATOM 2544 O O . LYS B 1 8 ? 63.092 69.067 10.347 1.00 31.68 8 LYS B O 1
ATOM 2550 N N . PRO B 1 9 ? 64.172 70.388 11.796 1.00 33.01 9 PRO B N 1
ATOM 2551 C CA . PRO B 1 9 ? 63.859 69.492 12.911 1.00 29.56 9 PRO B CA 1
ATOM 2552 C C . PRO B 1 9 ? 62.397 69.604 13.301 1.00 30.96 9 PRO B C 1
ATOM 2553 O O . PRO B 1 9 ? 61.834 70.700 13.364 1.00 30.89 9 PRO B O 1
ATOM 2557 N N . THR B 1 10 ? 61.773 68.449 13.542 1.00 27.74 10 THR B N 1
ATOM 2558 C CA . THR B 1 10 ? 60.441 68.464 14.136 1.00 29.99 10 THR B CA 1
ATOM 2559 C C . THR B 1 10 ? 60.493 69.026 15.551 1.00 28.81 10 THR B C 1
ATOM 2560 O O . THR B 1 10 ? 59.593 69.767 15.967 1.00 27.90 10 THR B O 1
ATOM 2564 N N . TYR B 1 11 ? 61.568 68.726 16.282 1.00 29.20 11 TYR B N 1
ATOM 2565 C CA . TYR B 1 11 ? 61.692 69.108 17.685 1.00 27.76 11 TYR B CA 1
ATOM 2566 C C . TYR B 1 11 ? 63.148 69.398 17.985 1.00 26.15 11 TYR B C 1
ATOM 2567 O O . TYR B 1 11 ? 64.007 68.528 17.806 1.00 26.14 11 TYR B O 1
ATOM 2576 N N . LEU B 1 12 ? 63.412 70.608 18.454 1.00 25.71 12 LEU B N 1
ATOM 2577 C CA . LEU B 1 12 ? 64.756 71.008 18.867 1.00 28.14 12 LEU B CA 1
ATOM 2578 C C . LEU B 1 12 ? 64.607 72.088 19.915 1.00 24.72 12 LEU B C 1
ATOM 2579 O O . LEU B 1 12 ? 64.644 73.292 19.618 1.00 27.48 12 LEU B O 1
ATOM 2584 N N . PRO B 1 13 ? 64.406 71.702 21.171 1.00 22.93 13 PRO B N 1
ATOM 2585 C CA . PRO B 1 13 ? 64.075 72.662 22.220 1.00 24.10 13 PRO B CA 1
ATOM 2586 C C . PRO B 1 13 ? 65.307 73.373 22.770 1.00 25.43 13 PRO B C 1
ATOM 2587 O O . PRO B 1 13 ? 66.455 73.019 22.480 1.00 27.54 13 PRO B O 1
ATOM 2591 N N . SER B 1 14 ? 65.032 74.366 23.621 1.00 26.87 14 SER B N 1
ATOM 2592 C CA . SER B 1 14 ? 66.074 75.250 24.140 1.00 28.62 14 SER B CA 1
ATOM 2593 C C . SER B 1 14 ? 67.214 74.465 24.794 1.00 28.99 14 SER B C 1
ATOM 2594 O O . SER B 1 14 ? 68.395 74.763 24.577 1.00 29.61 14 SER B O 1
ATOM 2597 N N . TRP B 1 15 ? 66.887 73.464 25.613 1.00 26.40 15 TRP B N 1
ATOM 2598 C CA . TRP B 1 15 ? 67.967 72.815 26.357 1.00 29.46 15 TRP B CA 1
ATOM 2599 C C . TRP B 1 15 ? 68.895 72.043 25.432 1.00 28.78 15 TRP B C 1
ATOM 2600 O O . TRP B 1 15 ? 70.092 71.932 25.718 1.00 27.71 15 TRP B O 1
ATOM 2611 N N . VAL B 1 16 ? 68.378 71.545 24.309 1.00 25.86 16 VAL B N 1
ATOM 2612 C CA . VAL B 1 16 ? 69.206 70.820 23.349 1.00 27.32 16 VAL B CA 1
ATOM 2613 C C . VAL B 1 16 ? 70.072 71.778 22.547 1.00 31.40 16 VAL B C 1
ATOM 2614 O O . VAL B 1 16 ? 71.264 71.522 22.328 1.00 30.02 16 VAL B O 1
ATOM 2618 N N . ILE B 1 17 ? 69.487 72.883 22.076 1.00 29.86 17 ILE B N 1
ATOM 2619 C CA . ILE B 1 17 ? 70.269 73.920 21.406 1.00 29.87 17 ILE B CA 1
ATOM 2620 C C . ILE B 1 17 ? 71.414 74.359 22.300 1.00 33.60 17 ILE B C 1
ATOM 2621 O O . ILE B 1 17 ? 72.569 74.450 21.866 1.00 32.12 17 ILE B O 1
ATOM 2626 N N . ASN B 1 18 ? 71.118 74.590 23.578 1.00 30.09 18 ASN B N 1
ATOM 2627 C CA . ASN B 1 18 ? 72.162 75.040 24.494 1.00 31.62 18 ASN B CA 1
ATOM 2628 C C . ASN B 1 18 ? 73.210 73.955 24.743 1.00 36.09 18 ASN B C 1
ATOM 2629 O O . ASN B 1 18 ? 74.409 74.254 24.822 1.00 36.73 18 ASN B O 1
ATOM 2634 N N . LYS B 1 19 ? 72.787 72.696 24.868 1.00 32.80 19 LYS B N 1
ATOM 2635 C CA . LYS B 1 19 ? 73.744 71.631 25.162 1.00 35.68 19 LYS B CA 1
ATOM 2636 C C . LYS B 1 19 ? 74.658 71.369 23.972 1.00 33.51 19 LYS B C 1
ATOM 2637 O O . LYS B 1 19 ? 75.882 71.263 24.128 1.00 32.29 19 LYS B O 1
ATOM 2643 N N . ILE B 1 20 ? 74.089 71.281 22.767 1.00 30.20 20 ILE B N 1
ATOM 2644 C CA . ILE B 1 20 ? 74.920 70.984 21.599 1.00 34.67 20 ILE B CA 1
ATOM 2645 C C . ILE B 1 20 ? 75.909 72.110 21.335 1.00 38.76 20 ILE B C 1
ATOM 2646 O O . ILE B 1 20 ? 77.037 71.864 20.884 1.00 35.17 20 ILE B O 1
ATOM 2651 N N . ASN B 1 21 ? 75.531 73.355 21.635 1.00 33.52 21 ASN B N 1
ATOM 2652 C CA . ASN B 1 21 ? 76.466 74.463 21.474 1.00 38.67 21 ASN B CA 1
ATOM 2653 C C . ASN B 1 21 ? 77.654 74.370 22.418 1.00 42.48 21 ASN B C 1
ATOM 2654 O O . ASN B 1 21 ? 78.633 75.101 22.227 1.00 45.46 21 ASN B O 1
ATOM 2659 N N . GLU B 1 22 ? 77.597 73.497 23.425 1.00 38.82 22 GLU B N 1
ATOM 2660 C CA . GLU B 1 22 ? 78.766 73.283 24.269 1.00 44.97 22 GLU B CA 1
ATOM 2661 C C . GLU B 1 22 ? 79.851 72.512 23.530 1.00 40.79 22 GLU B C 1
ATOM 2662 O O . GLU B 1 22 ? 81.038 72.663 23.845 1.00 43.88 22 GLU B O 1
ATOM 2668 N N . TYR B 1 23 ? 79.475 71.697 22.541 1.00 38.53 23 TYR B N 1
ATOM 2669 C CA . TYR B 1 23 ? 80.450 70.845 21.863 1.00 42.48 23 TYR B CA 1
ATOM 2670 C C . TYR B 1 23 ? 81.180 71.556 20.730 1.00 48.72 23 TYR B C 1
ATOM 2671 O O . TYR B 1 23 ? 82.250 71.093 20.313 1.00 44.42 23 TYR B O 1
ATOM 2680 N N . GLY B 1 24 ? 80.644 72.660 20.233 1.00 42.29 24 GLY B N 1
ATOM 2681 C CA . GLY B 1 24 ? 81.261 73.352 19.113 1.00 45.78 24 GLY B CA 1
ATOM 2682 C C . GLY B 1 24 ? 80.245 74.234 18.409 1.00 43.09 24 GLY B C 1
ATOM 2683 O O . GLY B 1 24 ? 79.273 74.683 19.014 1.00 52.90 24 GLY B O 1
ATOM 2684 N N . ASP B 1 25 ? 80.503 74.476 17.128 1.00 45.21 25 ASP B N 1
ATOM 2685 C CA . ASP B 1 25 ? 79.583 75.258 16.316 1.00 47.86 25 ASP B CA 1
ATOM 2686 C C . ASP B 1 25 ? 78.401 74.388 15.903 1.00 49.32 25 ASP B C 1
ATOM 2687 O O . ASP B 1 25 ? 78.582 73.295 15.355 1.00 48.68 25 ASP B O 1
ATOM 2692 N N . PHE B 1 26 ? 77.192 74.865 16.188 1.00 45.98 26 PHE B N 1
ATOM 2693 C CA . PHE B 1 26 ? 75.964 74.151 15.863 1.00 37.23 26 PHE B CA 1
ATOM 2694 C C . PHE B 1 26 ? 75.168 74.995 14.881 1.00 43.04 26 PHE B C 1
ATOM 2695 O O . PHE B 1 26 ? 74.808 76.135 15.193 1.00 50.22 26 PHE B O 1
ATOM 2703 N N . GLU B 1 27 ? 74.909 74.446 13.696 1.00 39.22 27 GLU B N 1
ATOM 2704 C CA . GLU B 1 27 ? 74.073 75.099 12.699 1.00 40.35 27 GLU B CA 1
ATOM 2705 C C . GLU B 1 27 ? 72.853 74.237 12.415 1.00 40.75 27 GLU B C 1
ATOM 2706 O O . GLU B 1 27 ? 72.955 73.008 12.334 1.00 37.28 27 GLU B O 1
ATOM 2712 N N . VAL B 1 28 ? 71.702 74.884 12.254 1.00 37.73 28 VAL B N 1
ATOM 2713 C CA . VAL B 1 28 ? 70.446 74.200 11.974 1.00 38.94 28 VAL B CA 1
ATOM 2714 C C . VAL B 1 28 ? 69.799 74.851 10.764 1.00 43.72 28 VAL B C 1
ATOM 2715 O O . VAL B 1 28 ? 69.744 76.084 10.668 1.00 45.54 28 VAL B O 1
ATOM 2719 N N . PHE B 1 29 ? 69.310 74.027 9.848 1.00 39.37 29 PHE B N 1
ATOM 2720 C CA . PHE B 1 29 ? 68.585 74.493 8.675 1.00 44.20 29 PHE B CA 1
ATOM 2721 C C . PHE B 1 29 ? 67.111 74.166 8.870 1.00 47.77 29 PHE B C 1
ATOM 2722 O O . PHE B 1 29 ? 66.725 72.992 8.903 1.00 37.70 29 PHE B O 1
ATOM 2730 N N . TYR B 1 30 ? 66.298 75.206 9.016 1.00 47.11 30 TYR B N 1
ATOM 2731 C CA . TYR B 1 30 ? 64.857 75.054 9.198 1.00 48.85 30 TYR B CA 1
ATOM 2732 C C . TYR B 1 30 ? 64.135 75.042 7.855 1.00 46.72 30 TYR B C 1
ATOM 2733 O O . TYR B 1 30 ? 63.212 75.818 7.607 1.00 46.86 30 TYR B O 1
ATOM 2742 N N . ASP B 1 31 ? 64.577 74.145 6.976 1.00 45.35 31 ASP B N 1
ATOM 2743 C CA . ASP B 1 31 ? 64.066 74.045 5.615 1.00 45.15 31 ASP B CA 1
ATOM 2744 C C . ASP B 1 31 ? 64.217 72.601 5.149 1.00 43.42 31 ASP B C 1
ATOM 2745 O O . ASP B 1 31 ? 64.545 71.707 5.936 1.00 43.09 31 ASP B O 1
ATOM 2750 N N . PHE B 1 32 ? 63.998 72.370 3.861 1.00 40.13 32 PHE B N 1
ATOM 2751 C CA . PHE B 1 32 ? 64.206 71.045 3.276 1.00 43.95 32 PHE B CA 1
ATOM 2752 C C . PHE B 1 32 ? 65.171 71.152 2.109 1.00 44.59 32 PHE B C 1
ATOM 2753 O O . PHE B 1 32 ? 64.787 71.669 1.042 1.00 49.52 32 PHE B O 1
ATOM 2761 N N . PRO B 1 33 ? 66.415 70.695 2.244 1.00 44.69 33 PRO B N 1
ATOM 2762 C CA . PRO B 1 33 ? 67.395 70.895 1.172 1.00 48.79 33 PRO B CA 1
ATOM 2763 C C . PRO B 1 33 ? 67.162 69.959 -0.001 1.00 44.05 33 PRO B C 1
ATOM 2764 O O . PRO B 1 33 ? 66.668 68.839 0.148 1.00 45.45 33 PRO B O 1
ATOM 2768 N N . ASN B 1 34 ? 67.513 70.446 -1.186 1.00 47.80 34 ASN B N 1
ATOM 2769 C CA . ASN B 1 34 ? 67.582 69.577 -2.346 1.00 49.61 34 ASN B CA 1
ATOM 2770 C C . ASN B 1 34 ? 68.881 68.776 -2.288 1.00 53.53 34 ASN B C 1
ATOM 2771 O O . ASN B 1 34 ? 69.687 68.917 -1.364 1.00 53.29 34 ASN B O 1
ATOM 2776 N N . GLU B 1 35 ? 69.097 67.929 -3.295 1.00 53.86 35 GLU B N 1
ATOM 2777 C CA . GLU B 1 35 ? 70.249 67.033 -3.262 1.00 54.06 35 GLU B CA 1
ATOM 2778 C C . GLU B 1 35 ? 71.558 67.815 -3.238 1.00 51.47 35 GLU B C 1
ATOM 2779 O O . GLU B 1 35 ? 72.452 67.525 -2.434 1.00 50.60 35 GLU B O 1
ATOM 2785 N N . GLU B 1 36 ? 71.678 68.830 -4.098 1.00 47.85 36 GLU B N 1
ATOM 2786 C CA . GLU B 1 36 ? 72.915 69.605 -4.151 1.00 53.64 36 GLU B CA 1
ATOM 2787 C C . GLU B 1 36 ? 73.158 70.347 -2.843 1.00 47.64 36 GLU B C 1
ATOM 2788 O O . GLU B 1 36 ? 74.290 70.392 -2.348 1.00 51.54 36 GLU B O 1
ATOM 2790 N N . GLU B 1 37 ? 72.104 70.926 -2.260 1.00 47.97 37 GLU B N 1
ATOM 2791 C CA . GLU B 1 37 ? 72.257 71.614 -0.981 1.00 55.65 37 GLU B CA 1
ATOM 2792 C C . GLU B 1 37 ? 72.628 70.641 0.131 1.00 51.16 37 GLU B C 1
ATOM 2793 O O . GLU B 1 37 ? 73.427 70.974 1.014 1.00 45.68 37 GLU B O 1
ATOM 2799 N N . ALA B 1 38 ? 72.061 69.434 0.103 1.00 48.26 38 ALA B N 1
ATOM 2800 C CA . ALA B 1 38 ? 72.391 68.440 1.119 1.00 45.50 38 ALA B CA 1
ATOM 2801 C C . ALA B 1 38 ? 73.862 68.049 1.042 1.00 46.78 3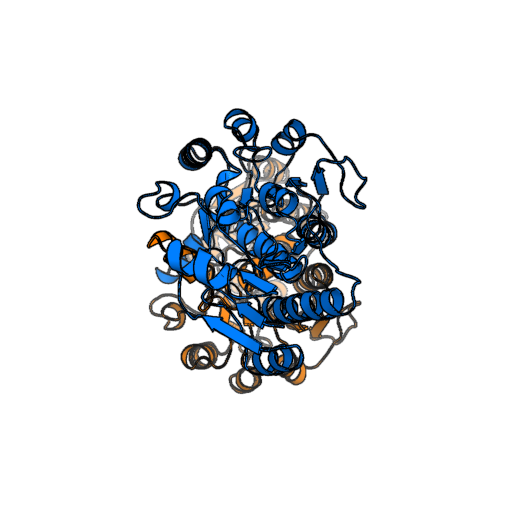8 ALA B C 1
ATOM 2802 O O . ALA B 1 38 ? 74.558 68.003 2.062 1.00 42.27 38 ALA B O 1
ATOM 2804 N N . ILE B 1 39 ? 74.353 67.764 -0.165 1.00 46.15 39 ILE B N 1
ATOM 2805 C CA . ILE B 1 39 ? 75.770 67.455 -0.338 1.00 46.21 39 ILE B CA 1
ATOM 2806 C C . ILE B 1 39 ? 76.634 68.581 0.220 1.00 48.38 39 ILE B C 1
ATOM 2807 O O . ILE B 1 39 ? 77.611 68.339 0.939 1.00 45.22 39 ILE B O 1
ATOM 2812 N N . ASN B 1 40 ? 76.276 69.829 -0.083 1.00 52.49 40 ASN B N 1
ATOM 2813 C CA . ASN B 1 40 ? 77.067 70.958 0.395 1.00 55.85 40 ASN B CA 1
ATOM 2814 C C . ASN B 1 40 ? 77.018 71.071 1.914 1.00 51.70 40 ASN B C 1
ATOM 2815 O O . ASN B 1 40 ? 78.044 71.319 2.557 1.00 50.74 40 ASN B O 1
ATOM 2820 N N . ARG B 1 41 ? 75.833 70.903 2.505 1.00 48.84 41 ARG B N 1
ATOM 2821 C CA . ARG B 1 41 ? 75.721 70.975 3.956 1.00 47.16 41 ARG B CA 1
ATOM 2822 C C . ARG B 1 41 ? 76.488 69.843 4.619 1.00 42.48 41 ARG B C 1
ATOM 2823 O O . ARG B 1 41 ? 77.205 70.060 5.602 1.00 42.79 41 ARG B O 1
ATOM 2831 N N . LEU B 1 42 ? 76.352 68.625 4.090 1.00 41.81 42 LEU B N 1
ATOM 2832 C CA . LEU B 1 42 ? 77.051 67.483 4.668 1.00 38.59 42 LEU B CA 1
ATOM 2833 C C . LEU B 1 42 ? 78.560 67.650 4.557 1.00 38.05 42 LEU B C 1
ATOM 2834 O O . LEU B 1 42 ? 79.305 67.260 5.465 1.00 43.55 42 LEU B O 1
ATOM 2839 N N . SER B 1 43 ? 79.028 68.229 3.452 1.00 41.36 43 SER B N 1
ATOM 2840 C CA . SER B 1 43 ? 80.455 68.433 3.240 1.00 48.92 43 SER B CA 1
ATOM 2841 C C . SER B 1 43 ? 81.000 69.632 3.999 1.00 50.35 43 SER B C 1
ATOM 2842 O O . SER B 1 43 ? 82.221 69.819 4.037 1.00 53.23 43 SER B O 1
ATOM 2845 N N . SER B 1 44 ? 80.133 70.450 4.593 1.00 44.23 44 SER B N 1
ATOM 2846 C CA . SER B 1 44 ? 80.552 71.638 5.318 1.00 49.91 44 SER B CA 1
ATOM 2847 C C . SER B 1 44 ? 80.482 71.453 6.826 1.00 47.73 44 SER B C 1
ATOM 2848 O O . SER B 1 44 ? 80.370 72.443 7.557 1.00 51.40 44 SER B O 1
ATOM 2851 N N . THR B 1 45 ? 80.552 70.212 7.307 1.00 43.46 45 THR B N 1
ATOM 2852 C CA . THR B 1 45 ? 80.352 69.945 8.722 1.00 41.88 45 THR B CA 1
ATOM 2853 C C . THR B 1 45 ? 81.107 68.681 9.104 1.00 45.38 45 THR B C 1
ATOM 2854 O O . THR B 1 45 ? 81.455 67.857 8.252 1.00 44.56 45 THR B O 1
ATOM 2858 N N . ASP B 1 46 ? 81.362 68.540 10.404 1.00 40.99 46 ASP B N 1
ATOM 2859 C CA . ASP B 1 46 ? 82.032 67.363 10.943 1.00 38.96 46 ASP B CA 1
ATOM 2860 C C . ASP B 1 46 ? 81.035 66.288 11.351 1.00 35.54 46 ASP B C 1
ATOM 2861 O O . ASP B 1 46 ? 81.201 65.115 11.006 1.00 36.78 46 ASP B O 1
ATOM 2866 N N . ILE B 1 47 ? 80.020 66.679 12.110 1.00 33.97 47 ILE B N 1
ATOM 2867 C CA . ILE B 1 47 ? 78.882 65.833 12.447 1.00 33.29 47 ILE B CA 1
ATOM 2868 C C . ILE B 1 47 ? 77.652 66.391 11.747 1.00 33.51 47 ILE B C 1
ATOM 2869 O O . ILE B 1 47 ? 77.442 67.611 11.719 1.00 33.35 47 ILE B O 1
ATOM 2874 N N . ALA B 1 48 ? 76.845 65.504 11.171 1.00 30.21 48 ALA B N 1
ATOM 2875 C CA . ALA B 1 48 ? 75.583 65.887 10.555 1.00 28.78 48 ALA B CA 1
ATOM 2876 C C . ALA B 1 48 ? 74.445 65.136 11.221 1.00 29.30 48 ALA B C 1
ATOM 2877 O O . ALA B 1 48 ? 74.595 63.968 11.590 1.00 29.88 48 ALA B O 1
ATOM 2879 N N . ILE B 1 49 ? 73.316 65.825 11.383 1.00 28.46 49 ILE B N 1
ATOM 2880 C CA . ILE B 1 49 ? 72.060 65.240 11.841 1.00 27.35 49 ILE B CA 1
ATOM 2881 C C . ILE B 1 49 ? 71.059 65.384 10.704 1.00 27.48 49 ILE B C 1
ATOM 2882 O O . ILE B 1 49 ? 70.964 66.459 10.101 1.00 28.58 49 ILE B O 1
ATOM 2887 N N . VAL B 1 50 ? 70.310 64.316 10.414 1.00 24.30 50 VAL B N 1
ATOM 2888 C CA . VAL B 1 50 ? 69.375 64.318 9.292 1.00 26.39 50 VAL B CA 1
ATOM 2889 C C . VAL B 1 50 ? 68.039 63.760 9.755 1.00 27.70 50 VAL B C 1
ATOM 2890 O O . VAL B 1 50 ? 67.995 62.842 10.581 1.00 22.82 50 VAL B O 1
ATOM 2894 N N . GLU B 1 51 ? 66.947 64.326 9.228 1.00 25.32 51 GLU B N 1
ATOM 2895 C CA . GLU B 1 51 ? 65.602 63.866 9.556 1.00 23.58 51 GLU B CA 1
ATOM 2896 C C . GLU B 1 51 ? 64.783 63.467 8.341 1.00 23.25 51 GLU B C 1
ATOM 2897 O O . GLU B 1 51 ? 64.036 62.487 8.405 1.00 25.90 51 GLU B O 1
ATOM 2903 N N . TRP B 1 52 ? 64.897 64.200 7.240 1.00 28.92 52 TRP B N 1
ATOM 2904 C CA . TRP B 1 52 ? 64.008 64.040 6.099 1.00 31.11 52 TRP B CA 1
ATOM 2905 C C . TRP B 1 52 ? 64.707 63.635 4.818 1.00 34.67 52 TRP B C 1
ATOM 2906 O O . TRP B 1 52 ? 64.073 63.032 3.948 1.00 35.48 52 TRP B O 1
ATOM 2917 N N . THR B 1 53 ? 65.986 63.955 4.675 1.00 32.89 53 THR B N 1
ATOM 2918 C CA . THR B 1 53 ? 66.632 64.004 3.375 1.00 34.18 53 THR B CA 1
ATOM 2919 C C . THR B 1 53 ? 67.254 62.663 3.020 1.00 30.82 53 THR B C 1
ATOM 2920 O O . THR B 1 53 ? 68.032 62.104 3.797 1.00 34.09 53 THR B O 1
ATOM 2924 N N . SER B 1 54 ? 66.915 62.158 1.838 1.00 35.08 54 SER B N 1
ATOM 2925 C CA . SER B 1 54 ? 67.572 60.967 1.325 1.00 36.09 54 SER B CA 1
ATOM 2926 C C . SER B 1 54 ? 69.055 61.241 1.111 1.00 39.69 54 SER B C 1
ATOM 2927 O O . SER B 1 54 ? 69.442 62.300 0.610 1.00 36.64 54 SER B O 1
ATOM 2930 N N . ILE B 1 55 ? 69.891 60.290 1.513 1.00 36.31 55 ILE B N 1
ATOM 2931 C CA . ILE B 1 55 ? 71.335 60.386 1.314 1.00 34.57 55 ILE B CA 1
ATOM 2932 C C . ILE B 1 55 ? 71.750 59.126 0.571 1.00 32.20 55 ILE B C 1
ATOM 2933 O O . ILE B 1 55 ? 71.879 58.049 1.166 1.00 34.34 55 ILE B O 1
ATOM 2938 N N . THR B 1 56 ? 71.951 59.262 -0.732 1.00 39.75 56 THR B N 1
ATOM 2939 C CA . THR B 1 56 ? 72.211 58.150 -1.630 1.00 38.99 56 THR B CA 1
ATOM 2940 C C . THR B 1 56 ? 73.707 57.929 -1.820 1.00 43.64 56 THR B C 1
ATOM 2941 O O . THR B 1 56 ? 74.534 58.793 -1.519 1.00 37.75 56 THR B O 1
ATOM 2945 N N . LYS B 1 57 ? 74.041 56.750 -2.357 1.00 40.51 57 LYS B N 1
ATOM 2946 C CA . LYS B 1 57 ? 75.433 56.437 -2.668 1.00 41.67 57 LYS B CA 1
ATOM 2947 C C . LYS B 1 57 ? 76.038 57.471 -3.608 1.00 45.22 57 LYS B C 1
ATOM 2948 O O . LYS B 1 57 ? 77.224 57.801 -3.497 1.00 45.90 57 LYS B O 1
ATOM 2950 N N . GLU B 1 58 ? 75.237 57.994 -4.541 1.00 44.44 58 GLU B N 1
ATOM 2951 C CA . GLU B 1 58 ? 75.732 59.011 -5.462 1.00 53.07 58 GLU B CA 1
ATOM 2952 C C . GLU B 1 58 ? 76.102 60.288 -4.720 1.00 52.28 58 GLU B C 1
ATOM 2953 O O . GLU B 1 58 ? 77.088 60.951 -5.061 1.00 50.42 58 GLU B O 1
ATOM 2959 N N . MET B 1 59 ? 75.314 60.656 -3.710 1.00 52.15 59 MET B N 1
ATOM 2960 C CA . MET B 1 59 ? 75.652 61.821 -2.903 1.00 46.80 59 MET B CA 1
ATOM 2961 C C . MET B 1 59 ? 76.863 61.549 -2.022 1.00 45.17 59 MET B C 1
ATOM 2962 O O . MET B 1 59 ? 77.753 62.396 -1.904 1.00 47.86 59 MET B O 1
ATOM 2967 N N . ILE B 1 60 ? 76.907 60.371 -1.394 1.00 47.01 60 ILE B N 1
ATOM 2968 C CA . ILE B 1 60 ? 77.962 60.064 -0.431 1.00 43.17 60 ILE B CA 1
ATOM 2969 C C . ILE B 1 60 ? 79.332 60.124 -1.093 1.00 46.12 60 ILE B C 1
ATOM 2970 O O . ILE B 1 60 ? 80.298 60.630 -0.509 1.00 48.53 60 ILE B O 1
ATOM 2975 N N . GLU B 1 61 ? 79.437 59.629 -2.327 1.00 43.19 61 GLU B N 1
ATOM 2976 C CA . GLU B 1 61 ? 80.720 59.642 -3.020 1.00 46.81 61 GLU B CA 1
ATOM 2977 C C . GLU B 1 61 ? 81.203 61.052 -3.339 1.00 54.02 61 GLU B C 1
ATOM 2978 O O . GLU B 1 61 ? 82.380 61.222 -3.679 1.00 53.80 61 GLU B O 1
ATOM 2981 N N . LYS B 1 62 ? 80.330 62.056 -3.240 1.00 53.41 62 LYS B N 1
ATOM 2982 C CA . LYS B 1 62 ? 80.698 63.447 -3.459 1.00 52.49 62 LYS B CA 1
ATOM 2983 C C . LYS B 1 62 ? 80.983 64.199 -2.167 1.00 55.01 62 LYS B C 1
ATOM 2984 O O . LYS B 1 62 ? 81.399 65.361 -2.226 1.00 55.63 62 LYS B O 1
ATOM 2990 N N . ILE B 1 63 ? 80.776 63.570 -1.014 1.00 50.75 63 ILE B N 1
ATOM 2991 C CA . ILE B 1 63 ? 80.909 64.243 0.273 1.00 47.02 63 ILE B CA 1
ATOM 2992 C C . ILE B 1 63 ? 82.366 64.245 0.714 1.00 49.10 63 ILE B C 1
ATOM 2993 O O . ILE B 1 63 ? 83.107 63.280 0.485 1.00 51.69 63 ILE B O 1
ATOM 2998 N N . SER B 1 64 ? 82.782 65.339 1.350 1.00 49.86 64 SER B N 1
ATOM 2999 C CA . SER B 1 64 ? 84.070 65.440 2.018 1.00 45.15 64 SER B CA 1
ATOM 3000 C C . SER B 1 64 ? 83.847 65.925 3.447 1.00 43.72 64 SER B C 1
ATOM 3001 O O . SER B 1 64 ? 82.735 66.297 3.831 1.00 48.32 64 SER B O 1
ATOM 3004 N N . ARG B 1 65 ? 84.922 65.887 4.240 1.00 45.20 65 ARG B N 1
ATOM 3005 C CA . ARG B 1 65 ? 84.969 66.395 5.611 1.00 48.63 65 ARG B CA 1
ATOM 3006 C C . ARG B 1 65 ? 84.145 65.578 6.603 1.00 42.25 65 ARG B C 1
ATOM 3007 O O . ARG B 1 65 ? 84.657 65.182 7.656 1.00 40.82 65 ARG B O 1
ATOM 3015 N N . LEU B 1 66 ? 82.873 65.347 6.283 1.00 38.53 66 LEU B N 1
ATOM 3016 C CA . LEU B 1 66 ? 81.943 64.659 7.178 1.00 40.58 66 LEU B CA 1
ATOM 3017 C C . LEU B 1 66 ? 82.529 63.366 7.740 1.00 38.46 66 LEU B C 1
ATOM 3018 O O . LEU B 1 66 ? 83.061 62.534 7.000 1.00 39.22 66 LEU B O 1
ATOM 3023 N N . LYS B 1 67 ? 82.431 63.202 9.063 1.00 34.90 67 LYS B N 1
ATOM 3024 C CA . LYS B 1 67 ? 82.892 61.983 9.716 1.00 38.13 67 LYS B CA 1
ATOM 3025 C C . LYS B 1 67 ? 81.797 61.181 10.405 1.00 34.34 67 LYS B C 1
ATOM 3026 O O . LYS B 1 67 ? 81.993 59.982 10.644 1.00 32.10 67 LYS B O 1
ATOM 3032 N N . TYR B 1 68 ? 80.652 61.787 10.720 1.00 31.67 68 TYR B N 1
ATOM 3033 C CA . TYR B 1 68 ? 79.646 61.126 11.537 1.00 30.41 68 TYR B CA 1
ATOM 3034 C C . TYR B 1 68 ? 78.286 61.658 11.130 1.00 31.06 68 TYR B C 1
ATOM 3035 O O . TYR B 1 68 ? 78.086 62.876 11.097 1.00 31.45 68 TYR B O 1
ATOM 3044 N N . LEU B 1 69 ? 77.378 60.747 10.796 1.00 26.55 69 LEU B N 1
ATOM 3045 C CA . LEU B 1 69 ? 76.008 61.088 10.440 1.00 26.24 69 LEU B CA 1
ATOM 3046 C C . LEU B 1 69 ? 75.073 60.470 11.466 1.00 25.73 69 LEU B C 1
ATOM 3047 O O . LEU B 1 69 ? 75.172 59.277 11.759 1.00 28.05 69 LEU B O 1
ATOM 3052 N N . ILE B 1 70 ? 74.176 61.276 12.023 1.00 22.47 70 ILE B N 1
ATOM 3053 C CA . ILE B 1 70 ? 73.151 60.783 12.932 1.00 19.72 70 ILE B CA 1
ATOM 3054 C C . ILE B 1 70 ? 71.799 60.966 12.260 1.00 23.99 70 ILE B C 1
ATOM 3055 O O . ILE B 1 70 ? 71.449 62.085 11.870 1.00 22.80 70 ILE B O 1
ATOM 3060 N N . THR B 1 71 ? 71.039 59.891 12.097 1.00 22.10 71 THR B N 1
ATOM 3061 C CA A THR B 1 71 ? 69.639 60.074 11.766 0.24 20.52 71 THR B CA 1
ATOM 3062 C CA B THR B 1 71 ? 69.622 60.029 11.773 0.76 18.64 71 THR B CA 1
ATOM 3063 C C . THR B 1 71 ? 68.862 60.240 13.072 1.00 19.66 71 THR B C 1
ATOM 3064 O O . THR B 1 71 ? 69.095 59.516 14.049 1.00 20.88 71 THR B O 1
ATOM 3071 N N . ILE B 1 72 ? 67.985 61.241 13.095 1.00 20.16 72 ILE B N 1
ATOM 3072 C CA . ILE B 1 72 ? 67.151 61.485 14.263 1.00 19.49 72 ILE B CA 1
ATOM 3073 C C . ILE B 1 72 ? 66.080 60.417 14.392 1.00 20.12 72 ILE B C 1
ATOM 3074 O O . ILE B 1 72 ? 65.461 60.273 15.456 1.00 19.29 72 ILE B O 1
ATOM 3079 N N . THR B 1 73 ? 65.872 59.654 13.327 1.00 19.23 73 THR B N 1
ATOM 3080 C CA . THR B 1 73 ? 64.881 58.597 13.248 1.00 20.41 73 THR B CA 1
ATOM 3081 C C . THR B 1 73 ? 65.471 57.259 13.688 1.00 20.88 73 THR B C 1
ATOM 3082 O O . THR B 1 73 ? 66.688 57.063 13.721 1.00 20.64 73 THR B O 1
ATOM 3086 N N . THR B 1 74 ? 64.579 56.337 14.049 1.00 16.85 74 THR B N 1
ATOM 3087 C CA . THR B 1 74 ? 64.960 54.938 14.211 1.00 16.96 74 THR B CA 1
ATOM 3088 C C . THR B 1 74 ? 65.183 54.275 12.858 1.00 18.65 74 THR B C 1
ATOM 3089 O O . THR B 1 74 ? 66.137 53.505 12.686 1.00 21.34 74 THR B O 1
ATOM 3093 N N . SER B 1 75 ? 64.315 54.559 11.888 1.00 20.81 75 SER B N 1
ATOM 3094 C CA . SER B 1 75 ? 64.522 54.030 10.548 1.00 21.28 75 SER B CA 1
ATOM 3095 C C . SER B 1 75 ? 65.739 54.673 9.894 1.00 23.22 75 SER B C 1
ATOM 3096 O O . SER B 1 75 ? 66.106 55.820 10.178 1.00 25.91 75 SER B O 1
ATOM 3099 N N . TYR B 1 76 ? 66.372 53.914 9.013 1.00 22.60 76 TYR B N 1
ATOM 3100 C CA . TYR B 1 76 ? 67.453 54.465 8.213 1.00 22.71 76 TYR B CA 1
ATOM 3101 C C . TYR B 1 76 ? 67.351 53.981 6.775 1.00 25.97 76 TYR B C 1
ATOM 3102 O O . TYR B 1 76 ? 68.361 53.898 6.072 1.00 27.13 76 TYR B O 1
ATOM 3111 N N . ASP B 1 77 ? 66.134 53.657 6.325 1.00 27.24 77 ASP B N 1
ATOM 3112 C CA . ASP B 1 77 ? 65.970 53.092 4.992 1.00 26.53 77 ASP B CA 1
ATOM 3113 C C . ASP B 1 77 ? 66.129 54.122 3.889 1.00 32.06 77 ASP B C 1
ATOM 3114 O O . ASP B 1 77 ? 66.095 53.741 2.717 1.00 38.38 77 ASP B O 1
ATOM 3119 N N . TYR B 1 78 ? 66.304 55.397 4.225 1.00 28.01 78 TYR B N 1
ATOM 3120 C CA . TYR B 1 78 ? 66.558 56.444 3.246 1.00 29.19 78 TYR B CA 1
ATOM 3121 C C . TYR B 1 78 ? 68.023 56.849 3.191 1.00 33.88 78 TYR B C 1
ATOM 3122 O O . TYR B 1 78 ? 68.381 57.743 2.419 1.00 33.49 78 TYR B O 1
ATOM 3131 N N . ILE B 1 79 ? 68.873 56.210 3.989 1.00 30.95 79 ILE B N 1
ATOM 3132 C CA . ILE B 1 79 ? 70.307 56.473 4.031 1.00 33.22 79 ILE B CA 1
ATOM 3133 C C . ILE B 1 79 ? 71.020 55.237 3.509 1.00 27.56 79 ILE B C 1
ATOM 3134 O O . ILE B 1 79 ? 70.710 54.121 3.941 1.00 32.73 79 ILE B O 1
ATOM 3139 N N . ASP B 1 80 ? 71.988 55.422 2.603 1.00 29.56 80 ASP B N 1
ATOM 3140 C CA . ASP B 1 80 ? 72.744 54.267 2.124 1.00 30.04 80 ASP B CA 1
ATOM 3141 C C . ASP B 1 80 ? 73.876 54.026 3.115 1.00 34.73 80 ASP B C 1
ATOM 3142 O O . ASP B 1 80 ? 74.981 54.554 2.972 1.00 35.35 80 ASP B O 1
ATOM 3147 N N . VAL B 1 81 ? 73.599 53.208 4.133 1.00 32.72 81 VAL B N 1
ATOM 3148 C CA . VAL B 1 81 ? 74.578 53.008 5.192 1.00 34.96 81 VAL B CA 1
ATOM 3149 C C . VAL B 1 81 ? 75.786 52.241 4.670 1.00 39.29 81 VAL B C 1
ATOM 3150 O O . VAL B 1 81 ? 76.903 52.427 5.168 1.00 39.02 81 VAL B O 1
ATOM 3154 N N . ASN B 1 82 ? 75.595 51.388 3.656 1.00 38.75 82 ASN B N 1
ATOM 3155 C CA . ASN B 1 82 ? 76.720 50.666 3.064 1.00 38.79 82 ASN B CA 1
ATOM 3156 C C . ASN B 1 82 ? 77.710 51.624 2.420 1.00 38.82 82 ASN B C 1
ATOM 3157 O O . ASN B 1 82 ? 78.927 51.491 2.595 1.00 43.32 82 ASN B O 1
ATOM 3162 N N . SER B 1 83 ? 77.205 52.582 1.641 1.00 39.89 83 SER B N 1
ATOM 3163 C CA . SER B 1 83 ? 78.092 53.547 1.003 1.00 41.04 83 SER B CA 1
ATOM 3164 C C . SER B 1 83 ? 78.785 54.423 2.040 1.00 36.52 83 SER B C 1
ATOM 3165 O O . SER B 1 83 ? 79.969 54.754 1.885 1.00 44.36 83 SER B O 1
ATOM 3168 N N . LEU B 1 84 ? 78.069 54.796 3.105 1.00 36.60 84 LEU B N 1
ATOM 3169 C CA . LEU B 1 84 ? 78.682 55.533 4.209 1.00 38.65 84 LEU B CA 1
ATOM 3170 C C . LEU B 1 84 ? 79.869 54.773 4.789 1.00 40.03 84 LEU B C 1
ATOM 3171 O O . LEU B 1 84 ? 80.954 55.337 4.972 1.00 37.65 84 LEU B O 1
ATOM 3176 N N . LYS B 1 85 ? 79.672 53.486 5.092 1.00 37.55 85 LYS B N 1
ATOM 3177 C CA . LYS B 1 85 ? 80.760 52.669 5.623 1.00 41.68 85 LYS B CA 1
ATOM 3178 C C . LYS B 1 85 ? 81.920 52.579 4.637 1.00 43.61 85 LYS B C 1
ATOM 3179 O O . LYS B 1 85 ? 83.092 52.654 5.032 1.00 44.07 85 LYS B O 1
ATOM 3182 N N . ASP B 1 86 ? 81.620 52.436 3.343 1.00 42.05 86 ASP B N 1
ATOM 3183 C CA . ASP B 1 86 ? 82.693 52.344 2.359 1.00 45.74 86 ASP B CA 1
ATOM 3184 C C . ASP B 1 86 ? 83.472 53.651 2.248 1.00 47.36 86 ASP B C 1
ATOM 3185 O O . ASP B 1 86 ? 84.647 53.639 1.863 1.00 48.88 86 ASP B O 1
ATOM 3190 N N . ASN B 1 87 ? 82.848 54.780 2.579 1.00 43.90 87 ASN B N 1
ATOM 3191 C CA . ASN B 1 87 ? 83.524 56.070 2.558 1.00 45.76 87 ASN B CA 1
ATOM 3192 C C . ASN B 1 87 ? 83.959 56.513 3.948 1.00 42.91 87 ASN B C 1
ATOM 3193 O O . ASN B 1 87 ? 84.188 57.708 4.168 1.00 44.14 87 ASN B O 1
ATOM 3198 N N . GLU B 1 88 ? 84.065 55.570 4.886 1.00 43.53 88 GLU B N 1
ATOM 3199 C CA . GLU B 1 88 ? 84.580 55.824 6.234 1.00 39.84 88 GLU B CA 1
ATOM 3200 C C . GLU B 1 88 ? 83.828 56.960 6.927 1.00 40.63 88 GLU B C 1
ATOM 3201 O O . GLU B 1 88 ? 84.416 57.834 7.568 1.00 40.71 88 GLU B O 1
ATOM 3207 N N . ILE B 1 89 ? 82.504 56.948 6.796 1.00 34.81 89 ILE B N 1
ATOM 3208 C CA . ILE B 1 89 ? 81.624 57.848 7.533 1.00 34.39 89 ILE B CA 1
ATOM 3209 C C . ILE B 1 89 ? 80.825 56.999 8.511 1.00 37.24 89 ILE B C 1
ATOM 3210 O O . ILE B 1 89 ? 80.124 56.065 8.101 1.00 38.68 89 ILE B O 1
ATOM 3215 N N . MET B 1 90 ? 80.946 57.313 9.797 1.00 31.86 90 MET B N 1
ATOM 3216 C CA . MET B 1 90 ? 80.230 56.622 10.859 1.00 32.05 90 MET B CA 1
ATOM 3217 C C . MET B 1 90 ? 78.763 57.056 10.860 1.00 33.48 90 MET B C 1
ATOM 3218 O O . MET B 1 90 ? 78.441 58.201 10.528 1.00 28.66 90 MET B O 1
ATOM 3223 N N . VAL B 1 91 ? 77.857 56.133 11.202 1.00 27.82 91 VAL B N 1
ATOM 3224 C CA . VAL B 1 91 ? 76.434 56.472 11.203 1.00 27.16 91 VAL B CA 1
ATOM 3225 C C . VAL B 1 91 ? 75.739 55.830 12.398 1.00 25.08 91 VAL B C 1
ATOM 3226 O O . VAL B 1 91 ? 75.942 54.647 12.688 1.00 25.84 91 VAL B O 1
ATOM 3230 N N . SER B 1 92 ? 74.918 56.622 13.093 1.00 22.30 92 SER B N 1
ATOM 3231 C CA . SER B 1 92 ? 74.097 56.162 14.201 1.00 20.44 92 SER B CA 1
ATOM 3232 C C . SER B 1 92 ? 72.657 56.557 13.947 1.00 22.32 92 SER B C 1
ATOM 3233 O O . SER B 1 92 ? 72.383 57.544 13.256 1.00 21.69 92 SER B O 1
ATOM 3236 N N . ASN B 1 93 ? 71.747 55.798 14.542 1.00 20.60 93 ASN B N 1
ATOM 3237 C CA . ASN B 1 93 ? 70.345 56.196 14.591 1.00 16.72 93 ASN B CA 1
ATOM 3238 C C . ASN B 1 93 ? 69.962 56.531 16.028 1.00 21.79 93 ASN B C 1
ATOM 3239 O O . ASN B 1 93 ? 70.794 56.517 16.937 1.00 20.79 93 ASN B O 1
ATOM 3244 N N . CYS B 1 94 ? 68.683 56.868 16.217 1.00 20.36 94 CYS B N 1
ATOM 3245 C CA . CYS B 1 94 ? 68.118 57.035 17.554 1.00 18.34 94 CYS B CA 1
ATOM 3246 C C . CYS B 1 94 ? 67.153 55.873 17.761 1.00 18.25 94 CYS B C 1
ATOM 3247 O O . CYS B 1 94 ? 66.056 55.868 17.188 1.00 17.98 94 CYS B O 1
ATOM 3250 N N . PRO B 1 95 ? 67.548 54.831 18.504 1.00 17.95 95 PRO B N 1
ATOM 3251 C CA . PRO B 1 95 ? 66.927 53.516 18.296 1.00 17.51 95 PRO B CA 1
ATOM 3252 C C . PRO B 1 95 ? 65.730 53.176 19.172 1.00 19.59 95 PRO B C 1
ATOM 3253 O O . PRO B 1 95 ? 65.022 52.223 18.835 1.00 21.89 95 PRO B O 1
ATOM 3257 N N . GLN B 1 96 ? 65.495 53.873 20.289 1.00 17.16 96 GLN B N 1
ATOM 3258 C CA . GLN B 1 96 ? 64.399 53.456 21.168 1.00 19.11 96 GLN B CA 1
ATOM 3259 C C . GLN B 1 96 ? 63.408 54.539 21.545 1.00 20.41 96 GLN B C 1
ATOM 3260 O O . GLN B 1 96 ? 62.436 54.222 22.244 1.00 21.62 96 GLN B O 1
ATOM 3266 N N . TYR B 1 97 ? 63.595 55.786 21.091 1.00 18.25 97 TYR B N 1
ATOM 3267 C CA . TYR B 1 97 ? 62.822 56.902 21.635 1.00 19.22 97 TYR B CA 1
ATOM 3268 C C . TYR B 1 97 ? 61.322 56.710 21.483 1.00 19.93 97 TYR B C 1
ATOM 3269 O O . TYR B 1 97 ? 60.566 57.170 22.342 1.00 20.45 97 TYR B O 1
ATOM 3278 N N . SER B 1 98 ? 60.865 56.080 20.404 1.00 15.32 98 SER B N 1
ATOM 3279 C CA . SER B 1 98 ? 59.431 56.058 20.115 1.00 16.01 98 SER B CA 1
ATOM 3280 C C . SER B 1 98 ? 58.727 54.770 20.510 1.00 20.92 98 SER B C 1
ATOM 3281 O O . SER B 1 98 ? 57.530 54.635 20.221 1.00 20.10 98 SER B O 1
ATOM 3284 N N . LYS B 1 99 ? 59.401 53.827 21.172 1.00 19.13 99 LYS B N 1
ATOM 3285 C CA . LYS B 1 99 ? 58.807 52.489 21.215 1.00 20.11 99 LYS B CA 1
ATOM 3286 C C . LYS B 1 99 ? 57.521 52.451 22.043 1.00 18.53 99 LYS B C 1
ATOM 3287 O O . LYS B 1 99 ? 56.590 51.730 21.683 1.00 20.77 99 LYS B O 1
ATOM 3293 N N . GLN B 1 100 ? 57.437 53.212 23.142 1.00 19.26 100 GLN B N 1
ATOM 3294 C CA . GLN B 1 100 ? 56.168 53.263 23.874 1.00 18.55 100 GLN B CA 1
ATOM 3295 C C . GLN B 1 100 ? 55.101 53.981 23.067 1.00 20.38 100 GLN B C 1
ATOM 3296 O O . GLN B 1 100 ? 53.941 53.545 23.034 1.00 18.82 100 GLN B O 1
ATOM 3302 N N . ALA B 1 101 ? 55.459 55.097 22.427 1.00 18.92 101 ALA B N 1
ATOM 3303 C CA . ALA B 1 101 ? 54.458 55.858 21.677 1.00 18.04 101 ALA B CA 1
ATOM 3304 C C . ALA B 1 101 ? 53.849 55.018 20.558 1.00 18.63 101 ALA B C 1
ATOM 3305 O O . ALA B 1 101 ? 52.618 54.984 20.374 1.00 17.35 101 ALA B O 1
ATOM 3307 N N . VAL B 1 102 ? 54.705 54.328 19.800 1.00 19.65 102 VAL B N 1
ATOM 3308 C CA . VAL B 1 102 ? 54.232 53.513 18.686 1.00 20.42 102 VAL B CA 1
ATOM 3309 C C . VAL B 1 102 ? 53.446 52.318 19.192 1.00 18.37 102 VAL B C 1
ATOM 3310 O O . VAL B 1 102 ? 52.413 51.946 18.608 1.00 17.72 102 VAL B O 1
ATOM 3314 N N . ALA B 1 103 ? 53.910 51.682 20.276 1.00 17.94 103 ALA B N 1
ATOM 3315 C CA . ALA B 1 103 ? 53.168 50.543 20.812 1.00 21.33 103 ALA B CA 1
ATOM 3316 C C . ALA B 1 103 ? 51.762 50.958 21.217 1.00 18.38 103 ALA B C 1
ATOM 3317 O O . ALA B 1 103 ? 50.785 50.245 20.936 1.00 18.32 103 ALA B O 1
ATOM 3319 N N . GLU B 1 104 ? 51.632 52.115 21.864 1.00 16.13 104 GLU B N 1
ATOM 3320 C CA . GLU B 1 104 ? 50.290 52.582 22.205 1.00 14.89 104 GLU B CA 1
ATOM 3321 C C . GLU B 1 104 ? 49.483 52.926 20.960 1.00 20.34 104 GLU B C 1
ATOM 3322 O O . GLU B 1 104 ? 48.258 52.700 20.940 1.00 19.54 104 GLU B O 1
ATOM 3328 N N . HIS B 1 105 ? 50.135 53.451 19.916 1.00 19.07 105 HIS B N 1
ATOM 3329 C CA . HIS B 1 105 ? 49.418 53.754 18.681 1.00 19.01 105 HIS B CA 1
ATOM 3330 C C . HIS B 1 105 ? 48.848 52.502 18.036 1.00 22.29 105 HIS B C 1
ATOM 3331 O O . HIS B 1 105 ? 47.816 52.575 17.358 1.00 20.77 105 HIS B O 1
ATOM 3338 N N . VAL B 1 106 ? 49.520 51.361 18.198 1.00 19.44 106 VAL B N 1
ATOM 3339 C CA . VAL B 1 106 ? 48.985 50.106 17.680 1.00 19.68 106 VAL B CA 1
ATOM 3340 C C . VAL B 1 106 ? 47.612 49.855 18.272 1.00 17.78 106 VAL B C 1
ATOM 3341 O O . VAL B 1 106 ? 46.663 49.500 17.562 1.00 19.19 106 VAL B O 1
ATOM 3345 N N . PHE B 1 107 ? 4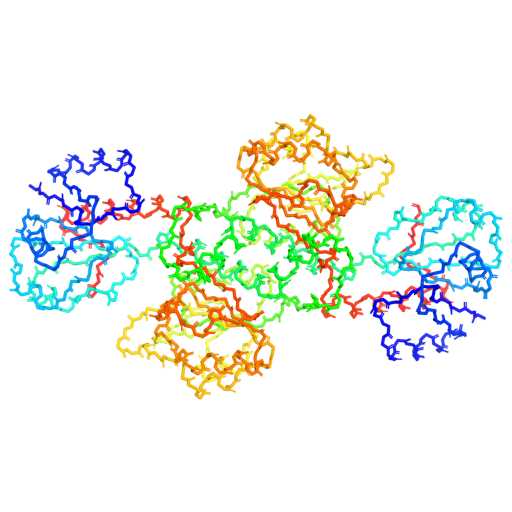7.489 50.042 19.584 1.00 17.40 107 PHE B N 1
ATOM 3346 C CA . PHE B 1 107 ? 46.199 49.818 20.229 1.00 18.60 107 PHE B CA 1
ATOM 3347 C C . PHE B 1 107 ? 45.214 50.939 19.925 1.00 20.46 107 PHE B C 1
ATOM 3348 O O . PHE B 1 107 ? 44.004 50.681 19.814 1.00 19.54 107 PHE B O 1
ATOM 3356 N N . ALA B 1 108 ? 45.697 52.172 19.747 1.00 18.61 108 ALA B N 1
ATOM 3357 C CA . ALA B 1 108 ? 44.793 53.245 19.325 1.00 19.21 108 ALA B CA 1
ATOM 3358 C C . ALA B 1 108 ? 44.135 52.900 17.994 1.00 22.07 108 ALA B C 1
ATOM 3359 O O . ALA B 1 108 ? 42.910 53.043 17.827 1.00 19.76 108 ALA B O 1
ATOM 3361 N N . LEU B 1 109 ? 44.939 52.411 17.045 1.00 19.25 109 LEU B N 1
ATOM 3362 C CA . LEU B 1 109 ? 44.434 52.016 15.733 1.00 17.85 109 LEU B CA 1
ATOM 3363 C C . LEU B 1 109 ? 43.546 50.784 15.836 1.00 19.76 109 LEU B C 1
ATOM 3364 O O . LEU B 1 109 ? 42.460 50.729 15.235 1.00 21.36 109 LEU B O 1
ATOM 3369 N N . LEU B 1 110 ? 44.001 49.775 16.582 1.00 18.18 110 LEU B N 1
ATOM 3370 C CA . LEU B 1 110 ? 43.223 48.555 16.756 1.00 21.14 110 LEU B CA 1
ATOM 3371 C C . LEU B 1 110 ? 41.835 48.877 17.286 1.00 18.79 110 LEU B C 1
ATOM 3372 O O . LEU B 1 110 ? 40.825 48.407 16.749 1.00 20.43 110 LEU B O 1
ATOM 3377 N N . PHE B 1 111 ? 41.769 49.681 18.343 1.00 17.05 111 PHE B N 1
ATOM 3378 C CA . PHE B 1 111 ? 40.458 49.997 18.910 1.00 16.44 111 PHE B CA 1
ATOM 3379 C C . PHE B 1 111 ? 39.653 50.876 17.967 1.00 21.78 111 PHE B C 1
ATOM 3380 O O . PHE B 1 111 ? 38.420 50.747 17.895 1.00 20.58 111 PHE B O 1
ATOM 3388 N N . ALA B 1 112 ? 40.311 51.795 17.250 1.00 17.81 112 ALA B N 1
ATOM 3389 C CA . ALA B 1 112 ? 39.570 52.641 16.313 1.00 19.76 112 ALA B CA 1
ATOM 3390 C C . ALA B 1 112 ? 38.912 51.812 15.216 1.00 20.25 112 ALA B C 1
ATOM 3391 O O . ALA B 1 112 ? 37.773 52.086 14.818 1.00 22.98 112 ALA B O 1
ATOM 3393 N N . VAL B 1 113 ? 39.617 50.794 14.709 1.00 20.01 113 VAL B N 1
ATOM 3394 C CA . VAL B 1 113 ? 39.027 49.889 13.729 1.00 20.53 113 VAL B CA 1
ATOM 3395 C C . VAL B 1 113 ? 37.936 49.040 14.372 1.00 23.49 113 VAL B C 1
ATOM 3396 O O . VAL B 1 113 ? 36.805 48.976 13.869 1.00 23.09 113 VAL B O 1
ATOM 3400 N N . ASN B 1 114 ? 38.265 48.395 15.499 1.00 19.62 114 ASN B N 1
ATOM 3401 C CA A ASN B 1 114 ? 37.353 47.432 16.117 0.73 22.81 114 ASN B CA 1
ATOM 3402 C CA B ASN B 1 114 ? 37.359 47.434 16.125 0.27 23.24 114 ASN B CA 1
ATOM 3403 C C . ASN B 1 114 ? 36.050 48.088 16.547 1.00 21.68 114 ASN B C 1
ATOM 3404 O O . ASN B 1 114 ? 34.973 47.504 16.373 1.00 24.58 114 ASN B O 1
ATOM 3413 N N . ARG B 1 115 ? 36.123 49.295 17.119 1.00 18.59 115 ARG B N 1
ATOM 3414 C CA . ARG B 1 115 ? 34.908 49.980 17.583 1.00 19.73 115 ARG B CA 1
ATOM 3415 C C . ARG B 1 115 ? 34.304 50.894 16.523 1.00 21.08 115 ARG B C 1
ATOM 3416 O O . ARG B 1 115 ? 33.309 51.575 16.807 1.00 22.37 115 ARG B O 1
ATOM 3424 N N . LYS B 1 116 ? 34.866 50.915 15.311 1.00 19.54 116 LYS B N 1
ATOM 3425 C CA . LYS B 1 116 ? 34.396 51.773 14.223 1.00 21.39 116 LYS B CA 1
ATOM 3426 C C . LYS B 1 116 ? 34.192 53.207 14.711 1.00 23.00 116 LYS B C 1
ATOM 3427 O O . LYS B 1 116 ? 33.155 53.835 14.486 1.00 22.90 116 LYS B O 1
ATOM 3433 N N . ILE B 1 117 ? 35.221 53.723 15.392 1.00 22.17 117 ILE B N 1
ATOM 3434 C CA . ILE B 1 117 ? 35.154 55.043 16.020 1.00 19.70 117 ILE B CA 1
ATOM 3435 C C . ILE B 1 117 ? 34.752 56.130 15.026 1.00 22.32 117 ILE B C 1
ATOM 3436 O O . ILE B 1 117 ? 33.990 57.047 15.361 1.00 24.10 117 ILE B O 1
ATOM 3441 N N . LEU B 1 118 ? 35.277 56.066 13.797 1.00 21.64 118 LEU B N 1
ATOM 3442 C CA . LEU B 1 118 ? 34.950 57.086 12.806 1.00 21.19 118 LEU B CA 1
ATOM 3443 C C . LEU B 1 118 ? 33.448 57.128 12.545 1.00 24.24 118 LEU B C 1
ATOM 3444 O O . LEU B 1 118 ? 32.827 58.196 12.583 1.00 25.35 118 LEU B O 1
ATOM 3449 N N . GLN B 1 119 ? 32.853 55.965 12.278 1.00 22.72 119 GLN B N 1
ATOM 3450 C CA . GLN B 1 119 ? 31.421 55.906 12.002 1.00 26.68 119 GLN B CA 1
ATOM 3451 C C . GLN B 1 119 ? 30.593 56.132 13.257 1.00 23.09 119 GLN B C 1
ATOM 3452 O O . GLN B 1 119 ? 29.473 56.668 13.171 1.00 25.13 119 GLN B O 1
ATOM 3458 N N . ALA B 1 120 ? 31.090 55.685 14.413 1.00 20.74 120 ALA B N 1
ATOM 3459 C CA . ALA B 1 120 ? 30.331 55.865 15.647 1.00 20.64 120 ALA B CA 1
ATOM 3460 C C . ALA B 1 120 ? 30.223 57.334 15.997 1.00 21.70 120 ALA B C 1
ATOM 3461 O O . ALA B 1 120 ? 29.147 57.812 16.381 1.00 23.24 120 ALA B O 1
ATOM 3463 N N . ASP B 1 121 ? 31.324 58.067 15.858 1.00 21.96 121 ASP B N 1
ATOM 3464 C CA . ASP B 1 121 ? 31.288 59.493 16.133 1.00 22.64 121 ASP B CA 1
ATOM 3465 C C . ASP B 1 121 ? 30.372 60.211 15.155 1.00 27.75 121 ASP B C 1
ATOM 3466 O O . ASP B 1 121 ? 29.576 61.068 15.552 1.00 25.51 121 ASP B O 1
ATOM 3471 N N . GLU B 1 122 ? 30.449 59.850 13.873 1.00 25.92 122 GLU B N 1
ATOM 3472 C CA . GLU B 1 122 ? 29.590 60.482 12.880 1.00 26.99 122 GLU B CA 1
ATOM 3473 C C . GLU B 1 122 ? 28.118 60.236 13.191 1.00 27.91 122 GLU B C 1
ATOM 3474 O O . GLU B 1 122 ? 27.292 61.134 13.022 1.00 29.40 122 GLU B O 1
ATOM 3480 N N . THR B 1 123 ? 27.783 59.038 13.687 1.00 25.67 123 THR B N 1
ATOM 3481 C CA . THR B 1 123 ? 26.400 58.732 14.058 1.00 26.31 123 THR B CA 1
ATOM 3482 C C . THR B 1 123 ? 25.898 59.703 15.118 1.00 26.84 123 THR B C 1
ATOM 3483 O O . THR B 1 123 ? 24.782 60.227 15.026 1.00 28.16 123 THR B O 1
ATOM 3487 N N . CYS B 1 124 ? 26.721 59.954 16.136 1.00 26.43 124 CYS B N 1
ATOM 3488 C CA . CYS B 1 124 ? 26.340 60.878 17.199 1.00 28.12 124 CYS B CA 1
ATOM 3489 C C . CYS B 1 124 ? 26.225 62.307 16.687 1.00 30.56 124 CYS B C 1
ATOM 3490 O O . CYS B 1 124 ? 25.338 63.050 17.121 1.00 31.07 124 CYS B O 1
ATOM 3493 N N . ARG B 1 125 ? 27.122 62.724 15.784 1.00 29.38 125 ARG B N 1
ATOM 3494 C CA . ARG B 1 125 ? 27.022 64.076 15.241 1.00 28.51 125 ARG B CA 1
ATOM 3495 C C . ARG B 1 125 ? 25.736 64.261 14.454 1.00 30.05 125 ARG B C 1
ATOM 3496 O O . ARG B 1 125 ? 25.238 65.386 14.322 1.00 33.76 125 ARG B O 1
ATOM 3504 N N . LYS B 1 126 ? 25.183 63.172 13.923 1.00 33.17 126 LYS B N 1
ATOM 3505 C CA . LYS B 1 126 ? 23.882 63.230 13.277 1.00 39.36 126 LYS B CA 1
ATOM 3506 C C . LYS B 1 126 ? 22.734 63.195 14.274 1.00 38.10 126 LYS B C 1
ATOM 3507 O O . LYS B 1 126 ? 21.572 63.182 13.855 1.00 36.49 126 LYS B O 1
ATOM 3513 N N . GLY B 1 127 ? 23.028 63.180 15.571 1.00 33.79 127 GLY B N 1
ATOM 3514 C CA . GLY B 1 127 ? 22.002 63.263 16.588 1.00 33.85 127 GLY B CA 1
ATOM 3515 C C . GLY B 1 127 ? 21.388 61.946 17.003 1.00 31.74 127 GLY B C 1
ATOM 3516 O O . GLY B 1 127 ? 20.340 61.955 17.662 1.00 34.75 127 GLY B O 1
ATOM 3517 N N . LEU B 1 128 ? 21.995 60.822 16.642 1.00 29.86 128 LEU B N 1
ATOM 3518 C CA . LEU B 1 128 ? 21.439 59.502 16.911 1.00 32.76 128 LEU B CA 1
ATOM 3519 C C . LEU B 1 128 ? 22.089 58.892 18.147 1.00 26.28 128 LEU B C 1
ATOM 3520 O O . LEU B 1 128 ? 23.308 58.986 18.339 1.00 30.76 128 LEU B O 1
ATOM 3525 N N . SER B 1 129 ? 21.266 58.262 18.981 1.00 31.38 129 SER B N 1
ATOM 3526 C CA . SER B 1 129 ? 21.690 57.675 20.241 1.00 33.32 129 SER B CA 1
ATOM 3527 C C . SER B 1 129 ? 21.326 56.192 20.274 1.00 29.91 129 SER B C 1
ATOM 3528 O O . SER B 1 129 ? 20.436 55.732 19.551 1.00 30.38 129 SER B O 1
ATOM 3531 N N . HIS B 1 130 ? 22.049 55.448 21.111 1.00 26.07 130 HIS B N 1
ATOM 3532 C CA . HIS B 1 130 ? 21.797 54.025 21.362 1.00 29.35 130 HIS B CA 1
ATOM 3533 C C . HIS B 1 130 ? 21.676 53.239 20.062 1.00 29.04 130 HIS B C 1
ATOM 3534 O O . HIS B 1 130 ? 20.675 52.565 19.792 1.00 28.79 130 HIS B O 1
ATOM 3541 N N . ILE B 1 131 ? 22.714 53.359 19.242 1.00 23.11 131 ILE B N 1
ATOM 3542 C CA . ILE B 1 131 ? 22.841 52.667 17.970 1.00 25.90 131 ILE B CA 1
ATOM 3543 C C . ILE B 1 131 ? 23.851 51.552 18.178 1.00 25.54 131 ILE B C 1
ATOM 3544 O O . ILE B 1 131 ? 25.060 51.810 18.292 1.00 24.25 131 ILE B O 1
ATOM 3549 N N . TYR B 1 132 ? 23.366 50.316 18.226 1.00 28.94 132 TYR B N 1
ATOM 3550 C CA . TYR B 1 132 ? 24.240 49.195 18.557 1.00 25.78 132 TYR B CA 1
ATOM 3551 C C . TYR B 1 132 ? 24.623 48.344 17.346 1.00 25.18 132 TYR B C 1
ATOM 3552 O O . TYR B 1 132 ? 25.820 48.084 17.163 1.00 25.84 132 TYR B O 1
ATOM 3561 N N . PRO B 1 133 ? 23.688 47.898 16.502 1.00 25.10 133 PRO B N 1
ATOM 3562 C CA . PRO B 1 133 ? 24.020 46.868 15.487 1.00 28.38 133 PRO B CA 1
ATOM 3563 C C . PRO B 1 133 ? 25.221 47.215 14.615 1.00 33.93 133 PRO B C 1
ATOM 3564 O O . PRO B 1 133 ? 26.064 46.338 14.370 1.00 30.16 133 PRO B O 1
ATOM 3568 N N . PRO B 1 134 ? 25.349 48.449 14.101 1.00 29.00 134 PRO B N 1
ATOM 3569 C CA . PRO B 1 134 ? 26.511 48.732 13.239 1.00 29.47 134 PRO B CA 1
ATOM 3570 C C . PRO B 1 134 ? 27.837 48.652 13.968 1.00 30.98 134 PRO B C 1
ATOM 3571 O O . PRO B 1 134 ? 28.887 48.610 13.311 1.00 32.39 134 PRO B O 1
ATOM 3575 N N . PHE B 1 135 ? 27.831 48.613 15.299 1.00 28.43 135 PHE B N 1
ATOM 3576 C CA . PHE B 1 135 ? 29.057 48.717 16.076 1.00 28.94 135 PHE B CA 1
ATOM 3577 C C . PHE B 1 135 ? 29.342 47.464 16.888 1.00 28.09 135 PHE B C 1
ATOM 3578 O O . PHE B 1 135 ? 30.221 47.488 17.761 1.00 26.12 135 PHE B O 1
ATOM 3586 N N . LEU B 1 136 ? 28.636 46.371 16.595 1.00 27.93 136 LEU B N 1
ATOM 3587 C CA . LEU B 1 136 ? 28.968 45.055 17.120 1.00 25.12 136 LEU B CA 1
ATOM 3588 C C . LEU B 1 136 ? 30.446 44.780 16.913 1.00 26.60 136 LEU B C 1
ATOM 3589 O O . LEU B 1 136 ? 30.941 44.819 15.781 1.00 26.61 136 LEU B O 1
ATOM 3594 N N . CYS B 1 137 ? 31.153 44.528 18.009 1.00 23.29 137 CYS B N 1
ATOM 3595 C CA . CYS B 1 137 ? 32.607 44.401 17.974 1.00 26.94 137 CYS B CA 1
ATOM 3596 C C . CYS B 1 137 ? 33.066 43.122 18.663 1.00 24.25 137 CYS B C 1
ATOM 3597 O O . CYS B 1 137 ? 32.304 42.427 19.326 1.00 23.17 137 CYS B O 1
ATOM 3600 N N . SER B 1 138 ? 34.353 42.822 18.513 1.00 23.48 138 SER B N 1
ATOM 3601 C CA . SER B 1 138 ? 34.998 41.770 19.283 1.00 25.13 138 SER B CA 1
ATOM 3602 C C . SER B 1 138 ? 35.826 42.397 20.395 1.00 23.13 138 SER B C 1
ATOM 3603 O O . SER B 1 138 ? 36.510 43.404 20.181 1.00 25.83 138 SER B O 1
ATOM 3606 N N . GLU B 1 139 ? 35.775 41.794 21.578 1.00 21.12 139 GLU B N 1
ATOM 3607 C CA . GLU B 1 139 ? 36.762 42.142 22.592 1.00 18.20 139 GLU B CA 1
ATOM 3608 C C . GLU B 1 139 ? 38.125 41.626 22.162 1.00 22.53 139 GLU B C 1
ATOM 3609 O O . GLU B 1 139 ? 38.238 40.570 21.536 1.00 23.00 139 GLU B O 1
ATOM 3615 N N . ILE B 1 140 ? 39.169 42.381 22.497 1.00 21.31 140 ILE B N 1
ATOM 3616 C CA . ILE B 1 140 ? 40.505 41.938 22.113 1.00 19.56 140 ILE B CA 1
ATOM 3617 C C . ILE B 1 140 ? 41.109 40.972 23.134 1.00 20.28 140 ILE B C 1
ATOM 3618 O O . ILE B 1 140 ? 42.028 40.224 22.789 1.00 20.81 140 ILE B O 1
ATOM 3623 N N A ARG B 1 141 ? 40.599 40.957 24.369 0.47 21.35 141 ARG B N 1
ATOM 3624 N N B ARG B 1 141 ? 40.597 40.958 24.370 0.53 21.31 141 ARG B N 1
ATOM 3625 C CA A ARG B 1 141 ? 41.056 39.966 25.335 0.47 23.33 141 ARG B CA 1
ATOM 3626 C CA B ARG B 1 141 ? 41.027 39.953 25.336 0.53 23.10 141 ARG B CA 1
ATOM 3627 C C A ARG B 1 141 ? 40.858 38.559 24.784 0.47 26.58 141 ARG B C 1
ATOM 3628 C C B ARG B 1 141 ? 40.861 38.554 24.757 0.53 26.69 141 ARG B C 1
ATOM 3629 O O A ARG B 1 141 ? 39.832 38.255 24.167 0.47 26.46 141 ARG B O 1
ATOM 3630 O O B ARG B 1 141 ? 39.862 38.254 24.099 0.53 26.70 141 ARG B O 1
ATOM 3645 N N . ASP B 1 142 ? 41.866 37.708 24.992 1.00 28.50 142 ASP B N 1
ATOM 3646 C CA . ASP B 1 142 ? 41.925 36.306 24.575 1.00 32.85 142 ASP B CA 1
ATOM 3647 C C . ASP B 1 142 ? 42.063 36.130 23.069 1.00 33.67 142 ASP B C 1
ATOM 3648 O O . ASP B 1 142 ? 42.087 34.984 22.601 1.00 40.19 142 ASP B O 1
ATOM 3653 N N . LYS B 1 143 ? 42.146 37.208 22.295 1.00 25.91 143 LYS B N 1
ATOM 3654 C CA . LYS B 1 143 ? 42.430 37.086 20.874 1.00 28.11 143 LYS B CA 1
ATOM 3655 C C . LYS B 1 143 ? 43.920 36.866 20.662 1.00 26.80 143 LYS B C 1
ATOM 3656 O O . LYS B 1 143 ? 44.745 37.156 21.532 1.00 25.57 143 LYS B O 1
ATOM 3662 N N . THR B 1 144 ? 44.266 36.366 19.481 1.00 25.81 144 THR B N 1
ATOM 3663 C CA . THR B 1 144 ? 45.661 36.166 19.113 1.00 24.76 144 THR B CA 1
ATOM 3664 C C . THR B 1 144 ? 46.164 37.353 18.307 1.00 26.30 144 THR B C 1
ATOM 3665 O O . THR B 1 144 ? 45.583 37.709 17.276 1.00 26.68 144 THR B O 1
ATOM 3669 N N . ILE B 1 145 ? 47.253 37.956 18.765 1.00 24.11 145 ILE B N 1
ATOM 3670 C CA . ILE B 1 145 ? 47.917 39.007 18.015 1.00 21.63 145 ILE B CA 1
ATOM 3671 C C . ILE B 1 145 ? 49.243 38.461 17.500 1.00 24.74 145 ILE B C 1
ATOM 3672 O O . ILE B 1 145 ? 50.012 37.854 18.256 1.00 24.70 145 ILE B O 1
ATOM 3677 N N . GLY B 1 146 ? 49.480 38.632 16.204 1.00 23.85 146 GLY B N 1
ATOM 3678 C CA . GLY B 1 146 ? 50.714 38.183 15.584 1.00 21.43 146 GLY B CA 1
ATOM 3679 C C . GLY B 1 146 ? 51.596 39.357 15.234 1.00 24.95 146 GLY B C 1
ATOM 3680 O O . GLY B 1 146 ? 51.159 40.289 14.553 1.00 24.26 146 GLY B O 1
ATOM 3681 N N . LEU B 1 147 ? 52.841 39.329 15.710 1.00 21.99 147 LEU B N 1
ATOM 3682 C CA . LEU B 1 147 ? 53.772 40.446 15.582 1.00 24.34 147 LEU B CA 1
ATOM 3683 C C . LEU B 1 147 ? 54.837 40.053 14.573 1.00 26.84 147 LEU B C 1
ATOM 3684 O O . LEU B 1 147 ? 55.616 39.127 14.819 1.00 25.90 147 LEU B O 1
ATOM 3689 N N . ILE B 1 148 ? 54.850 40.733 13.431 1.00 25.11 148 ILE B N 1
ATOM 3690 C CA . ILE B 1 148 ? 55.865 40.533 12.407 1.00 26.02 148 ILE B CA 1
ATOM 3691 C C . ILE B 1 148 ? 56.993 41.495 12.755 1.00 26.54 148 ILE B C 1
ATOM 3692 O O . ILE B 1 148 ? 56.919 42.688 12.462 1.00 25.34 148 ILE B O 1
ATOM 3697 N N . GLY B 1 149 ? 58.036 40.968 13.392 1.00 28.38 149 GLY B N 1
ATOM 3698 C CA . GLY B 1 149 ? 59.058 41.804 13.986 1.00 24.97 149 GLY B CA 1
ATOM 3699 C C . GLY B 1 149 ? 58.821 41.928 15.478 1.00 22.46 149 GLY B C 1
ATOM 3700 O O . GLY B 1 149 ? 57.779 42.423 15.915 1.00 24.37 149 GLY B O 1
ATOM 3701 N N . ILE B 1 150 ? 59.773 41.456 16.276 1.00 25.47 150 ILE B N 1
ATOM 3702 C CA . ILE B 1 150 ? 59.601 41.411 17.724 1.00 23.08 150 ILE B CA 1
ATOM 3703 C C . ILE B 1 150 ? 60.865 41.953 18.374 1.00 25.70 150 ILE B C 1
ATOM 3704 O O . ILE B 1 150 ? 61.444 41.316 19.264 1.00 25.86 150 ILE B O 1
ATOM 3709 N N . GLY B 1 151 ? 61.296 43.122 17.920 1.00 25.06 151 GLY B N 1
ATOM 3710 C CA . GLY B 1 151 ? 62.406 43.882 18.466 1.00 26.10 151 GLY B CA 1
ATOM 3711 C C . GLY B 1 151 ? 61.929 44.883 19.496 1.00 19.83 151 GLY B C 1
ATOM 3712 O O . GLY B 1 151 ? 61.057 44.587 20.323 1.00 22.40 151 GLY B O 1
ATOM 3713 N N . GLN B 1 152 ? 62.498 46.091 19.443 1.00 26.33 152 GLN B N 1
ATOM 3714 C CA . GLN B 1 152 ? 62.200 47.093 20.465 1.00 22.87 152 GLN B CA 1
ATOM 3715 C C . GLN B 1 152 ? 60.713 47.406 20.510 1.00 23.54 152 GLN B C 1
ATOM 3716 O O . GLN B 1 152 ? 60.102 47.405 21.582 1.00 24.56 152 GLN B O 1
ATOM 3722 N N . ILE B 1 153 ? 60.109 47.692 19.358 1.00 19.39 153 ILE B N 1
ATOM 3723 C CA . ILE B 1 153 ? 58.700 48.072 19.374 1.00 18.95 153 ILE B CA 1
ATOM 3724 C C . ILE B 1 153 ? 57.813 46.843 19.486 1.00 21.39 153 ILE B C 1
ATOM 3725 O O . ILE B 1 153 ? 56.858 46.830 20.270 1.00 21.93 153 ILE B O 1
ATOM 3730 N N . GLY B 1 154 ? 58.122 45.784 18.732 1.00 20.63 154 GLY B N 1
ATOM 3731 C CA . GLY B 1 154 ? 57.311 44.571 18.809 1.00 20.10 154 GLY B CA 1
ATOM 3732 C C . GLY B 1 154 ? 57.194 44.014 20.215 1.00 21.72 154 GLY B C 1
ATOM 3733 O O . GLY B 1 154 ? 56.117 43.573 20.629 1.00 22.17 154 GLY B O 1
ATOM 3734 N N . GLN B 1 155 ? 58.300 44.027 20.972 1.00 21.33 155 GLN B N 1
ATOM 3735 C CA . GLN B 1 155 ? 58.260 43.515 22.341 1.00 21.51 155 GLN B CA 1
ATOM 3736 C C . GLN B 1 155 ? 57.454 44.429 23.250 1.00 25.52 155 GLN B C 1
ATOM 3737 O O . GLN B 1 155 ? 56.845 43.956 24.216 1.00 25.08 155 GLN B O 1
ATOM 3743 N N . THR B 1 156 ? 57.449 45.732 22.967 1.00 23.30 156 THR B N 1
ATOM 3744 C CA . THR B 1 156 ? 56.613 46.639 23.749 1.00 23.72 156 THR B CA 1
ATOM 3745 C C . THR B 1 156 ? 55.134 46.372 23.485 1.00 23.13 156 THR B C 1
ATOM 3746 O O . THR B 1 156 ? 54.329 46.326 24.428 1.00 22.72 156 THR B O 1
ATOM 3750 N N . VAL B 1 157 ? 54.765 46.175 22.216 1.00 21.80 157 VAL B N 1
ATOM 3751 C CA . VAL B 1 157 ? 53.399 45.778 21.871 1.00 19.59 157 VAL B CA 1
ATOM 3752 C C . VAL B 1 157 ? 53.036 44.482 22.584 1.00 23.74 157 VAL B C 1
ATOM 3753 O O . VAL B 1 157 ? 51.930 44.338 23.123 1.00 26.17 157 VAL B O 1
ATOM 3757 N N . ALA B 1 158 ? 53.970 43.525 22.610 1.00 23.45 158 ALA B N 1
ATOM 3758 C CA . ALA B 1 158 ? 53.718 42.250 23.276 1.00 21.14 158 ALA B CA 1
ATOM 3759 C C . ALA B 1 158 ? 53.425 42.450 24.758 1.00 25.16 158 ALA B C 1
ATOM 3760 O O . ALA B 1 158 ? 52.535 41.793 25.318 1.00 27.64 158 ALA B O 1
ATOM 3762 N N . GLU B 1 159 ? 54.142 43.372 25.406 1.00 28.26 159 GLU B N 1
ATOM 3763 C CA . GLU B 1 159 ? 53.872 43.644 26.816 1.00 29.14 159 GLU B CA 1
ATOM 3764 C C . GLU B 1 159 ? 52.473 44.212 27.009 1.00 27.87 159 GLU B C 1
ATOM 3765 O O . GLU B 1 159 ? 51.772 43.845 27.959 1.00 36.54 159 GLU B O 1
ATOM 3771 N N . ILE B 1 160 ? 52.045 45.113 26.126 1.00 24.58 160 ILE B N 1
ATOM 3772 C CA . ILE B 1 160 ? 50.697 45.658 26.265 1.00 24.93 160 ILE B CA 1
ATOM 3773 C C . ILE B 1 160 ? 49.659 44.587 25.960 1.00 32.39 160 ILE B C 1
ATOM 3774 O O . ILE B 1 160 ? 48.596 44.541 26.589 1.00 38.10 160 ILE B O 1
ATOM 3779 N N . ALA B 1 161 ? 49.940 43.715 24.990 1.00 24.67 161 ALA B N 1
ATOM 3780 C CA . ALA B 1 161 ? 48.983 42.659 24.667 1.00 25.01 161 ALA B CA 1
ATOM 3781 C C . ALA B 1 161 ? 48.791 41.717 25.845 1.00 32.26 161 ALA B C 1
ATOM 3782 O O . ALA B 1 161 ? 47.674 41.246 26.101 1.00 31.95 161 ALA B O 1
ATOM 3784 N N . ASN B 1 162 ? 49.866 41.441 26.588 1.00 31.06 162 ASN B N 1
ATOM 3785 C CA . ASN B 1 162 ? 49.711 40.699 27.835 1.00 40.33 162 ASN B CA 1
ATOM 3786 C C . ASN B 1 162 ? 48.911 41.493 28.864 1.00 49.12 162 ASN B C 1
ATOM 3787 O O . ASN B 1 162 ? 48.236 40.898 29.713 1.00 49.70 162 ASN B O 1
ATOM 3792 N N . ALA B 1 163 ? 48.963 42.829 28.808 1.00 48.11 163 ALA B N 1
ATOM 3793 C CA . ALA B 1 163 ? 48.127 43.628 29.702 1.00 45.84 163 ALA B CA 1
ATOM 3794 C C . ALA B 1 163 ? 46.655 43.339 29.460 1.00 46.58 163 ALA B C 1
ATOM 3795 O O . ALA B 1 163 ? 45.869 43.198 30.403 1.00 47.77 163 ALA B O 1
ATOM 3797 N N . PHE B 1 164 ? 46.266 43.258 28.197 1.00 32.40 164 PHE B N 1
ATOM 3798 C CA . PHE B 1 164 ? 44.899 42.925 27.840 1.00 40.42 164 PHE B CA 1
ATOM 3799 C C . PHE B 1 164 ? 44.616 41.430 27.918 1.00 41.71 164 PHE B C 1
ATOM 3800 O O . PHE B 1 164 ? 43.486 41.019 27.631 1.00 41.54 164 PHE B O 1
ATOM 3808 N N . GLN B 1 165 ? 45.604 40.621 28.305 1.00 36.98 165 GLN B N 1
ATOM 3809 C CA . GLN B 1 165 ? 45.475 39.164 28.395 1.00 34.49 165 GLN B CA 1
ATOM 3810 C C . GLN B 1 165 ? 45.135 38.560 27.029 1.00 34.86 165 GLN B C 1
ATOM 3811 O O . GLN B 1 165 ? 44.146 37.847 26.849 1.00 37.58 165 GLN B O 1
ATOM 3817 N N . MET B 1 166 ? 45.998 38.856 26.067 1.00 31.20 166 MET B N 1
ATOM 3818 C CA . MET B 1 166 ? 45.926 38.294 24.726 1.00 35.68 166 MET B CA 1
ATOM 3819 C C . MET B 1 166 ? 46.962 37.187 24.559 1.00 35.30 166 MET B C 1
ATOM 3820 O O . MET B 1 166 ? 47.892 37.051 25.356 1.00 33.50 166 MET B O 1
ATOM 3825 N N . LYS B 1 167 ? 46.779 36.384 23.513 1.00 28.61 167 LYS B N 1
ATOM 3826 C CA . LYS B 1 167 ? 47.775 35.405 23.104 1.00 29.11 167 LYS B CA 1
ATOM 3827 C C . LYS B 1 167 ? 48.693 36.052 22.072 1.00 28.10 167 LYS B C 1
ATOM 3828 O O . LYS B 1 167 ? 48.219 36.587 21.066 1.00 29.51 167 LYS B O 1
ATOM 3834 N N . VAL B 1 168 ? 49.998 36.015 22.320 1.00 25.06 168 VAL B N 1
ATOM 3835 C CA . VAL B 1 168 ? 50.960 36.727 21.486 1.00 24.53 168 VAL B CA 1
ATOM 3836 C C . VAL B 1 168 ? 51.810 35.713 20.731 1.00 28.19 168 VAL B C 1
ATOM 3837 O O . VAL B 1 168 ? 52.461 34.856 21.343 1.00 30.15 168 VAL B O 1
ATOM 3841 N N . ILE B 1 169 ? 51.817 35.824 19.401 1.00 27.13 169 ILE B N 1
ATOM 3842 C CA . ILE B 1 169 ? 52.707 35.047 18.547 1.00 26.92 169 ILE B CA 1
ATOM 3843 C C . ILE B 1 169 ? 53.489 36.027 17.682 1.00 27.10 169 ILE B C 1
ATOM 3844 O O . ILE B 1 169 ? 53.129 37.197 17.549 1.00 24.09 169 ILE B O 1
ATOM 3849 N N . GLY B 1 170 ? 54.597 35.565 17.120 1.00 27.76 170 GLY B N 1
ATOM 3850 C CA . GLY B 1 170 ? 55.388 36.516 16.366 1.00 25.96 170 GLY B CA 1
ATOM 3851 C C . GLY B 1 170 ? 56.565 35.859 15.685 1.00 27.61 170 GLY B C 1
ATOM 3852 O O . GLY B 1 170 ? 56.799 34.653 15.801 1.00 28.62 170 GLY B O 1
ATOM 3853 N N . LEU B 1 171 ? 57.304 36.678 14.955 1.00 25.15 171 LEU B N 1
ATOM 3854 C CA . LEU B 1 171 ? 58.471 36.157 14.276 1.00 29.55 171 LEU B CA 1
ATOM 3855 C C . LEU B 1 171 ? 59.528 37.243 14.163 1.00 28.14 171 LEU B C 1
ATOM 3856 O O . LEU B 1 171 ? 59.225 38.441 14.169 1.00 25.72 171 LEU B O 1
ATOM 3861 N N . ASN B 1 172 ? 60.773 36.793 14.073 1.00 32.12 172 ASN B N 1
ATOM 3862 C CA . ASN B 1 172 ? 61.923 37.628 13.766 1.00 33.22 172 ASN B CA 1
ATOM 3863 C C . ASN B 1 172 ? 62.740 36.934 12.687 1.00 34.04 172 ASN B C 1
ATOM 3864 O O . ASN B 1 172 ? 62.379 35.857 12.202 1.00 38.03 172 ASN B O 1
ATOM 3869 N N . LYS B 1 173 ? 63.871 37.535 12.324 1.00 34.85 173 LYS B N 1
ATOM 3870 C CA . LYS B 1 173 ? 64.681 36.955 11.264 1.00 34.88 173 LYS B CA 1
ATOM 3871 C C . LYS B 1 173 ? 65.688 35.947 11.801 1.00 35.70 173 LYS B C 1
ATOM 3872 O O . LYS B 1 173 ? 65.951 34.924 11.154 1.00 40.14 173 LYS B O 1
ATOM 3878 N N . SER B 1 174 ? 66.242 36.215 12.983 1.00 36.57 174 SER B N 1
ATOM 3879 C CA . SER B 1 174 ? 67.317 35.400 13.535 1.00 40.70 174 SER B CA 1
ATOM 3880 C C . SER B 1 174 ? 66.822 34.096 14.136 1.00 40.41 174 SER B C 1
ATOM 3881 O O . SER B 1 174 ? 67.634 33.189 14.361 1.00 44.61 174 SER B O 1
ATOM 3884 N N . LYS B 1 175 ? 65.520 33.993 14.403 1.00 37.85 175 LYS B N 1
ATOM 3885 C CA . LYS B 1 175 ? 64.901 32.904 15.152 1.00 44.92 175 LYS B CA 1
ATOM 3886 C C . LYS B 1 175 ? 65.437 32.798 16.576 1.00 51.49 175 LYS B C 1
ATOM 3887 O O . LYS B 1 175 ? 65.260 31.760 17.224 1.00 48.60 175 LYS B O 1
ATOM 3893 N N . ARG B 1 176 ? 66.099 33.841 17.076 1.00 49.91 176 ARG B N 1
ATOM 3894 C CA . ARG B 1 176 ? 66.412 33.903 18.496 1.00 50.09 176 ARG B CA 1
ATOM 3895 C C . ARG B 1 176 ? 65.119 33.955 19.294 1.00 46.51 176 ARG B C 1
ATOM 3896 O O . ARG B 1 176 ? 64.144 34.590 18.884 1.00 45.17 176 ARG B O 1
ATOM 3904 N N . ASN B 1 177 ? 65.109 33.289 20.443 1.00 48.79 177 ASN B N 1
ATOM 3905 C CA . ASN B 1 177 ? 63.894 33.224 21.241 1.00 45.27 177 ASN B CA 1
ATOM 3906 C C . ASN B 1 177 ? 63.645 34.538 21.973 1.00 45.87 177 ASN B C 1
ATOM 3907 O O . ASN B 1 177 ? 64.578 35.184 22.460 1.00 48.22 177 ASN B O 1
ATOM 3912 N N . VAL B 1 178 ? 62.373 34.929 22.042 1.00 44.72 178 VAL B N 1
ATOM 3913 C CA . VAL B 1 178 ? 61.920 36.083 22.811 1.00 42.98 178 VAL B CA 1
ATOM 3914 C C . VAL B 1 178 ? 60.883 35.589 23.811 1.00 41.75 178 VAL B C 1
ATOM 3915 O O . VAL B 1 178 ? 59.874 34.989 23.418 1.00 43.18 178 VAL B O 1
ATOM 3919 N N . LYS B 1 179 ? 61.123 35.847 25.097 1.00 40.20 179 LYS B N 1
ATOM 3920 C CA . LYS B 1 179 ? 60.214 35.375 26.136 1.00 40.15 179 LYS B CA 1
ATOM 3921 C C . LYS B 1 179 ? 58.825 35.986 25.967 1.00 39.38 179 LYS B C 1
ATOM 3922 O O . LYS B 1 179 ? 58.670 37.132 25.535 1.00 44.18 179 LYS B O 1
ATOM 3924 N N . GLY B 1 180 ? 57.806 35.200 26.316 1.00 40.00 180 GLY B N 1
ATOM 3925 C CA . GLY B 1 180 ? 56.425 35.636 26.257 1.00 37.91 180 GLY B CA 1
ATOM 3926 C C . GLY B 1 180 ? 55.829 35.742 24.870 1.00 40.89 180 GLY B C 1
ATOM 3927 O O . GLY B 1 180 ? 54.665 36.150 24.744 1.00 40.41 180 GLY B O 1
ATOM 3928 N N . ILE B 1 181 ? 56.578 35.394 23.826 1.00 38.75 181 ILE B N 1
ATOM 3929 C CA . ILE B 1 181 ? 56.092 35.429 22.451 1.00 33.22 181 ILE B CA 1
ATOM 3930 C C . ILE B 1 181 ? 56.326 34.057 21.843 1.00 36.56 181 ILE B C 1
ATOM 3931 O O . ILE B 1 181 ? 57.471 33.599 21.775 1.00 35.36 181 ILE B O 1
ATOM 3936 N N . GLN B 1 182 ? 55.254 33.405 21.401 1.00 32.76 182 GLN B N 1
ATOM 3937 C CA . GLN B 1 182 ? 55.378 32.107 20.751 1.00 36.50 182 GLN B CA 1
ATOM 3938 C C . GLN B 1 182 ? 55.762 32.334 19.297 1.00 37.19 182 GLN B C 1
ATOM 3939 O O . GLN B 1 182 ? 55.021 32.978 18.547 1.00 32.98 182 GLN B O 1
ATOM 3945 N N . GLN B 1 183 ? 56.922 31.832 18.895 1.00 35.65 183 GLN B N 1
ATOM 3946 C CA . GLN B 1 183 ? 57.421 32.153 17.571 1.00 33.12 183 GLN B CA 1
ATOM 3947 C C . GLN B 1 183 ? 56.923 31.138 16.549 1.00 29.73 183 GLN B C 1
ATOM 3948 O O . GLN B 1 183 ? 56.884 29.936 16.812 1.00 36.88 183 GLN B O 1
ATOM 3954 N N . VAL B 1 184 ? 56.499 31.654 15.394 1.00 34.44 184 VAL B N 1
ATOM 3955 C CA . VAL B 1 184 ? 55.886 30.886 14.318 1.00 37.32 184 VAL B CA 1
ATOM 3956 C C . VAL B 1 184 ? 56.455 31.405 13.003 1.00 34.86 184 VAL B C 1
ATOM 3957 O O . VAL B 1 184 ? 57.059 32.478 12.947 1.00 39.39 184 VAL B O 1
ATOM 3961 N N . ASP B 1 185 ? 56.244 30.646 11.927 1.00 35.46 185 ASP B N 1
ATOM 3962 C CA . ASP B 1 185 ? 56.603 31.199 10.629 1.00 37.04 185 ASP B CA 1
ATOM 3963 C C . ASP B 1 185 ? 55.482 32.110 10.130 1.00 42.05 185 ASP B C 1
ATOM 3964 O O . ASP B 1 185 ? 54.409 32.212 10.734 1.00 39.20 185 ASP B O 1
ATOM 3969 N N . ILE B 1 186 ? 55.742 32.800 9.017 1.00 37.54 186 ILE B N 1
ATOM 3970 C CA . ILE B 1 186 ? 54.821 33.859 8.620 1.00 31.27 186 ILE B CA 1
ATOM 3971 C C . ILE B 1 186 ? 53.502 33.282 8.122 1.00 33.66 186 ILE B C 1
ATOM 3972 O O . ILE B 1 186 ? 52.444 33.901 8.293 1.00 34.06 186 ILE B O 1
ATOM 3977 N N . THR B 1 187 ? 53.534 32.099 7.509 1.00 35.03 187 THR B N 1
ATOM 3978 C CA . THR B 1 187 ? 52.301 31.480 7.036 1.00 33.52 187 THR B CA 1
ATOM 3979 C C . THR B 1 187 ? 51.372 31.182 8.203 1.00 33.74 187 THR B C 1
ATOM 3980 O O . THR B 1 187 ? 50.183 31.523 8.170 1.00 36.98 187 THR B O 1
ATOM 3984 N N . GLU B 1 188 ? 51.905 30.558 9.257 1.00 38.79 188 GLU B N 1
ATOM 3985 C CA . GLU B 1 188 ? 51.096 30.296 10.438 1.00 40.10 188 GLU B CA 1
ATOM 3986 C C . GLU B 1 188 ? 50.620 31.591 11.083 1.00 36.17 188 GLU B C 1
ATOM 3987 O O . GLU B 1 188 ? 49.495 31.655 11.582 1.00 32.94 188 GLU B O 1
ATOM 3993 N N . LEU B 1 189 ? 51.465 32.627 11.097 1.00 32.90 189 LEU B N 1
ATOM 3994 C CA . LEU B 1 189 ? 51.059 33.898 11.697 1.00 30.54 189 LEU B CA 1
ATOM 3995 C C . LEU B 1 189 ? 49.857 34.489 10.967 1.00 35.66 189 LEU B C 1
ATOM 3996 O O . LEU B 1 189 ? 48.865 34.890 11.593 1.00 28.62 189 LEU B O 1
ATOM 4001 N N . MET B 1 190 ? 49.923 34.537 9.635 1.00 33.69 190 MET B N 1
ATOM 4002 C CA . MET B 1 190 ? 48.810 35.071 8.855 1.00 29.59 190 MET B CA 1
ATOM 4003 C C . MET B 1 190 ? 47.541 34.243 9.021 1.00 33.40 190 MET B C 1
ATOM 4004 O O . MET B 1 190 ? 46.438 34.799 8.982 1.00 35.35 190 MET B O 1
ATOM 4009 N N . LYS B 1 191 ? 47.665 32.923 9.213 1.00 33.34 191 LYS B N 1
ATOM 4010 C CA . LYS B 1 191 ? 46.486 32.063 9.321 1.00 35.61 191 LYS B CA 1
ATOM 4011 C C . LYS B 1 191 ? 45.829 32.145 10.697 1.00 38.56 191 LYS B C 1
ATOM 4012 O O . LYS B 1 191 ? 44.597 32.074 10.802 1.00 38.36 191 LYS B O 1
ATOM 4018 N N . LYS B 1 192 ? 46.624 32.266 11.760 1.00 36.89 192 LYS B N 1
ATOM 4019 C CA . LYS B 1 192 ? 46.128 32.087 13.119 1.00 37.15 192 LYS B CA 1
ATOM 4020 C C . LYS B 1 192 ? 45.893 33.391 13.874 1.00 33.37 192 LYS B C 1
ATOM 4021 O O . LYS B 1 192 ? 45.279 33.358 14.946 1.00 35.51 192 LYS B O 1
ATOM 4027 N N . SER B 1 193 ? 46.358 34.524 13.358 1.00 31.83 193 SER B N 1
ATOM 4028 C CA . SER B 1 193 ? 46.246 35.786 14.079 1.00 30.73 193 SER B CA 1
ATOM 4029 C C . SER B 1 193 ? 44.871 36.403 13.879 1.00 30.49 193 SER B C 1
ATOM 4030 O O . SER B 1 193 ? 44.384 36.492 12.751 1.00 33.50 193 SER B O 1
ATOM 4033 N N . ASP B 1 194 ? 44.269 36.864 14.970 1.00 30.62 194 ASP B N 1
ATOM 4034 C CA . ASP B 1 194 ? 43.101 37.731 14.852 1.00 29.93 194 ASP B CA 1
ATOM 4035 C C . ASP B 1 194 ? 43.500 39.168 14.566 1.00 28.64 194 ASP B C 1
ATOM 4036 O O . ASP B 1 194 ? 42.728 39.916 13.954 1.00 33.52 194 ASP B O 1
ATOM 4041 N N . ILE B 1 195 ? 44.662 39.576 15.051 1.00 25.37 195 ILE B N 1
ATOM 4042 C CA . ILE B 1 195 ? 45.208 40.907 14.834 1.00 22.34 195 ILE B CA 1
ATOM 4043 C C . ILE B 1 195 ? 46.643 40.727 14.376 1.00 24.27 195 ILE B C 1
ATOM 4044 O O . ILE B 1 195 ? 47.393 39.949 14.975 1.00 27.08 195 ILE B O 1
ATOM 4049 N N . ILE B 1 196 ? 47.025 41.414 13.305 1.00 23.00 196 ILE B N 1
ATOM 4050 C CA . ILE B 1 196 ? 48.391 41.356 12.792 1.00 21.23 196 ILE B CA 1
ATOM 4051 C C . ILE B 1 196 ? 48.992 42.751 12.861 1.00 20.15 196 ILE B C 1
ATOM 4052 O O . ILE B 1 196 ? 48.351 43.727 12.467 1.00 24.39 196 ILE B O 1
ATOM 4057 N N . SER B 1 197 ? 50.232 42.849 13.346 1.00 22.46 197 SER B N 1
ATOM 4058 C CA . SER B 1 197 ? 50.875 44.153 13.460 1.00 21.88 197 SER B CA 1
ATOM 4059 C C . SER B 1 197 ? 52.331 44.048 13.018 1.00 21.66 197 SER B C 1
ATOM 4060 O O . SER B 1 197 ? 53.060 43.153 13.464 1.00 24.30 197 SER B O 1
ATOM 4063 N N . LEU B 1 198 ? 52.758 44.977 12.160 1.00 21.57 198 LEU B N 1
ATOM 4064 C CA . LEU B 1 198 ? 54.129 44.977 11.639 1.00 19.58 198 LEU B CA 1
ATOM 4065 C C . LEU B 1 198 ? 55.067 45.833 12.483 1.00 19.79 198 LEU B C 1
ATOM 4066 O O . LEU B 1 198 ? 54.753 46.985 12.795 1.00 21.32 198 LEU B O 1
ATOM 4071 N N . HIS B 1 199 ? 56.249 45.296 12.779 1.00 19.64 199 HIS B N 1
ATOM 4072 C CA . HIS B 1 199 ? 57.262 46.005 13.557 1.00 18.76 199 HIS B CA 1
ATOM 4073 C C . HIS B 1 199 ? 58.634 45.605 13.034 1.00 22.12 199 HIS B C 1
ATOM 4074 O O . HIS B 1 199 ? 59.482 45.079 13.758 1.00 22.18 199 HIS B O 1
ATOM 4081 N N . ILE B 1 200 ? 58.838 45.881 11.752 1.00 21.24 200 ILE B N 1
ATOM 4082 C CA . ILE B 1 200 ? 60.004 45.388 11.029 1.00 25.42 200 ILE B CA 1
ATOM 4083 C C . ILE B 1 200 ? 60.588 46.547 10.222 1.00 22.04 200 ILE B C 1
ATOM 4084 O O . ILE B 1 200 ? 59.829 47.380 9.703 1.00 23.78 200 ILE B O 1
ATOM 4089 N N . PRO B 1 201 ? 61.911 46.677 10.111 1.00 24.31 201 PRO B N 1
ATOM 4090 C CA . PRO B 1 201 ? 62.467 47.732 9.260 1.00 21.90 201 PRO B CA 1
ATOM 4091 C C . PRO B 1 201 ? 62.195 47.441 7.795 1.00 23.09 201 PRO B C 1
ATOM 4092 O O . PRO B 1 201 ? 62.018 46.294 7.376 1.00 25.54 201 PRO B O 1
ATOM 4096 N N . ARG B 1 202 ? 62.194 48.505 7.004 1.00 23.04 202 ARG B N 1
ATOM 4097 C CA . ARG B 1 202 ? 62.081 48.377 5.560 1.00 23.69 202 ARG B CA 1
ATOM 4098 C C . ARG B 1 202 ? 63.473 48.226 4.963 1.00 27.31 202 ARG B C 1
ATOM 4099 O O . ARG B 1 202 ? 64.333 49.087 5.164 1.00 29.78 202 ARG B O 1
ATOM 4107 N N . ASN B 1 203 ? 63.689 47.151 4.212 1.00 23.19 203 ASN B N 1
ATOM 4108 C CA . ASN B 1 203 ? 64.978 46.917 3.570 1.00 24.46 203 ASN B CA 1
ATOM 4109 C C . ASN B 1 203 ? 64.749 45.970 2.401 1.00 25.76 203 ASN B C 1
ATOM 4110 O O . ASN B 1 203 ? 63.611 45.602 2.096 1.00 27.18 203 ASN B O 1
ATOM 4115 N N . ALA B 1 204 ? 65.843 45.566 1.750 1.00 27.51 204 ALA B N 1
ATOM 4116 C CA . ALA B 1 204 ? 65.717 44.776 0.528 1.00 31.10 204 ALA B CA 1
ATOM 4117 C C . ALA B 1 204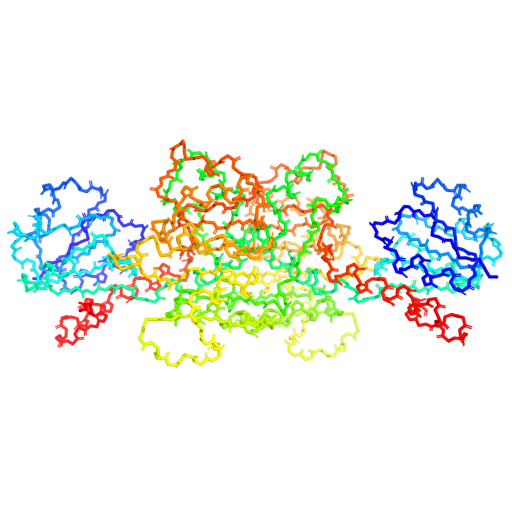 ? 65.017 43.444 0.778 1.00 32.97 204 ALA B C 1
ATOM 4118 O O . ALA B 1 204 ? 64.398 42.890 -0.139 1.00 34.72 204 ALA B O 1
ATOM 4120 N N . ASP B 1 205 ? 65.101 42.920 2.001 1.00 26.85 205 ASP B N 1
ATOM 4121 C CA . ASP B 1 205 ? 64.502 41.636 2.348 1.00 37.17 205 ASP B CA 1
ATOM 4122 C C . ASP B 1 205 ? 63.046 41.756 2.756 1.00 33.30 205 ASP B C 1
ATOM 4123 O O . ASP B 1 205 ? 62.276 40.809 2.554 1.00 35.91 205 ASP B O 1
ATOM 4128 N N . THR B 1 206 ? 62.650 42.886 3.340 1.00 26.50 206 THR B N 1
ATOM 4129 C CA . THR B 1 206 ? 61.333 43.003 3.953 1.00 26.16 206 THR B CA 1
ATOM 4130 C C . THR B 1 206 ? 60.318 43.709 3.079 1.00 26.72 206 THR B C 1
ATOM 4131 O O . THR B 1 206 ? 59.124 43.638 3.380 1.00 29.16 206 THR B O 1
ATOM 4135 N N . GLU B 1 207 ? 60.746 44.376 2.013 1.00 26.21 207 GLU B N 1
ATOM 4136 C CA . GLU B 1 207 ? 59.776 45.008 1.130 1.00 30.70 207 GLU B CA 1
ATOM 4137 C C . GLU B 1 207 ? 58.805 43.976 0.578 1.00 37.68 207 GLU B C 1
ATOM 4138 O O . GLU B 1 207 ? 59.213 42.910 0.109 1.00 34.58 207 GLU B O 1
ATOM 4144 N N . ILE B 1 208 ? 57.514 44.306 0.633 1.00 36.78 208 ILE B N 1
ATOM 4145 C CA . ILE B 1 208 ? 56.437 43.426 0.191 1.00 35.35 208 ILE B CA 1
ATOM 4146 C C . ILE B 1 208 ? 56.560 42.067 0.871 1.00 30.27 208 ILE B C 1
ATOM 4147 O O . ILE B 1 208 ? 56.331 41.026 0.245 1.00 39.35 208 ILE B O 1
ATOM 4152 N N . ILE B 1 209 ? 56.952 42.054 2.147 1.00 26.69 209 ILE B N 1
ATOM 4153 C CA . ILE B 1 209 ? 56.928 40.786 2.870 1.00 31.91 209 ILE B CA 1
ATOM 4154 C C . ILE B 1 209 ? 55.497 40.258 2.974 1.00 32.84 209 ILE B C 1
ATOM 4155 O O . ILE B 1 209 ? 55.276 39.043 2.920 1.00 32.48 209 ILE B O 1
ATOM 4160 N N . LEU B 1 210 ? 54.503 41.145 3.067 1.00 30.65 210 LEU B N 1
ATOM 4161 C CA . LEU B 1 210 ? 53.101 40.715 3.036 1.00 31.71 210 LEU B CA 1
ATOM 4162 C C . LEU B 1 210 ? 52.659 40.646 1.580 1.00 31.40 210 LEU B C 1
ATOM 4163 O O . LEU B 1 210 ? 52.190 41.629 0.999 1.00 34.13 210 LEU B O 1
ATOM 4168 N N . THR B 1 211 ? 52.806 39.461 0.990 1.00 34.17 211 THR B N 1
ATOM 4169 C CA . THR B 1 211 ? 52.438 39.208 -0.393 1.00 32.70 211 THR B CA 1
ATOM 4170 C C . THR B 1 211 ? 50.921 39.078 -0.548 1.00 33.76 211 THR B C 1
ATOM 4171 O O . THR B 1 211 ? 50.176 38.926 0.420 1.00 37.85 211 THR B O 1
ATOM 4175 N N . GLU B 1 212 ? 50.476 39.122 -1.806 1.00 34.17 212 GLU B N 1
ATOM 4176 C CA . GLU B 1 212 ? 49.086 38.809 -2.116 1.00 35.48 212 GLU B CA 1
ATOM 4177 C C . GLU B 1 212 ? 48.692 37.456 -1.540 1.00 38.12 212 GLU B C 1
ATOM 4178 O O . GLU B 1 212 ? 47.604 37.304 -0.969 1.00 41.56 212 GLU B O 1
ATOM 4184 N N . LYS B 1 213 ? 49.578 36.466 -1.672 1.00 37.15 213 LYS B N 1
ATOM 4185 C CA . LYS B 1 213 ? 49.296 35.122 -1.174 1.00 39.74 213 LYS B CA 1
ATOM 4186 C C . LYS B 1 213 ? 49.165 35.112 0.343 1.00 40.84 213 LYS B C 1
ATOM 4187 O O . LYS B 1 213 ? 48.227 34.526 0.892 1.00 38.91 213 LYS B O 1
ATOM 4190 N N . LEU B 1 214 ? 50.110 35.747 1.043 1.00 33.15 214 LEU B N 1
ATOM 4191 C CA . LEU B 1 214 ? 50.037 35.774 2.500 1.00 31.11 214 LEU B CA 1
ATOM 4192 C C . LEU B 1 214 ? 48.808 36.538 2.977 1.00 38.35 214 LEU B C 1
ATOM 4193 O O . LEU B 1 214 ? 48.143 36.123 3.937 1.00 34.62 214 LEU B O 1
ATOM 4198 N N . LEU B 1 215 ? 48.478 37.650 2.309 1.00 34.39 215 LEU B N 1
ATOM 4199 C CA . LEU B 1 215 ? 47.279 38.404 2.669 1.00 35.35 215 LEU B CA 1
ATOM 4200 C C . LEU B 1 215 ? 46.017 37.572 2.476 1.00 35.55 215 LEU B C 1
ATOM 4201 O O . LEU B 1 215 ? 45.026 37.767 3.192 1.00 34.79 215 LEU B O 1
ATOM 4206 N N . SER B 1 216 ? 46.033 36.638 1.524 1.00 34.28 216 SER B N 1
ATOM 4207 C CA . SER B 1 216 ? 44.849 35.825 1.276 1.00 37.34 216 SER B CA 1
ATOM 4208 C C . SER B 1 216 ? 44.591 34.806 2.378 1.00 39.86 216 SER B C 1
ATOM 4209 O O . SER B 1 216 ? 43.491 34.243 2.425 1.00 37.49 216 SER B O 1
ATOM 4212 N N . LEU B 1 217 ? 45.564 34.560 3.262 1.00 35.44 217 LEU B N 1
ATOM 4213 C CA . LEU B 1 217 ? 45.416 33.580 4.333 1.00 36.81 217 LEU B CA 1
ATOM 4214 C C . LEU B 1 217 ? 44.699 34.125 5.560 1.00 38.86 217 LEU B C 1
ATOM 4215 O O . LEU B 1 217 ? 44.429 33.355 6.488 1.00 38.20 217 LEU B O 1
ATOM 4220 N N . MET B 1 218 ? 44.410 35.421 5.591 1.00 33.91 218 MET B N 1
ATOM 4221 C CA . MET B 1 218 ? 43.984 36.089 6.811 1.00 32.84 218 MET B CA 1
ATOM 4222 C C . MET B 1 218 ? 42.584 35.632 7.209 1.00 31.58 218 MET B C 1
ATOM 4223 O O . MET B 1 218 ? 41.764 35.275 6.363 1.00 37.24 218 MET B O 1
ATOM 4228 N N . LYS B 1 219 ? 42.322 35.645 8.516 1.00 33.24 219 LYS B N 1
ATOM 4229 C CA . LYS B 1 219 ? 41.002 35.293 9.016 1.00 35.22 219 LYS B CA 1
ATOM 4230 C C . LYS B 1 219 ? 39.968 36.305 8.520 1.00 38.01 219 LYS B C 1
ATOM 4231 O O . LYS B 1 219 ? 40.296 37.477 8.295 1.00 33.74 219 LYS B O 1
ATOM 4237 N N . PRO B 1 220 ? 38.706 35.881 8.367 1.00 35.73 220 PRO B N 1
ATOM 4238 C CA . PRO B 1 220 ? 37.683 36.774 7.791 1.00 36.77 220 PRO B CA 1
ATOM 4239 C C . PRO B 1 220 ? 37.404 38.016 8.615 1.00 38.79 220 PRO B C 1
ATOM 4240 O O . PRO B 1 220 ? 36.908 39.003 8.054 1.00 37.13 220 PRO B O 1
ATOM 4244 N N . ASP B 1 221 ? 37.681 37.998 9.922 1.00 32.42 221 ASP B N 1
ATOM 4245 C CA . ASP B 1 221 ? 37.468 39.152 10.788 1.00 35.54 221 ASP B CA 1
ATOM 4246 C C . ASP B 1 221 ? 38.776 39.752 11.281 1.00 32.81 221 ASP B C 1
ATOM 4247 O O . ASP B 1 221 ? 38.791 40.439 12.307 1.00 31.04 221 ASP B O 1
ATOM 4252 N N . ALA B 1 222 ? 39.873 39.509 10.568 1.00 29.13 222 ALA B N 1
ATOM 4253 C CA . ALA B 1 222 ? 41.178 39.957 11.018 1.00 25.10 222 ALA B CA 1
ATOM 4254 C C . ALA B 1 222 ? 41.304 41.476 10.928 1.00 26.56 222 ALA B C 1
ATOM 4255 O O . ALA B 1 222 ? 40.636 42.138 10.129 1.00 29.48 222 ALA B O 1
ATOM 4257 N N . VAL B 1 223 ? 42.167 42.030 11.772 1.00 22.81 223 VAL B N 1
ATOM 4258 C CA . VAL B 1 223 ? 42.522 43.442 11.731 1.00 22.54 223 VAL B CA 1
ATOM 4259 C C . VAL B 1 223 ? 44.020 43.517 11.503 1.00 23.24 223 VAL B C 1
ATOM 4260 O O . VAL B 1 223 ? 44.791 42.923 12.266 1.00 23.85 223 VAL B O 1
ATOM 4264 N N . LEU B 1 224 ? 44.430 44.254 10.474 1.00 21.45 224 LEU B N 1
ATOM 4265 C CA . LEU B 1 224 ? 45.845 44.433 10.162 1.00 21.93 224 LEU B CA 1
ATOM 4266 C C . LEU B 1 224 ? 46.284 45.827 10.592 1.00 23.83 224 LEU B C 1
ATOM 4267 O O . LEU B 1 224 ? 45.613 46.809 10.272 1.00 24.04 224 LEU B O 1
ATOM 4272 N N . ILE B 1 225 ? 47.406 45.917 11.315 1.00 20.89 225 ILE B N 1
ATOM 4273 C CA . ILE B 1 225 ? 47.939 47.195 11.783 1.00 19.59 225 ILE B CA 1
ATOM 4274 C C . ILE B 1 225 ? 49.320 47.383 11.180 1.00 20.57 225 ILE B C 1
ATOM 4275 O O . ILE B 1 225 ? 50.162 46.482 11.260 1.00 22.90 225 ILE B O 1
ATOM 4280 N N . ASN B 1 226 ? 49.567 48.557 10.602 1.00 21.82 226 ASN B N 1
ATOM 4281 C CA . ASN B 1 226 ? 50.898 48.866 10.083 1.00 18.99 226 ASN B CA 1
ATOM 4282 C C . ASN B 1 226 ? 51.354 50.238 10.571 1.00 21.48 226 ASN B C 1
ATOM 4283 O O . ASN B 1 226 ? 50.928 51.266 10.033 1.00 24.49 226 ASN B O 1
ATOM 4288 N N . THR B 1 227 ? 52.239 50.248 11.568 1.00 20.89 227 THR B N 1
ATOM 4289 C CA . THR B 1 227 ? 52.963 51.452 11.955 1.00 23.12 227 THR B CA 1
ATOM 4290 C C . THR B 1 227 ? 54.335 51.523 11.301 1.00 24.88 227 THR B C 1
ATOM 4291 O O . THR B 1 227 ? 55.151 52.369 11.680 1.00 26.13 227 THR B O 1
ATOM 4295 N N . CYS B 1 228 ? 54.607 50.651 10.340 1.00 21.09 228 CYS B N 1
ATOM 4296 C CA . CYS B 1 228 ? 55.857 50.648 9.612 1.00 22.46 228 CYS B CA 1
ATOM 4297 C C . CYS B 1 228 ? 55.602 51.174 8.206 1.00 24.18 228 CYS B C 1
ATOM 4298 O O . CYS B 1 228 ? 54.523 51.694 7.916 1.00 27.91 228 CYS B O 1
ATOM 4301 N N . ARG B 1 229 ? 56.593 51.031 7.335 1.00 23.42 229 ARG B N 1
ATOM 4302 C CA . ARG B 1 229 ? 56.486 51.570 5.986 1.00 27.08 229 ARG B CA 1
ATOM 4303 C C . ARG B 1 229 ? 55.401 50.850 5.196 1.00 30.06 229 ARG B C 1
ATOM 4304 O O . ARG B 1 229 ? 55.238 49.629 5.297 1.00 27.01 229 ARG B O 1
ATOM 4312 N N . GLY B 1 230 ? 54.674 51.614 4.378 1.00 28.37 230 GLY B N 1
ATOM 4313 C CA . GLY B 1 230 ? 53.639 51.011 3.549 1.00 26.09 230 GLY B CA 1
ATOM 4314 C C . GLY B 1 230 ? 54.191 49.992 2.570 1.00 28.18 230 GLY B C 1
ATOM 4315 O O . GLY B 1 230 ? 53.496 49.034 2.208 1.00 27.63 230 GLY B O 1
ATOM 4316 N N . ASN B 1 231 ? 55.452 50.167 2.152 1.00 27.71 231 ASN B N 1
ATOM 4317 C CA . ASN B 1 231 ? 56.106 49.299 1.179 1.00 29.94 231 ASN B CA 1
ATOM 4318 C C . ASN B 1 231 ? 56.360 47.887 1.690 1.00 25.59 231 ASN B C 1
ATOM 4319 O O . ASN B 1 231 ? 56.789 47.036 0.899 1.00 32.27 231 ASN B O 1
ATOM 4324 N N . LEU B 1 232 ? 56.138 47.619 2.978 1.00 28.18 232 LEU B N 1
ATOM 4325 C CA . LEU B 1 232 ? 56.197 46.257 3.491 1.00 30.73 232 LEU B CA 1
ATOM 4326 C C . LEU B 1 232 ? 55.049 45.393 2.987 1.00 29.90 232 LEU B C 1
ATOM 4327 O O . LEU B 1 232 ? 55.102 44.167 3.139 1.00 28.78 232 LEU B O 1
ATOM 4332 N N . ILE B 1 233 ? 54.023 45.996 2.405 1.00 28.58 233 ILE B N 1
ATOM 4333 C CA . ILE B 1 233 ? 52.811 45.291 2.002 1.00 27.90 233 ILE B CA 1
ATOM 4334 C C . ILE B 1 233 ? 52.618 45.450 0.502 1.00 27.48 233 ILE B C 1
ATOM 4335 O O . ILE B 1 233 ? 52.920 46.508 -0.060 1.00 34.00 233 ILE B O 1
ATOM 4340 N N . ASP B 1 234 ? 52.128 44.389 -0.153 1.00 30.88 234 ASP B N 1
ATOM 4341 C CA . ASP B 1 234 ? 51.560 44.527 -1.487 1.00 33.01 234 ASP B CA 1
ATOM 4342 C C . ASP B 1 234 ? 50.303 45.372 -1.334 1.00 33.89 234 ASP B C 1
ATOM 4343 O O . ASP B 1 234 ? 49.229 44.848 -1.019 1.00 35.02 234 ASP B O 1
ATOM 4348 N N . GLU B 1 235 ? 50.440 46.682 -1.538 1.00 34.37 235 GLU B N 1
ATOM 4349 C CA . GLU B 1 235 ? 49.380 47.606 -1.160 1.00 30.48 235 GLU B CA 1
ATOM 4350 C C . GLU B 1 235 ? 48.166 47.481 -2.076 1.00 31.53 235 GLU B C 1
ATOM 4351 O O . GLU B 1 235 ? 47.025 47.601 -1.616 1.00 34.48 235 GLU B O 1
ATOM 4357 N N . GLN B 1 236 ? 48.389 47.253 -3.372 1.00 34.03 236 GLN B N 1
ATOM 4358 C CA . GLN B 1 236 ? 47.270 46.981 -4.272 1.00 38.05 236 GLN B CA 1
ATOM 4359 C C . GLN B 1 236 ? 46.503 45.741 -3.831 1.00 42.09 236 GLN B C 1
ATOM 4360 O O . GLN B 1 236 ? 45.267 45.713 -3.880 1.00 37.27 236 GLN B O 1
ATOM 4366 N N . ALA B 1 237 ? 47.220 44.704 -3.396 1.00 37.76 237 ALA B N 1
ATOM 4367 C CA . ALA B 1 237 ? 46.545 43.504 -2.915 1.00 36.83 237 ALA B CA 1
ATOM 4368 C C . ALA B 1 237 ? 45.796 43.789 -1.622 1.00 33.90 237 ALA B C 1
ATOM 4369 O O . ALA B 1 237 ? 44.705 43.253 -1.399 1.00 36.00 237 ALA B O 1
ATOM 4371 N N . LEU B 1 238 ? 46.365 44.635 -0.762 1.00 31.35 238 LEU B N 1
ATOM 4372 C CA . LEU B 1 238 ? 45.677 45.010 0.469 1.00 34.96 238 LEU B CA 1
ATOM 4373 C C . LEU B 1 238 ? 44.395 45.775 0.173 1.00 33.98 238 LEU B C 1
ATOM 4374 O O . LEU B 1 238 ? 43.351 45.524 0.793 1.00 36.44 238 LEU B O 1
ATOM 4379 N N . TYR B 1 239 ? 44.453 46.719 -0.768 1.00 34.44 239 TYR B N 1
ATOM 4380 C CA . TYR B 1 239 ? 43.240 47.414 -1.186 1.00 33.07 239 TYR B CA 1
ATOM 4381 C C . TYR B 1 239 ? 42.162 46.428 -1.606 1.00 39.64 239 TYR B C 1
ATOM 4382 O O . TYR B 1 239 ? 40.990 46.580 -1.236 1.00 38.54 239 TYR B O 1
ATOM 4391 N N . SER B 1 240 ? 42.545 45.412 -2.386 1.00 34.78 240 SER B N 1
ATOM 4392 C CA . SER B 1 240 ? 41.582 44.428 -2.866 1.00 38.98 240 SER B CA 1
ATOM 4393 C C . SER B 1 240 ? 40.964 43.641 -1.714 1.00 43.34 240 SER B C 1
ATOM 4394 O O . SER B 1 240 ? 39.760 43.350 -1.726 1.00 45.53 240 SER B O 1
ATOM 4397 N N . VAL B 1 241 ? 41.775 43.283 -0.717 1.00 34.87 241 VAL B N 1
ATOM 4398 C CA . VAL B 1 241 ? 41.271 42.563 0.452 1.00 36.45 241 VAL B CA 1
ATOM 4399 C C . VAL B 1 241 ? 40.245 43.408 1.191 1.00 37.88 241 VAL B C 1
ATOM 4400 O O . VAL B 1 241 ? 39.178 42.922 1.591 1.00 38.69 241 VAL B O 1
ATOM 4404 N N . LEU B 1 242 ? 40.549 44.691 1.373 1.00 35.78 242 LEU B N 1
ATOM 4405 C CA . LEU B 1 242 ? 39.665 45.567 2.133 1.00 33.09 242 LEU B CA 1
ATOM 4406 C C . LEU B 1 242 ? 38.431 45.940 1.330 1.00 36.25 242 LEU B C 1
ATOM 4407 O O . LEU B 1 242 ? 37.316 45.953 1.864 1.00 36.63 242 LEU B O 1
ATOM 4412 N N . LYS B 1 243 ? 38.607 46.243 0.044 1.00 36.22 243 LYS B N 1
ATOM 4413 C CA . LYS B 1 243 ? 37.466 46.616 -0.782 1.00 37.92 243 LYS B CA 1
ATOM 4414 C C . LYS B 1 243 ? 36.445 45.486 -0.849 1.00 42.50 243 LYS B C 1
ATOM 4415 O O . LYS B 1 243 ? 35.233 45.738 -0.844 1.00 41.23 243 LYS B O 1
ATOM 4421 N N . GLN B 1 244 ? 36.908 44.239 -0.885 1.00 38.60 244 GLN B N 1
ATOM 4422 C CA . GLN B 1 244 ? 36.032 43.076 -0.923 1.00 46.51 244 GLN B CA 1
ATOM 4423 C C . GLN B 1 244 ? 35.634 42.593 0.469 1.00 40.54 244 GLN B C 1
ATOM 4424 O O . GLN B 1 244 ? 35.001 41.536 0.590 1.00 45.87 244 GLN B O 1
ATOM 4430 N N . ASN B 1 245 ? 35.974 43.360 1.507 1.00 38.71 245 ASN B N 1
ATOM 4431 C CA . ASN B 1 245 ? 35.644 43.058 2.901 1.00 36.14 245 ASN B CA 1
ATOM 4432 C C . ASN B 1 245 ? 36.081 41.647 3.299 1.00 40.35 245 ASN B C 1
ATOM 4433 O O . ASN B 1 245 ? 35.355 40.914 3.972 1.00 42.38 245 ASN B O 1
ATOM 4438 N N . ARG B 1 246 ? 37.295 41.267 2.895 1.00 36.70 246 ARG B N 1
ATOM 4439 C CA . ARG B 1 246 ? 37.778 39.931 3.214 1.00 39.01 246 ARG B CA 1
ATOM 4440 C C . ARG B 1 246 ? 38.407 39.848 4.599 1.00 35.52 246 ARG B C 1
ATOM 4441 O O . ARG B 1 246 ? 38.699 38.739 5.062 1.00 42.01 246 ARG B O 1
ATOM 4449 N N . ILE B 1 247 ? 38.642 40.988 5.249 1.00 33.70 247 ILE B N 1
ATOM 4450 C CA . ILE B 1 247 ? 39.020 41.077 6.653 1.00 30.58 247 ILE B CA 1
ATOM 4451 C C . ILE B 1 247 ? 38.181 42.183 7.282 1.00 31.45 247 ILE B C 1
ATOM 4452 O O . ILE B 1 247 ? 37.412 42.858 6.601 1.00 35.30 247 ILE B O 1
ATOM 4457 N N . ARG B 1 248 ? 38.328 42.358 8.598 1.00 28.86 248 ARG B N 1
ATOM 4458 C CA . ARG B 1 248 ? 37.531 43.368 9.286 1.00 33.31 248 ARG B CA 1
ATOM 4459 C C . ARG B 1 248 ? 37.975 44.777 8.921 1.00 26.65 248 ARG B C 1
ATOM 4460 O O . ARG B 1 248 ? 37.139 45.652 8.671 1.00 31.01 248 ARG B O 1
ATOM 4468 N N . GLY B 1 249 ? 39.279 45.019 8.879 1.00 27.73 249 GLY B N 1
ATOM 4469 C CA . GLY B 1 249 ? 39.748 46.360 8.619 1.00 23.41 249 GLY B CA 1
ATOM 4470 C C . GLY B 1 249 ? 41.235 46.464 8.873 1.00 25.27 249 GLY B C 1
ATOM 4471 O O . GLY B 1 249 ? 41.901 45.485 9.223 1.00 24.96 249 GLY B O 1
ATOM 4472 N N . ALA B 1 250 ? 41.738 47.680 8.688 1.00 23.78 250 ALA B N 1
ATOM 4473 C CA . ALA B 1 250 ? 43.165 47.919 8.859 1.00 22.52 250 ALA B CA 1
ATOM 4474 C C . ALA B 1 250 ? 43.401 49.307 9.430 1.00 24.81 250 ALA B C 1
ATOM 4475 O O . ALA B 1 250 ? 42.681 50.257 9.116 1.00 24.48 250 ALA B O 1
ATOM 4477 N N . GLY B 1 251 ? 44.436 49.417 10.263 1.00 23.74 251 GLY B N 1
ATOM 4478 C CA . GLY B 1 251 ? 44.861 50.698 10.788 1.00 21.02 251 GLY B CA 1
ATOM 4479 C C . GLY B 1 251 ? 46.253 50.955 10.265 1.00 21.51 251 GLY B C 1
ATOM 4480 O O . GLY B 1 251 ? 47.169 50.178 10.546 1.00 20.23 251 GLY B O 1
ATOM 4481 N N . LEU B 1 252 ? 46.418 52.008 9.472 1.00 20.34 252 LEU B N 1
ATOM 4482 C CA . LEU B 1 252 ? 47.646 52.218 8.710 1.00 23.45 252 LEU B CA 1
ATOM 4483 C C . LEU B 1 252 ? 48.200 53.600 9.004 1.00 20.97 252 LEU B C 1
ATOM 4484 O O . LEU B 1 252 ? 47.545 54.605 8.717 1.00 23.47 252 LEU B O 1
ATOM 4489 N N . ASP B 1 253 ? 49.432 53.645 9.526 1.00 21.20 253 ASP B N 1
ATOM 4490 C CA . ASP B 1 253 ? 50.128 54.886 9.825 1.00 22.00 253 ASP B CA 1
ATOM 4491 C C . ASP B 1 253 ? 51.015 55.333 8.666 1.00 23.72 253 ASP B C 1
ATOM 4492 O O . ASP B 1 253 ? 51.654 56.388 8.754 1.00 24.12 253 ASP B O 1
ATOM 4497 N N . ASP B 1 254 ? 51.039 54.566 7.579 1.00 20.98 254 ASP B N 1
ATOM 4498 C CA . ASP B 1 254 ? 51.759 54.927 6.372 1.00 22.62 254 ASP B CA 1
ATOM 4499 C C . ASP B 1 254 ? 51.100 54.257 5.173 1.00 28.61 254 ASP B C 1
ATOM 4500 O O . ASP B 1 254 ? 50.531 53.168 5.285 1.00 30.61 254 ASP B O 1
ATOM 4505 N N . LEU B 1 255 ? 51.167 54.937 4.030 1.00 31.06 255 LEU B N 1
ATOM 4506 C CA . LEU B 1 255 ? 50.785 54.390 2.735 1.00 28.94 255 LEU B CA 1
ATOM 4507 C C . LEU B 1 255 ? 51.936 54.632 1.773 1.00 31.77 255 LEU B C 1
ATOM 4508 O O . LEU B 1 255 ? 52.696 55.587 1.941 1.00 35.44 255 LEU B O 1
ATOM 4513 N N . THR B 1 256 ? 52.053 53.779 0.749 1.00 34.75 256 THR B N 1
ATOM 4514 C CA . THR B 1 256 ? 53.131 53.985 -0.219 1.00 28.65 256 THR B CA 1
ATOM 4515 C C . THR B 1 256 ? 52.997 55.330 -0.912 1.00 35.09 256 THR B C 1
ATOM 4516 O O . THR B 1 256 ? 54.002 55.931 -1.301 1.00 35.76 256 THR B O 1
ATOM 4520 N N . TYR B 1 257 ? 51.767 55.809 -1.083 1.00 33.69 257 TYR B N 1
ATOM 4521 C CA . TYR B 1 257 ? 51.498 57.152 -1.576 1.00 34.23 257 TYR B CA 1
ATOM 4522 C C . TYR B 1 257 ? 50.099 57.524 -1.113 1.00 36.80 257 TYR B C 1
ATOM 4523 O O . TYR B 1 257 ? 49.313 56.660 -0.716 1.00 38.50 257 TYR B O 1
ATOM 4532 N N . TYR B 1 258 ? 49.795 58.816 -1.158 1.00 40.97 258 TYR B N 1
ATOM 4533 C CA . TYR B 1 258 ? 48.537 59.297 -0.601 1.00 38.44 258 TYR B CA 1
ATOM 4534 C C . TYR B 1 258 ? 47.611 59.901 -1.643 1.00 41.77 258 TYR B C 1
ATOM 4535 O O . TYR B 1 258 ? 46.416 59.579 -1.659 1.00 45.88 258 TYR B O 1
ATOM 4544 N N . LYS B 1 259 ? 48.124 60.764 -2.514 1.00 48.60 259 LYS B N 1
ATOM 4545 C CA . LYS B 1 259 ? 47.283 61.422 -3.506 1.00 47.14 259 LYS B CA 1
ATOM 4546 C C . LYS B 1 259 ? 46.613 60.389 -4.402 1.00 46.30 259 LYS B C 1
ATOM 4547 O O . LYS B 1 259 ? 47.290 59.610 -5.080 1.00 45.68 259 LYS B O 1
ATOM 4549 N N . ASP B 1 260 ? 45.278 60.373 -4.378 1.00 48.02 260 ASP B N 1
ATOM 4550 C CA . ASP B 1 260 ? 44.465 59.517 -5.247 1.00 46.38 260 ASP B CA 1
ATOM 4551 C C . ASP B 1 260 ? 44.712 58.032 -4.994 1.00 44.65 260 ASP B C 1
ATOM 4552 O O . ASP B 1 260 ? 44.504 57.199 -5.878 1.00 49.19 260 ASP B O 1
ATOM 4557 N N . ASN B 1 261 ? 45.142 57.681 -3.789 1.00 37.31 261 ASN B N 1
ATOM 4558 C CA . ASN B 1 261 ? 45.273 56.279 -3.420 1.00 40.62 261 ASN B CA 1
ATOM 4559 C C . ASN B 1 261 ? 43.886 55.710 -3.128 1.00 40.03 261 ASN B C 1
ATOM 4560 O O . ASN B 1 261 ? 43.175 56.253 -2.277 1.00 37.95 261 ASN B O 1
ATOM 4565 N N . PRO B 1 262 ? 43.464 54.639 -3.807 1.00 37.48 262 PRO B N 1
ATOM 4566 C CA . PRO B 1 262 ? 42.101 54.120 -3.584 1.00 44.71 262 PRO B CA 1
ATOM 4567 C C . PRO B 1 262 ? 41.830 53.693 -2.151 1.00 40.91 262 PRO B C 1
ATOM 4568 O O . PRO B 1 262 ? 40.659 53.554 -1.776 1.00 41.88 262 PRO B O 1
ATOM 4572 N N . ILE B 1 263 ? 42.869 53.471 -1.344 1.00 38.35 263 ILE B N 1
ATOM 4573 C CA . ILE B 1 263 ? 42.664 53.098 0.054 1.00 36.86 263 ILE B CA 1
ATOM 4574 C C . ILE B 1 263 ? 41.952 54.213 0.812 1.00 40.96 263 ILE B C 1
ATOM 4575 O O . ILE B 1 263 ? 41.142 53.947 1.712 1.00 34.95 263 ILE B O 1
ATOM 4580 N N . ILE B 1 264 ? 42.203 55.471 0.434 1.00 37.12 264 ILE B N 1
ATOM 4581 C CA . ILE B 1 264 ? 41.546 56.616 1.059 1.00 40.85 264 ILE B CA 1
ATOM 4582 C C . ILE B 1 264 ? 40.029 56.548 0.916 1.00 37.15 264 ILE B C 1
ATOM 4583 O O . ILE B 1 264 ? 39.302 57.117 1.737 1.00 40.49 264 ILE B O 1
ATOM 4588 N N . GLY B 1 265 ? 39.524 55.841 -0.094 1.00 35.97 265 GLY B N 1
ATOM 4589 C CA . GLY B 1 265 ? 38.089 55.696 -0.244 1.00 43.95 265 GLY B CA 1
ATOM 4590 C C . GLY B 1 265 ? 37.435 54.602 0.578 1.00 41.83 265 GLY B C 1
ATOM 4591 O O . GLY B 1 265 ? 36.217 54.432 0.492 1.00 41.28 265 GLY B O 1
ATOM 4592 N N . LEU B 1 266 ? 38.195 53.857 1.381 1.00 36.66 266 LEU B N 1
ATOM 4593 C CA . LEU B 1 266 ? 37.666 52.693 2.080 1.00 37.88 266 LEU B CA 1
ATOM 4594 C C . LEU B 1 266 ? 37.063 53.092 3.421 1.00 37.53 266 LEU B C 1
ATOM 4595 O O . LEU B 1 266 ? 37.598 53.950 4.127 1.00 39.36 266 LEU B O 1
ATOM 4600 N N A ASN B 1 267 ? 35.945 52.457 3.767 0.60 36.20 267 ASN B N 1
ATOM 4601 N N B ASN B 1 267 ? 35.948 52.454 3.769 0.40 36.42 267 ASN B N 1
ATOM 4602 C CA A ASN B 1 267 ? 35.255 52.722 5.023 0.60 36.24 267 ASN B CA 1
ATOM 4603 C CA B ASN B 1 267 ? 35.259 52.713 5.025 0.40 36.41 267 ASN B CA 1
ATOM 4604 C C A ASN B 1 267 ? 35.662 51.760 6.132 0.60 38.08 267 ASN B C 1
ATOM 4605 C C B ASN B 1 267 ? 35.579 51.670 6.086 0.40 37.20 267 ASN B C 1
ATOM 4606 O O A ASN B 1 267 ? 35.080 51.808 7.220 0.60 38.66 267 ASN B O 1
ATOM 4607 O O B ASN B 1 267 ? 34.866 51.573 7.091 0.40 35.07 267 ASN B O 1
ATOM 4616 N N . ASN B 1 268 ? 36.640 50.887 5.882 1.00 31.41 268 ASN B N 1
ATOM 4617 C CA . ASN B 1 268 ? 37.096 49.924 6.876 1.00 31.69 268 ASN B CA 1
ATOM 4618 C C . ASN B 1 268 ? 38.582 50.096 7.172 1.00 28.77 268 ASN B C 1
ATOM 4619 O O . ASN B 1 268 ? 39.243 49.148 7.598 1.00 28.45 268 ASN B O 1
ATOM 4624 N N . VAL B 1 269 ? 39.119 51.288 6.951 1.00 26.32 269 VAL B N 1
ATOM 4625 C CA A VAL B 1 269 ? 40.497 51.595 7.308 0.77 24.32 269 VAL B CA 1
ATOM 4626 C CA B VAL B 1 269 ? 40.498 51.606 7.286 0.23 25.96 269 VAL B CA 1
ATOM 4627 C C . VAL B 1 269 ? 40.493 52.828 8.191 1.00 26.32 269 VAL B C 1
ATOM 4628 O O . VAL B 1 269 ? 39.605 53.684 8.103 1.00 29.11 269 VAL B O 1
ATOM 4635 N N . VAL B 1 270 ? 41.486 52.894 9.070 1.00 24.68 270 VAL B N 1
ATOM 4636 C CA . VAL B 1 270 ? 41.738 54.058 9.899 1.00 23.77 270 VAL B CA 1
ATOM 4637 C C . VAL B 1 270 ? 43.152 54.489 9.568 1.00 23.13 270 VAL B C 1
ATOM 4638 O O . VAL B 1 270 ? 44.085 53.684 9.669 1.00 25.37 270 VAL B O 1
ATOM 4642 N N . LEU B 1 271 ? 43.309 55.735 9.145 1.00 24.55 271 LEU B N 1
ATOM 4643 C CA . LEU B 1 271 ? 44.594 56.241 8.679 1.00 19.34 271 LEU B CA 1
ATOM 4644 C C . LEU B 1 271 ? 45.125 57.292 9.638 1.00 23.22 271 LEU B C 1
ATOM 4645 O O . LEU B 1 271 ? 44.372 58.158 10.092 1.00 24.42 271 LEU B O 1
ATOM 4650 N N . THR B 1 272 ? 46.425 57.225 9.936 1.00 22.81 272 THR B N 1
ATOM 4651 C CA . THR B 1 272 ? 47.073 58.322 10.635 1.00 24.65 272 THR B CA 1
ATOM 4652 C C . THR B 1 272 ? 48.300 58.733 9.848 1.00 20.01 272 THR B C 1
ATOM 4653 O O . THR B 1 272 ? 48.905 57.902 9.155 1.00 23.53 272 THR B O 1
ATOM 4657 N N . PRO B 1 273 ? 48.662 60.026 9.871 1.00 23.28 273 PRO B N 1
ATOM 4658 C CA . PRO B 1 273 ? 49.681 60.547 8.948 1.00 22.84 273 PRO B CA 1
ATOM 4659 C C . PRO B 1 273 ? 51.099 60.422 9.512 1.00 23.63 273 PRO B C 1
ATOM 4660 O O . PRO B 1 273 ? 51.827 61.412 9.642 1.00 24.51 273 PRO B O 1
ATOM 4664 N N . GLY B 1 274 ? 51.496 59.195 9.831 1.00 21.01 274 GLY B N 1
ATOM 4665 C CA . GLY B 1 274 ? 52.850 59.022 10.346 1.00 21.11 274 GLY B CA 1
ATOM 4666 C C . GLY B 1 274 ? 53.033 59.565 11.741 1.00 25.07 274 GLY B C 1
ATOM 4667 O O . GLY B 1 274 ? 54.159 59.835 12.150 1.00 26.48 274 GLY B O 1
ATOM 4668 N N . SER B 1 275 ? 51.946 59.718 12.489 1.00 22.78 275 SER B N 1
ATOM 4669 C CA . SER B 1 275 ? 51.939 60.373 13.789 1.00 22.01 275 SER B CA 1
ATOM 4670 C C . SER B 1 275 ? 52.090 59.404 14.951 1.00 20.63 275 SER B C 1
ATOM 4671 O O . SER B 1 275 ? 52.040 59.839 16.103 1.00 19.94 275 SER B O 1
ATOM 4674 N N . ALA B 1 276 ? 52.296 58.112 14.678 1.00 19.42 276 ALA B N 1
ATOM 4675 C CA . ALA B 1 276 ? 52.374 57.109 15.740 1.00 19.60 276 ALA B CA 1
ATOM 4676 C C . ALA B 1 276 ? 53.420 57.456 16.792 1.00 21.91 276 ALA B C 1
ATOM 4677 O O . ALA B 1 276 ? 53.226 57.199 17.986 1.00 19.39 276 ALA B O 1
ATOM 4679 N N . TRP B 1 277 ? 54.544 58.017 16.363 1.00 20.30 277 TRP B N 1
ATOM 4680 C CA . TRP B 1 277 ? 55.675 58.226 17.257 1.00 19.25 277 TRP B CA 1
ATOM 4681 C C . TRP B 1 277 ? 55.548 59.450 18.148 1.00 20.36 277 TRP B C 1
ATOM 4682 O O . TRP B 1 277 ? 56.312 59.576 19.106 1.00 20.40 277 TRP B O 1
ATOM 4693 N N . TYR B 1 278 ? 54.643 60.380 17.845 1.00 20.05 278 TYR B N 1
ATOM 4694 C CA . TYR B 1 278 ? 54.855 61.760 18.283 1.00 18.62 278 TYR B CA 1
ATOM 4695 C C . TYR B 1 278 ? 54.185 62.032 19.629 1.00 24.10 278 TYR B C 1
ATOM 4696 O O . TYR B 1 278 ? 53.198 62.760 19.742 1.00 22.63 278 TYR B O 1
ATOM 4705 N N . SER B 1 279 ? 54.782 61.471 20.671 1.00 20.29 279 SER B N 1
ATOM 4706 C CA . SER B 1 279 ? 54.423 61.798 22.043 1.00 20.70 279 SER B CA 1
ATOM 4707 C C . SER B 1 279 ? 55.438 62.764 22.646 1.00 22.34 279 SER B C 1
ATOM 4708 O O . SER B 1 279 ? 56.585 62.852 22.198 1.00 21.82 279 SER B O 1
ATOM 4711 N N . TYR B 1 280 ? 55.003 63.485 23.684 1.00 21.11 280 TYR B N 1
ATOM 4712 C CA . TYR B 1 280 ? 55.938 64.312 24.444 1.00 21.36 280 TYR B CA 1
ATOM 4713 C C . TYR B 1 280 ? 57.108 63.484 24.945 1.00 20.86 280 TYR B C 1
ATOM 4714 O O . TYR B 1 280 ? 58.264 63.936 24.921 1.00 21.50 280 TYR B O 1
ATOM 4723 N N . GLU B 1 281 ? 56.818 62.280 25.449 1.00 19.16 281 GLU B N 1
ATOM 4724 C CA . GLU B 1 281 ? 57.866 61.438 26.013 1.00 21.74 281 GLU B CA 1
ATOM 4725 C C . GLU B 1 281 ? 58.835 60.974 24.934 1.00 18.86 281 GLU B C 1
ATOM 4726 O O . GLU B 1 281 ? 60.056 60.928 25.156 1.00 21.34 281 GLU B O 1
ATOM 4732 N N . ALA B 1 282 ? 58.305 60.632 23.756 1.00 20.07 282 ALA B N 1
ATOM 4733 C CA . ALA B 1 282 ? 59.149 60.099 22.691 1.00 18.68 282 ALA B CA 1
ATOM 4734 C C . ALA B 1 282 ? 60.079 61.170 22.157 1.00 20.08 282 ALA B C 1
ATOM 4735 O O . ALA B 1 282 ? 61.276 60.927 21.949 1.00 19.82 282 ALA B O 1
ATOM 4737 N N . ARG B 1 283 ? 59.545 62.367 21.914 1.00 20.63 283 ARG B N 1
ATOM 4738 C CA . ARG B 1 283 ? 60.411 63.385 21.335 1.00 22.20 283 ARG B CA 1
ATOM 4739 C C . ARG B 1 283 ? 61.461 63.844 22.337 1.00 21.87 283 ARG B C 1
ATOM 4740 O O . ARG B 1 283 ? 62.576 64.194 21.937 1.00 18.85 283 ARG B O 1
ATOM 4748 N N . GLU B 1 284 ? 61.148 63.807 23.636 1.00 19.03 284 GLU B N 1
ATOM 4749 C CA . GLU B 1 284 ? 62.173 64.096 24.639 1.00 18.92 284 GLU B CA 1
ATOM 4750 C C . GLU B 1 284 ? 63.242 63.012 24.650 1.00 20.61 284 GLU B C 1
ATOM 4751 O O . GLU B 1 284 ? 64.445 63.315 24.662 1.00 21.32 284 GLU B O 1
ATOM 4757 N N A LYS B 1 285 ? 62.836 61.740 24.631 0.46 20.38 285 LYS B N 1
ATOM 4758 N N B LYS B 1 285 ? 62.829 61.741 24.635 0.54 20.00 285 LYS B N 1
ATOM 4759 C CA A LYS B 1 285 ? 63.835 60.676 24.572 0.46 21.14 285 LYS B CA 1
ATOM 4760 C CA B LYS B 1 285 ? 63.816 60.664 24.571 0.54 21.17 285 LYS B CA 1
ATOM 4761 C C A LYS B 1 285 ? 64.636 60.737 23.276 0.46 18.96 285 LYS B C 1
ATOM 4762 C C B LYS B 1 285 ? 64.628 60.731 23.280 0.54 18.76 285 LYS B C 1
ATOM 4763 O O A LYS B 1 285 ? 65.818 60.378 23.259 0.46 20.37 285 LYS B O 1
ATOM 4764 O O B LYS B 1 285 ? 65.812 60.381 23.274 0.54 20.14 285 LYS B O 1
ATOM 4775 N N . ASN B 1 286 ? 64.007 61.193 22.189 1.00 21.26 286 ASN B N 1
ATOM 4776 C CA . ASN B 1 286 ? 64.721 61.397 20.927 1.00 21.58 286 ASN B CA 1
ATOM 4777 C C . ASN B 1 286 ? 65.896 62.348 21.119 1.00 20.06 286 ASN B C 1
ATOM 4778 O O . ASN B 1 286 ? 67.005 62.101 20.615 1.00 19.11 286 ASN B O 1
ATOM 4783 N N . MET B 1 287 ? 65.682 63.428 21.881 1.00 18.53 287 MET B N 1
ATOM 4784 C CA . MET B 1 287 ? 66.763 64.373 22.161 1.00 22.04 287 MET B CA 1
ATOM 4785 C C . MET B 1 287 ? 67.852 63.750 23.027 1.00 23.61 287 MET B C 1
ATOM 4786 O O . MET B 1 287 ? 69.046 63.978 22.784 1.00 21.29 287 MET B O 1
ATOM 4791 N N A TYR B 1 288 ? 67.459 62.992 24.060 0.46 21.81 288 TYR B N 1
ATOM 4792 N N B TYR B 1 288 ? 67.477 62.961 24.037 0.54 22.12 288 TYR B N 1
ATOM 4793 C CA A TYR B 1 288 ? 68.441 62.283 24.878 0.46 22.92 288 TYR B CA 1
ATOM 4794 C CA B TYR B 1 288 ? 68.504 62.328 24.863 0.54 22.89 288 TYR B CA 1
ATOM 4795 C C A TYR B 1 288 ? 69.326 61.395 24.017 0.46 20.64 288 TYR B C 1
ATOM 4796 C C B TYR B 1 288 ? 69.329 61.327 24.065 0.54 20.46 288 TYR B C 1
ATOM 4797 O O A TYR B 1 288 ? 70.553 61.369 24.189 0.46 20.33 288 TYR B O 1
ATOM 4798 O O B TYR B 1 288 ? 70.529 61.166 24.330 0.54 20.92 288 TYR B O 1
ATOM 4815 N N . GLU B 1 289 ? 68.717 60.656 23.087 1.00 20.14 289 GLU B N 1
ATOM 4816 C CA . GLU B 1 289 ? 69.480 59.756 22.225 1.00 20.09 289 GLU B CA 1
ATOM 4817 C C . GLU B 1 289 ? 70.391 60.543 21.288 1.00 22.39 289 GLU B C 1
ATOM 4818 O O . GLU B 1 289 ? 71.534 60.143 21.043 1.00 21.86 289 GLU B O 1
ATOM 4824 N N . LEU B 1 290 ? 69.904 61.667 20.757 1.00 22.03 290 LEU B N 1
ATOM 4825 C CA . LEU B 1 290 ? 70.743 62.533 19.928 1.00 25.03 290 LEU B CA 1
ATOM 4826 C C . LEU B 1 290 ? 71.987 62.986 20.685 1.00 25.01 290 LEU B C 1
ATOM 4827 O O . LEU B 1 290 ? 73.109 62.940 20.157 1.00 21.88 290 LEU B O 1
ATOM 4832 N N . ILE B 1 291 ? 71.799 63.435 21.929 1.00 21.47 291 ILE B N 1
ATOM 4833 C CA . ILE B 1 291 ? 72.918 63.885 22.751 1.00 22.11 291 ILE B CA 1
ATOM 4834 C C . ILE B 1 291 ? 73.856 62.726 23.073 1.00 24.72 291 ILE B C 1
ATOM 4835 O O . ILE B 1 291 ? 75.086 62.871 23.013 1.00 24.02 291 ILE B O 1
ATOM 4840 N N . GLU B 1 292 ? 73.305 61.563 23.432 1.00 24.75 292 GLU B N 1
ATOM 4841 C CA . GLU B 1 292 ? 74.185 60.440 23.739 1.00 23.34 292 GLU B CA 1
ATOM 4842 C C . GLU B 1 292 ? 75.004 60.049 22.515 1.00 24.04 292 GLU B C 1
ATOM 4843 O O . GLU B 1 292 ? 76.191 59.717 22.632 1.00 22.36 292 GLU B O 1
ATOM 4849 N N . ASN B 1 293 ? 74.398 60.116 21.329 1.00 21.52 293 ASN B N 1
ATOM 4850 C CA . ASN B 1 293 ? 75.130 59.841 20.094 1.00 20.35 293 ASN B CA 1
ATOM 4851 C C . ASN B 1 293 ? 76.292 60.813 19.918 1.00 25.54 293 ASN B C 1
ATOM 4852 O O . ASN B 1 293 ? 77.436 60.397 19.688 1.00 24.49 293 ASN B O 1
ATOM 4857 N N . ILE B 1 294 ? 76.019 62.118 20.020 1.00 23.19 294 ILE B N 1
ATOM 4858 C CA . ILE B 1 294 ? 77.066 63.119 19.810 1.00 27.62 294 ILE B CA 1
ATOM 4859 C C . ILE B 1 294 ? 78.197 62.928 20.810 1.00 27.49 294 ILE B C 1
ATOM 4860 O O . ILE B 1 294 ? 79.379 62.872 20.438 1.00 26.77 294 ILE B O 1
ATOM 4865 N N . GLU B 1 295 ? 77.856 62.829 22.099 1.00 24.68 295 GLU B N 1
ATOM 4866 C CA . GLU B 1 295 ? 78.893 62.721 23.122 1.00 28.33 295 GLU B CA 1
ATOM 4867 C C . GLU B 1 295 ? 79.703 61.444 22.956 1.00 28.42 295 GLU B C 1
ATOM 4868 O O . GLU B 1 295 ? 80.916 61.436 23.193 1.00 29.29 295 GLU B O 1
ATOM 4874 N N A SER B 1 296 ? 79.047 60.351 22.551 0.57 28.99 296 SER B N 1
ATOM 4875 N N B SER B 1 296 ? 79.059 60.356 22.539 0.43 28.66 296 SER B N 1
ATOM 4876 C CA A SER B 1 296 ? 79.764 59.093 22.362 0.57 26.43 296 SER B CA 1
ATOM 4877 C CA B SER B 1 296 ? 79.798 59.110 22.386 0.43 26.61 296 SER B CA 1
ATOM 4878 C C A SER B 1 296 ? 80.758 59.196 21.215 0.57 29.26 296 SER B C 1
ATOM 4879 C C B SER B 1 296 ? 80.748 59.163 21.199 0.43 29.05 296 SER B C 1
ATOM 4880 O O A SER B 1 296 ? 81.868 58.660 21.299 0.57 29.95 296 SER B O 1
ATOM 4881 O O B SER B 1 296 ? 81.822 58.555 21.242 0.43 30.52 296 SER B O 1
ATOM 4886 N N . TYR B 1 297 ? 80.382 59.884 20.137 1.00 27.79 297 TYR B N 1
ATOM 4887 C CA . TYR B 1 297 ? 81.314 60.063 19.034 1.00 28.86 297 TYR B CA 1
ATOM 4888 C C . TYR B 1 297 ? 82.495 60.926 19.461 1.00 27.60 297 TYR B C 1
ATOM 4889 O O . TYR B 1 297 ? 83.639 60.664 19.067 1.00 28.89 297 TYR B O 1
ATOM 4898 N N . LEU B 1 298 ? 82.236 61.963 20.263 1.00 36.50 298 LEU B N 1
ATOM 4899 C CA . LEU B 1 298 ? 83.316 62.815 20.750 1.00 34.61 298 LEU B CA 1
ATOM 4900 C C . LEU B 1 298 ? 84.272 62.051 21.659 1.00 32.89 298 LEU B C 1
ATOM 4901 O O . LEU B 1 298 ? 85.472 62.363 21.703 1.00 36.49 298 LEU B O 1
ATOM 4906 N N . ALA B 1 299 ? 83.776 61.046 22.375 1.00 33.96 299 ALA B N 1
ATOM 4907 C CA . ALA B 1 299 ? 84.627 60.177 23.182 1.00 39.76 299 ALA B CA 1
ATOM 4908 C C . ALA B 1 299 ? 85.253 59.045 22.369 1.00 33.73 299 ALA B C 1
ATOM 4909 O O . ALA B 1 299 ? 85.907 58.172 22.951 1.00 36.17 299 ALA B O 1
ATOM 4911 N N . GLN B 1 300 ? 85.059 59.050 21.046 1.00 35.55 300 GLN B N 1
ATOM 4912 C CA . GLN B 1 300 ? 85.591 58.033 20.135 1.00 30.22 300 GLN B CA 1
ATOM 4913 C C . GLN B 1 300 ? 85.124 56.628 20.513 1.00 28.96 300 GLN B C 1
ATOM 4914 O O . GLN B 1 300 ? 85.846 55.642 20.324 1.00 31.76 300 GLN B O 1
ATOM 4920 N N . LYS B 1 301 ? 83.902 56.531 21.045 1.00 27.42 301 LYS B N 1
ATOM 4921 C CA . LYS B 1 301 ? 83.248 55.250 21.320 1.00 31.02 301 LYS B CA 1
ATOM 4922 C C . LYS B 1 301 ? 81.787 55.388 20.922 1.00 27.14 301 LYS B C 1
ATOM 4923 O O . LYS B 1 301 ? 80.892 55.419 21.773 1.00 25.44 301 LYS B O 1
ATOM 4929 N N . PRO B 1 302 ? 81.522 55.486 19.621 1.00 27.13 302 PRO B N 1
ATOM 4930 C CA . PRO B 1 302 ? 80.152 55.794 19.180 1.00 22.60 302 PRO B CA 1
ATOM 4931 C C . PRO B 1 302 ? 79.174 54.693 19.550 1.00 24.11 302 PRO B C 1
ATOM 4932 O O . PRO B 1 302 ? 79.483 53.500 19.473 1.00 22.50 302 PRO B O 1
ATOM 4936 N N . VAL B 1 303 ? 77.977 55.116 19.935 1.00 21.99 303 VAL B N 1
ATOM 4937 C CA . VAL B 1 303 ? 76.897 54.208 20.291 1.00 22.68 303 VAL B CA 1
ATOM 4938 C C . VAL B 1 303 ? 75.855 54.228 19.182 1.00 20.42 303 VAL B C 1
ATOM 4939 O O . VAL B 1 303 ? 75.885 55.067 18.282 1.00 21.58 303 VAL B O 1
ATOM 4943 N N . ASN B 1 304 ? 74.930 53.274 19.259 1.00 20.85 304 ASN B N 1
ATOM 4944 C CA . ASN B 1 304 ? 73.780 53.193 18.345 1.00 22.44 304 ASN B CA 1
ATOM 4945 C C . ASN B 1 304 ? 74.234 53.143 16.888 1.00 24.24 304 ASN B C 1
ATOM 4946 O O . ASN B 1 304 ? 73.614 53.729 15.998 1.00 21.02 304 ASN B O 1
ATOM 4951 N N . VAL B 1 305 ? 75.308 52.411 16.633 1.00 23.98 305 VAL B N 1
ATOM 4952 C CA . VAL B 1 305 ? 75.935 52.422 15.317 1.00 21.76 305 VAL B CA 1
ATOM 4953 C C . VAL B 1 305 ? 75.203 51.464 14.383 1.00 28.49 305 VAL B C 1
ATOM 4954 O O . VAL B 1 305 ? 74.941 50.307 14.739 1.00 31.78 305 VAL B O 1
ATOM 4958 N N . ILE B 1 306 ? 74.856 51.951 13.183 1.00 27.14 306 ILE B N 1
ATOM 4959 C CA A ILE B 1 306 ? 74.215 51.138 12.153 0.54 32.87 306 ILE B CA 1
ATOM 4960 C CA B ILE B 1 306 ? 74.216 51.129 12.163 0.46 33.12 306 ILE B CA 1
ATOM 4961 C C . ILE B 1 306 ? 75.294 50.393 11.381 1.00 43.68 306 ILE B C 1
ATOM 4962 O O . ILE B 1 306 ? 76.233 51.011 10.865 1.00 41.28 306 ILE B O 1
ATOM 4971 N N . LEU B 1 307 ? 75.158 49.070 11.291 1.00 58.24 307 LEU B N 1
ATOM 4972 C CA . LEU B 1 307 ? 76.113 48.208 10.584 1.00 67.27 307 LEU B CA 1
ATOM 4973 C C . LEU B 1 307 ? 77.501 48.287 11.208 1.00 73.47 307 LEU B C 1
ATOM 4974 O O . LEU B 1 307 ? 77.658 48.088 12.412 1.00 77.05 307 LEU B O 1
#

Sequence (614 aa):
MKITYIDKPTYLPSWVINKINEYGDFEVFYDFPNEEEAINRLSSSTDIAIVEWTSITKEMIEKISRLKYLITITTSSYDYIDVNSLKDNEIMVSNCPQYSKQAVAEHVFALLFAVNRKILQADETCRKGLSHIYPPFLCSEIRDKTIGLIGIGQIGQTVAEIANAFQQMKVIGLNKSKRNVKGIQQVDITELMKKSDIISLLHIPRNADTEIILTEKLLSLMKPDAVLINTCRRGNLIDEQALYSVLKQNRIRGAGLDDLTYYKDNPIIGLNNVVLTPGSAWYSYEAREKNMYELIENIESYLAQKPVNVILMKITYIDKPTYLPSWVINKINEYGDFEVFYDFPNEEEAINRLSSTDIAIVEWTSITKEMIEKISRLKYLITTITTSYDYIDVNSLKDNEIMVSNCPQYSKQAVAEHVFALLFAVNNRKILQADETCRKGLSHIYPPFLCSEIRRDKTIGLIGIGQIGQTVAEIANAFQMKVIGLNKSKRNVKGIQQVDITELMKKSDIISLHIPRNADTEIILTEKLLSLMKPDAVLINTCRGNLIDEQALYSVLKQNRIRGAGLDDLTYYKDNPIIGLNNNVVVLTPGSAWYSYEAREKKNMYYELIENIESSYLAQKPVNVIIL

CATH classification: 3.40.50.720

Radius of gyration: 27.9 Å; Cα contacts (8 Å, |Δi|>4): 1341; chains: 2; bounding box: 87×51×57 Å